Protein AF-A0A2P6NSM7-F1 (afdb_monomer)

Organism: NCBI:txid1890364

Foldseek 3Di:
DVPVVLLVVLLCLLPPDDDDDDDDDDDDDDDDDDDDDPPVVVVVVVVVVVLVVLQVVLSVQLVDQAHDLLVLLVSLLQPHRLSCLLVSLCVLLVQAHRHSVCRNVSLVVLLVVLVVLCVVQVVVVVPCCPLLVVLVVQQVVQDFAPQADDLSVAVLLSVLLSSLLRSLQVVDPFAHDDRQLSLLLVLLLQSNCVSQPNRNPDDHPSDDPVRSSSSSSSSNSSSNSLCLLLVQCRGNPVVVSLVVLLVLLVVLLCLAPVVLVVLCVVLVNDCVLQCSSCSSNVCSVVAGSVLSSRLVSSLSSCGSPCNSVLSSLLSSLLCVVCSVVSSVDHNVRNSVCSNHPPRSPDDPVVSSVSSVSSVVSSVLVVVLVVCVVVVVVVVSVVSNVVSNVVSVVVVVVVVVVD

InterPro domains:
  IPR000195 Rab-GAP-TBC domain [PF00566] (83-326)
  IPR000195 Rab-GAP-TBC domain [PS50086] (79-303)
  IPR000195 Rab-GAP-TBC domain [SM00164] (76-330)
  IPR035969 Rab-GAP-TBC domain superfamily [SSF47923] (58-263)
  IPR035969 Rab-GAP-TBC domain superfamily [SSF47923] (241-360)

Mean predicted aligned error: 9.22 Å

Radius of gyration: 23.37 Å; Cα contacts (8 Å, |Δi|>4): 388; chains: 1; bounding box: 60×65×61 Å

Structure (mmCIF, N/CA/C/O backbone):
data_AF-A0A2P6NSM7-F1
#
_entry.id   AF-A0A2P6NSM7-F1
#
loop_
_atom_site.group_PDB
_atom_site.id
_atom_site.type_symbol
_atom_site.label_atom_id
_atom_site.label_alt_id
_atom_site.label_comp_id
_atom_site.label_asym_id
_atom_site.label_entity_id
_atom_site.label_seq_id
_atom_site.pdbx_PDB_ins_code
_atom_site.Cartn_x
_atom_site.Cartn_y
_atom_site.Cartn_z
_atom_site.occupancy
_atom_site.B_iso_or_equiv
_atom_site.auth_seq_id
_atom_sit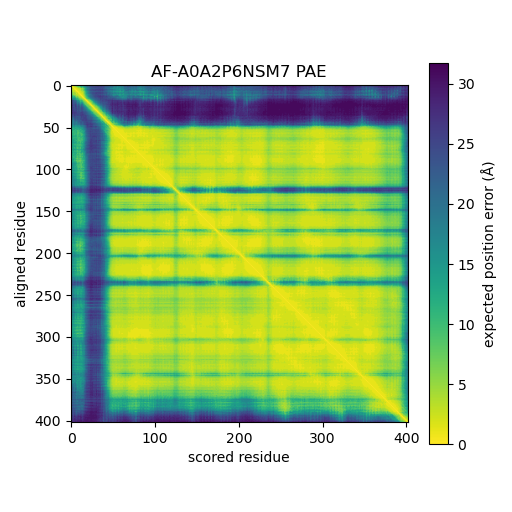e.auth_comp_id
_atom_site.auth_asym_id
_atom_site.auth_atom_id
_atom_site.pdbx_PDB_model_num
ATOM 1 N N . MET A 1 1 ? -1.857 -27.506 -19.212 1.00 33.97 1 MET A N 1
ATOM 2 C CA . MET A 1 1 ? -1.032 -27.158 -20.397 1.00 33.97 1 MET A CA 1
ATOM 3 C C . MET A 1 1 ? -1.455 -25.876 -21.131 1.00 33.97 1 MET A C 1
ATOM 5 O O . MET A 1 1 ? -0.587 -25.286 -21.746 1.00 33.97 1 MET A O 1
ATOM 9 N N . ASN A 1 2 ? -2.706 -25.387 -21.054 1.00 44.81 2 ASN A N 1
ATOM 10 C CA . ASN A 1 2 ? -3.156 -24.204 -21.827 1.00 44.81 2 ASN A CA 1
ATOM 11 C C . ASN A 1 2 ? -3.038 -22.836 -21.093 1.00 44.81 2 ASN A C 1
ATOM 13 O O . ASN A 1 2 ? -2.950 -21.802 -21.743 1.00 44.81 2 ASN A O 1
ATOM 17 N N . LYS A 1 3 ? -3.018 -22.806 -19.747 1.00 38.47 3 LYS A N 1
ATOM 18 C CA . LYS A 1 3 ? -3.050 -21.559 -18.941 1.00 38.47 3 LYS A CA 1
ATOM 19 C C . LYS A 1 3 ? -1.680 -20.871 -18.789 1.00 38.47 3 LYS A C 1
ATOM 21 O O . LYS A 1 3 ? -1.571 -19.685 -19.070 1.00 38.47 3 LYS A O 1
ATOM 26 N N . LEU A 1 4 ? -0.625 -21.624 -18.451 1.00 33.44 4 LEU A N 1
ATOM 27 C CA . LEU A 1 4 ? 0.762 -21.120 -18.416 1.00 33.44 4 LEU A CA 1
ATOM 28 C C . LEU A 1 4 ? 1.230 -20.616 -19.786 1.00 33.44 4 LEU A C 1
ATOM 30 O O . LEU A 1 4 ? 1.967 -19.644 -19.852 1.00 33.44 4 LEU A O 1
ATOM 34 N N . TRP A 1 5 ? 0.756 -21.239 -20.872 1.00 35.44 5 TRP A N 1
ATOM 35 C CA . TRP A 1 5 ? 1.016 -20.760 -22.227 1.00 35.44 5 TRP A CA 1
ATOM 36 C C . TRP A 1 5 ? 0.320 -19.420 -22.490 1.00 35.44 5 TRP A C 1
ATOM 38 O O . TRP A 1 5 ? 0.983 -18.505 -22.942 1.00 35.44 5 TRP A O 1
ATOM 48 N N . ARG A 1 6 ? -0.960 -19.243 -22.120 1.00 35.16 6 ARG A N 1
ATOM 49 C CA . ARG A 1 6 ? -1.652 -17.941 -22.241 1.00 35.16 6 ARG A CA 1
ATOM 50 C C . ARG A 1 6 ? -0.979 -16.840 -21.427 1.00 35.16 6 ARG A C 1
ATOM 52 O O . ARG A 1 6 ? -0.802 -15.755 -21.956 1.00 35.16 6 ARG A O 1
ATOM 59 N N . LEU A 1 7 ? -0.573 -17.126 -20.189 1.00 36.41 7 LEU A N 1
ATOM 60 C CA . LEU A 1 7 ? 0.219 -16.205 -19.366 1.00 36.41 7 LEU A CA 1
ATOM 61 C C . LEU A 1 7 ? 1.577 -15.900 -20.010 1.00 36.41 7 LEU A C 1
ATOM 63 O O . LEU A 1 7 ? 1.948 -14.742 -20.093 1.00 36.41 7 LEU A O 1
ATOM 67 N N . GLN A 1 8 ? 2.292 -16.897 -20.538 1.00 39.44 8 GLN A N 1
ATOM 68 C CA . GLN A 1 8 ? 3.565 -16.679 -21.235 1.00 39.44 8 GLN A CA 1
ATOM 69 C C . GLN A 1 8 ? 3.413 -15.893 -22.541 1.00 39.44 8 GLN A C 1
ATOM 71 O O . GLN A 1 8 ? 4.234 -15.022 -22.799 1.00 39.44 8 GLN A O 1
ATOM 76 N N . THR A 1 9 ? 2.394 -16.168 -23.357 1.00 39.03 9 THR A N 1
ATOM 77 C CA . THR A 1 9 ? 2.094 -15.416 -24.585 1.00 39.03 9 THR A CA 1
ATOM 78 C C . THR A 1 9 ? 1.707 -13.982 -24.244 1.00 39.03 9 THR A C 1
ATOM 80 O O . THR A 1 9 ? 2.244 -13.049 -24.823 1.00 39.03 9 THR A O 1
ATOM 83 N N . PHE A 1 10 ? 0.873 -13.804 -23.223 1.00 43.16 10 PHE A N 1
ATOM 84 C CA . PHE A 1 10 ? 0.486 -12.495 -22.724 1.00 43.16 10 PHE A CA 1
ATOM 85 C C . PHE A 1 10 ? 1.688 -11.715 -22.165 1.00 43.16 10 PHE A C 1
ATOM 87 O O . PHE A 1 10 ? 1.891 -10.570 -22.534 1.00 43.16 10 PHE A O 1
ATOM 94 N N . ILE A 1 11 ? 2.569 -12.330 -21.372 1.00 44.12 11 ILE A N 1
ATOM 95 C CA . ILE A 1 11 ? 3.815 -11.699 -20.899 1.00 44.12 11 ILE A CA 1
ATOM 96 C C . ILE A 1 11 ? 4.755 -11.367 -22.077 1.00 44.12 11 ILE A C 1
ATOM 98 O O . ILE A 1 11 ? 5.377 -10.306 -22.080 1.00 44.12 11 ILE A O 1
ATOM 102 N N . GLN A 1 12 ? 4.840 -12.229 -23.098 1.00 45.38 12 GLN A N 1
ATOM 103 C CA . GLN A 1 12 ? 5.645 -11.991 -24.307 1.00 45.38 12 GLN A CA 1
ATOM 104 C C . GLN A 1 12 ? 5.128 -10.820 -25.152 1.00 45.38 12 GLN A C 1
ATOM 106 O O . GLN A 1 12 ? 5.946 -10.098 -25.722 1.00 45.38 12 GLN A O 1
ATOM 111 N N . ASP A 1 13 ? 3.813 -10.593 -25.187 1.00 44.47 13 ASP A N 1
ATOM 112 C CA . ASP A 1 13 ? 3.202 -9.442 -25.864 1.00 44.47 13 ASP A CA 1
ATOM 113 C C . ASP A 1 13 ? 3.519 -8.109 -25.153 1.00 44.47 13 ASP A C 1
ATOM 115 O O . ASP A 1 13 ? 3.544 -7.053 -25.786 1.00 44.47 13 ASP A O 1
ATOM 119 N N . PHE A 1 14 ? 3.809 -8.145 -23.847 1.00 41.75 14 PHE A N 1
ATOM 120 C CA . PHE A 1 14 ? 4.204 -6.976 -23.047 1.00 41.75 14 PHE A CA 1
ATOM 121 C C . PHE A 1 14 ? 5.724 -6.745 -22.995 1.00 41.75 14 PHE A C 1
ATOM 123 O O . PHE A 1 14 ? 6.172 -5.609 -22.829 1.00 41.75 14 PHE A O 1
ATOM 130 N N . PHE A 1 15 ? 6.519 -7.809 -23.144 1.00 38.09 15 PHE A N 1
ATOM 131 C CA . PHE A 1 15 ? 7.978 -7.797 -23.046 1.00 38.09 15 PHE A CA 1
ATOM 132 C C . PHE A 1 15 ? 8.593 -8.754 -24.083 1.00 38.09 15 PHE A C 1
ATOM 134 O O . PHE A 1 15 ? 8.895 -9.910 -23.761 1.00 38.09 15 PHE A O 1
ATOM 141 N N . PRO A 1 16 ? 8.802 -8.319 -25.340 1.00 36.25 16 PRO A N 1
ATOM 142 C CA . PRO A 1 16 ? 9.398 -9.181 -26.351 1.00 36.25 16 PRO A CA 1
ATOM 143 C C . PRO A 1 16 ? 10.853 -9.497 -25.978 1.00 36.25 16 PRO A C 1
ATOM 145 O O . PRO A 1 16 ? 11.744 -8.657 -26.107 1.00 36.25 16 PRO A O 1
ATOM 148 N N . LYS A 1 17 ? 11.109 -10.728 -25.516 1.00 35.75 17 LYS A N 1
ATOM 149 C CA . LYS A 1 17 ? 12.475 -11.231 -25.324 1.00 35.75 17 LYS A CA 1
ATOM 150 C C . LYS A 1 17 ? 13.175 -11.297 -26.679 1.00 35.75 17 LYS A C 1
ATOM 152 O O . LYS A 1 17 ? 12.657 -11.886 -27.631 1.00 35.75 17 LYS A O 1
ATOM 157 N N . GLY A 1 18 ? 14.384 -10.743 -26.746 1.00 32.47 18 GLY A N 1
ATOM 158 C CA . GLY A 1 18 ? 15.298 -10.971 -27.859 1.00 32.47 18 GLY A CA 1
ATOM 159 C C . GLY A 1 18 ? 15.453 -12.473 -28.119 1.00 32.47 18 GLY A C 1
ATOM 160 O O . GLY A 1 18 ? 15.729 -13.259 -27.215 1.00 32.47 18 GLY A O 1
ATOM 161 N N . GLN A 1 19 ? 15.226 -12.878 -29.366 1.00 29.97 19 GLN A N 1
ATOM 162 C CA . GLN A 1 19 ? 15.345 -14.250 -29.859 1.00 29.97 19 GLN A CA 1
ATOM 163 C C . GLN A 1 19 ? 16.629 -14.953 -29.376 1.00 29.97 19 GLN A C 1
ATOM 165 O O . GLN A 1 19 ? 17.720 -14.452 -29.651 1.00 29.97 19 GLN A O 1
ATOM 170 N N . LYS A 1 20 ? 16.513 -16.187 -28.844 1.00 28.59 20 LYS A N 1
ATOM 171 C CA . LYS A 1 20 ? 17.298 -17.348 -29.330 1.00 28.59 20 LYS A CA 1
ATOM 172 C C . LYS A 1 20 ? 16.928 -18.720 -28.727 1.00 28.59 20 LYS A C 1
ATOM 174 O O . LYS A 1 20 ? 16.974 -18.930 -27.528 1.00 28.59 20 LYS A O 1
ATOM 179 N N . ARG A 1 21 ? 16.719 -19.638 -29.687 1.00 25.77 21 ARG A N 1
ATOM 180 C CA . ARG A 1 21 ? 17.049 -21.080 -29.807 1.00 25.77 21 ARG A CA 1
ATOM 181 C C . ARG A 1 21 ? 16.477 -22.121 -28.827 1.00 25.77 21 ARG A C 1
ATOM 183 O O . ARG A 1 21 ? 16.817 -22.184 -27.657 1.00 25.77 21 ARG A O 1
ATOM 190 N N . ARG A 1 22 ? 15.719 -23.036 -29.451 1.00 28.56 22 ARG A N 1
ATOM 191 C CA . ARG A 1 22 ? 15.354 -24.394 -29.022 1.00 28.56 22 ARG A CA 1
ATOM 192 C C . ARG A 1 22 ? 16.563 -25.211 -28.560 1.00 28.56 22 ARG A C 1
ATOM 194 O O . ARG A 1 22 ? 17.547 -25.263 -29.296 1.00 28.56 22 ARG A O 1
ATOM 201 N N . THR A 1 23 ? 16.369 -25.989 -27.500 1.00 26.62 23 THR A N 1
ATOM 202 C CA . THR A 1 23 ? 16.855 -27.375 -27.403 1.00 26.62 23 THR A CA 1
ATOM 203 C C . THR A 1 23 ? 15.860 -28.209 -26.601 1.00 26.62 23 THR A C 1
ATOM 205 O O . THR A 1 23 ? 15.425 -27.800 -25.526 1.00 26.62 23 THR A O 1
ATOM 208 N N . ASP A 1 24 ? 15.497 -29.351 -27.178 1.00 27.31 24 ASP A N 1
ATOM 209 C CA . ASP A 1 24 ? 14.601 -30.378 -26.654 1.00 27.31 24 ASP A CA 1
ATOM 210 C C . ASP A 1 24 ? 15.212 -31.158 -25.476 1.00 27.31 24 ASP A C 1
ATOM 212 O O . ASP A 1 24 ? 16.432 -31.274 -25.364 1.00 27.31 24 ASP A O 1
ATOM 216 N N . GLY A 1 25 ? 14.357 -31.771 -24.649 1.00 25.73 25 GLY A N 1
ATOM 217 C CA . GLY A 1 25 ? 14.769 -32.768 -23.656 1.00 25.73 25 GLY A CA 1
ATOM 218 C C . GLY A 1 25 ? 13.633 -33.214 -22.733 1.00 25.73 25 GLY A C 1
ATOM 219 O O . GLY A 1 25 ? 13.383 -32.592 -21.708 1.00 25.73 25 GLY A O 1
ATOM 220 N N . GLN A 1 26 ? 12.940 -34.293 -23.109 1.00 28.92 26 GLN A N 1
ATOM 221 C CA . GLN A 1 26 ? 11.977 -35.035 -22.280 1.00 28.92 26 GLN A CA 1
ATOM 222 C C . GLN A 1 26 ? 12.648 -35.658 -21.048 1.00 28.92 26 GLN A C 1
ATOM 224 O O . GLN A 1 26 ? 13.772 -36.128 -21.182 1.00 28.92 26 GLN A O 1
ATOM 229 N N . LEU A 1 27 ? 11.919 -35.796 -19.929 1.00 24.92 27 LEU A N 1
ATOM 230 C CA . LEU A 1 27 ? 12.047 -36.905 -18.963 1.00 24.92 27 LEU A CA 1
ATOM 231 C C . LEU A 1 27 ? 10.775 -37.013 -18.084 1.00 24.92 27 LEU A C 1
ATOM 233 O O . LEU A 1 27 ? 10.216 -36.011 -17.644 1.00 24.92 27 LEU A O 1
ATOM 237 N N . SER A 1 28 ? 10.302 -38.247 -17.898 1.00 24.69 28 SER A N 1
ATOM 238 C CA . SER A 1 28 ? 9.038 -38.664 -17.258 1.00 24.69 28 SER A CA 1
ATOM 239 C C . SER A 1 28 ? 9.091 -38.679 -15.714 1.00 24.69 28 SER A C 1
ATOM 241 O O . SER A 1 28 ? 10.183 -38.819 -15.165 1.00 24.69 28 SER A O 1
ATOM 243 N N . PRO A 1 29 ? 7.950 -38.639 -14.987 1.00 25.92 29 PRO A N 1
ATOM 244 C CA . PRO A 1 29 ? 7.941 -38.700 -13.520 1.00 25.92 29 PRO A CA 1
ATOM 245 C C . PRO A 1 29 ? 7.782 -40.138 -12.973 1.00 25.92 29 PRO A C 1
ATOM 247 O O . PRO A 1 29 ? 7.083 -40.946 -13.593 1.00 25.92 29 PRO A O 1
ATOM 250 N N . PRO A 1 30 ? 8.348 -40.472 -11.792 1.00 25.14 30 PRO A N 1
ATOM 251 C CA . PRO A 1 30 ? 8.021 -41.699 -11.080 1.00 25.14 30 PRO A CA 1
ATOM 252 C C . PRO A 1 30 ? 6.847 -41.501 -10.108 1.00 25.14 30 PRO A C 1
ATOM 254 O O . PRO A 1 30 ? 6.693 -40.475 -9.449 1.00 25.14 30 PRO A O 1
ATOM 257 N N . SER A 1 31 ? 6.022 -42.538 -10.027 1.00 27.58 31 SER A N 1
ATOM 258 C CA . SER A 1 31 ? 4.842 -42.693 -9.178 1.00 27.58 31 SER A CA 1
ATOM 259 C C . SER A 1 31 ? 5.188 -43.058 -7.730 1.00 27.58 31 SER A C 1
ATOM 261 O O . SER A 1 31 ? 5.935 -44.016 -7.522 1.00 27.58 31 SER A O 1
ATOM 263 N N . VAL A 1 32 ? 4.539 -42.429 -6.742 1.00 26.20 32 VAL A N 1
ATOM 264 C CA . VAL A 1 32 ? 4.419 -42.975 -5.376 1.00 26.20 32 VAL A CA 1
ATOM 265 C C . VAL A 1 32 ? 2.983 -42.817 -4.862 1.00 26.20 32 VAL A C 1
ATOM 267 O O . VAL A 1 32 ? 2.328 -41.801 -5.074 1.00 26.20 32 VAL A O 1
ATOM 270 N N . ARG A 1 33 ? 2.508 -43.901 -4.237 1.00 24.23 33 ARG A N 1
ATOM 271 C CA . ARG A 1 33 ? 1.161 -44.166 -3.718 1.00 24.23 33 ARG A CA 1
ATOM 272 C C . ARG A 1 33 ? 0.749 -43.231 -2.579 1.00 24.23 33 ARG A C 1
ATOM 274 O O . ARG A 1 33 ? 1.459 -43.083 -1.591 1.00 24.23 33 ARG A O 1
ATOM 281 N N . THR A 1 34 ? -0.475 -42.738 -2.705 1.00 27.38 34 THR A N 1
ATOM 282 C CA . THR A 1 34 ? -1.343 -42.154 -1.682 1.00 27.38 34 THR A CA 1
ATOM 283 C C . THR A 1 34 ? -1.776 -43.181 -0.636 1.00 27.38 34 THR A C 1
ATOM 285 O O . THR A 1 34 ? -2.107 -44.309 -1.000 1.00 27.38 34 THR A O 1
ATOM 288 N N . GLN A 1 35 ? -1.910 -42.748 0.624 1.00 28.28 35 GLN A N 1
ATOM 289 C CA . GLN A 1 35 ? -3.106 -43.033 1.427 1.00 28.28 35 GLN A CA 1
ATOM 290 C C . GLN A 1 35 ? -3.236 -42.093 2.643 1.00 28.28 35 GLN A C 1
ATOM 292 O O . GLN A 1 35 ? -2.265 -41.833 3.343 1.00 28.28 35 GLN A O 1
ATOM 297 N N . ASN A 1 36 ? -4.483 -41.647 2.856 1.00 34.28 36 ASN A N 1
ATOM 298 C CA . ASN A 1 36 ? -5.065 -40.886 3.976 1.00 34.28 36 ASN A CA 1
ATOM 299 C C . ASN A 1 36 ? -4.838 -39.358 4.042 1.00 34.28 36 ASN A C 1
ATOM 301 O O . ASN A 1 36 ? -4.152 -38.856 4.921 1.00 34.28 36 ASN A O 1
ATOM 305 N N . LEU A 1 37 ? -5.526 -38.620 3.152 1.00 28.78 37 LEU A N 1
ATOM 306 C CA . LEU A 1 37 ? -5.715 -37.152 3.179 1.00 28.78 37 LEU A CA 1
ATOM 307 C C . LEU A 1 37 ? -7.154 -36.746 2.767 1.00 28.78 37 LEU A C 1
ATOM 309 O O . LEU A 1 37 ? -7.349 -35.756 2.076 1.00 28.78 37 LEU A O 1
ATOM 313 N N . GLN A 1 38 ? -8.197 -37.518 3.092 1.00 31.77 38 GLN A N 1
ATOM 314 C CA . GLN A 1 38 ? -9.513 -37.293 2.461 1.00 31.77 38 GLN A CA 1
ATOM 315 C C . GLN A 1 38 ? -10.340 -36.122 3.023 1.00 31.77 38 GLN A C 1
ATOM 317 O O . GLN A 1 38 ? -11.138 -35.570 2.274 1.00 31.77 38 GLN A O 1
ATOM 322 N N . GLU A 1 39 ? -10.116 -35.668 4.259 1.00 29.62 39 GLU A N 1
ATOM 323 C CA . GLU A 1 39 ? -10.917 -34.569 4.840 1.00 29.62 39 GLU A CA 1
ATOM 324 C C . GLU A 1 39 ? -10.247 -33.186 4.713 1.00 29.62 39 GLU A C 1
ATOM 326 O O . GLU A 1 39 ? -10.932 -32.193 4.492 1.00 29.62 39 GLU A O 1
ATOM 331 N N . SER A 1 40 ? -8.910 -33.113 4.713 1.00 29.91 40 SER A N 1
ATOM 332 C CA . SER A 1 40 ? -8.147 -31.873 4.460 1.00 29.91 40 SER A CA 1
ATOM 333 C C . SER A 1 40 ? -8.024 -31.528 2.965 1.00 29.91 40 SER A C 1
ATOM 335 O O . SER A 1 40 ? -7.870 -30.365 2.603 1.00 29.91 40 SER A O 1
ATOM 337 N N . CYS A 1 41 ? -8.122 -32.515 2.070 1.00 30.06 41 CYS A N 1
ATOM 338 C CA . CYS A 1 41 ? -7.948 -32.293 0.633 1.00 30.06 41 CYS A CA 1
ATOM 339 C C . CYS A 1 41 ? -9.211 -31.722 -0.039 1.00 30.06 41 CYS A C 1
ATOM 341 O O . CYS A 1 41 ? -9.104 -31.107 -1.093 1.00 30.06 41 CYS A O 1
ATOM 343 N N . LEU A 1 42 ? -10.393 -31.848 0.581 1.00 31.62 42 LEU A N 1
ATOM 344 C CA . LEU A 1 42 ? -11.638 -31.251 0.077 1.00 31.62 42 LEU A CA 1
ATOM 345 C C . LEU A 1 42 ? -11.654 -29.722 0.225 1.00 31.62 42 LEU A C 1
ATOM 347 O O . LEU A 1 42 ? -12.020 -29.041 -0.728 1.00 31.62 42 LEU A O 1
ATOM 351 N N . SER A 1 43 ? -11.207 -29.171 1.360 1.00 33.84 43 SER A N 1
ATOM 352 C CA . SER A 1 43 ? -11.108 -27.713 1.544 1.00 33.84 43 SER A CA 1
ATOM 353 C C . SER A 1 43 ? -10.008 -27.108 0.668 1.00 33.84 43 SER A C 1
ATOM 355 O O . SER A 1 43 ? -10.249 -26.126 -0.024 1.00 33.84 43 SER A O 1
ATOM 357 N N . VAL A 1 44 ? -8.838 -27.752 0.594 1.00 36.25 44 VAL A N 1
ATOM 358 C CA . VAL A 1 44 ? -7.715 -27.315 -0.257 1.00 36.25 44 VAL A CA 1
ATOM 359 C C . VAL A 1 44 ? -8.040 -27.427 -1.755 1.00 36.25 44 VAL A C 1
ATOM 361 O O . VAL A 1 44 ? -7.616 -26.583 -2.542 1.00 36.25 44 VAL A O 1
ATOM 364 N N . ALA A 1 45 ? -8.806 -28.436 -2.184 1.00 38.88 45 ALA A N 1
ATOM 365 C CA . ALA A 1 45 ? -9.228 -28.566 -3.581 1.00 38.88 45 ALA A CA 1
ATOM 366 C C . ALA A 1 45 ? -10.296 -27.536 -3.981 1.00 38.88 45 ALA A C 1
ATOM 368 O O . ALA A 1 45 ? -10.308 -27.107 -5.133 1.00 38.88 45 ALA A O 1
ATOM 369 N N . VAL A 1 46 ? -11.177 -27.131 -3.059 1.00 49.44 46 VAL A N 1
ATOM 370 C CA . VAL A 1 46 ? -12.183 -26.083 -3.305 1.00 49.44 46 VAL A CA 1
ATOM 371 C C . VAL A 1 46 ? -11.533 -24.696 -3.337 1.00 49.44 46 VAL A C 1
ATOM 373 O O . VAL A 1 46 ? -11.780 -23.953 -4.283 1.00 49.44 46 VAL A O 1
ATOM 376 N N . VAL A 1 47 ? -10.633 -24.388 -2.393 1.00 55.75 47 VAL A N 1
ATOM 377 C CA . VAL A 1 47 ? -9.867 -23.124 -2.372 1.00 55.75 47 VAL A CA 1
ATOM 378 C C . VAL A 1 47 ? -9.051 -22.953 -3.659 1.00 55.75 47 VAL A C 1
ATOM 380 O O . VAL A 1 47 ? -9.152 -21.920 -4.316 1.00 55.75 47 VAL A O 1
ATOM 383 N N . ASN A 1 48 ? -8.356 -24.005 -4.112 1.00 61.31 48 ASN A N 1
ATOM 384 C CA . ASN A 1 48 ? -7.642 -23.976 -5.394 1.00 61.31 48 ASN A CA 1
ATOM 385 C C . ASN A 1 48 ? -8.576 -23.761 -6.602 1.00 61.31 48 ASN A C 1
ATOM 387 O O . ASN A 1 48 ? -8.193 -23.108 -7.569 1.00 61.31 48 ASN A O 1
ATOM 391 N N . GLN A 1 49 ? -9.809 -24.284 -6.577 1.00 71.81 49 GLN A N 1
ATOM 392 C CA . GLN A 1 49 ? -10.763 -24.077 -7.674 1.00 71.81 49 GLN A CA 1
ATOM 393 C C . GLN A 1 49 ? -11.288 -22.641 -7.738 1.00 71.81 49 GLN A C 1
ATOM 395 O O . GLN A 1 49 ? -11.481 -22.121 -8.838 1.00 71.81 49 GLN A O 1
ATOM 400 N N . ASP A 1 50 ? -11.535 -22.002 -6.597 1.00 80.38 50 ASP A N 1
ATOM 401 C CA . ASP A 1 50 ? -12.029 -20.625 -6.565 1.00 80.38 50 ASP A CA 1
ATOM 402 C C . ASP A 1 50 ? -10.937 -19.614 -6.937 1.00 80.38 50 ASP A C 1
ATOM 404 O O . ASP A 1 50 ? -11.202 -18.694 -7.717 1.00 80.38 50 ASP A O 1
ATOM 408 N N . GLU A 1 51 ? -9.692 -19.834 -6.505 1.00 83.12 51 GLU A N 1
ATOM 409 C CA . GLU A 1 51 ? -8.540 -19.054 -6.973 1.00 83.12 51 GLU A CA 1
ATOM 410 C C . GLU A 1 51 ? -8.306 -19.214 -8.479 1.00 83.12 51 GLU A C 1
ATOM 412 O O . GLU A 1 51 ? -8.089 -18.228 -9.188 1.00 83.12 51 GLU A O 1
ATOM 417 N N . GLU A 1 52 ? -8.429 -20.436 -9.007 1.00 86.94 52 GLU A N 1
ATOM 418 C CA . GLU A 1 52 ? -8.323 -20.680 -10.445 1.00 86.94 52 GLU A CA 1
ATOM 419 C C . GLU A 1 52 ? -9.427 -19.983 -11.249 1.00 86.94 52 GLU A C 1
ATOM 421 O O . GLU A 1 52 ? -9.147 -19.422 -12.312 1.00 86.94 52 GLU A O 1
ATOM 426 N N . ARG A 1 53 ? -10.675 -19.997 -10.761 1.00 91.31 53 ARG A N 1
ATOM 427 C CA . ARG A 1 53 ? -11.793 -19.281 -11.401 1.00 91.31 53 ARG A CA 1
ATOM 428 C C . ARG A 1 53 ? -11.564 -17.777 -11.384 1.00 91.31 53 ARG A C 1
ATOM 430 O O . ARG A 1 53 ? -11.824 -17.113 -12.388 1.00 91.31 53 ARG A O 1
ATOM 437 N N . LYS A 1 54 ? -11.064 -17.244 -10.264 1.00 92.94 54 LYS A N 1
ATOM 438 C CA . LYS A 1 54 ? -10.708 -15.831 -10.127 1.00 92.94 54 LYS A CA 1
ATOM 439 C C . LYS A 1 54 ? -9.624 -15.462 -11.136 1.00 92.94 54 LYS A C 1
ATOM 441 O O . LYS A 1 54 ? -9.812 -14.522 -11.902 1.00 92.94 54 LYS A O 1
ATOM 446 N N . LEU A 1 55 ? -8.545 -16.240 -11.220 1.00 93.69 55 LEU A N 1
ATOM 447 C CA . LEU A 1 55 ? -7.492 -16.043 -12.218 1.00 93.69 55 LEU A CA 1
ATOM 448 C C . LEU A 1 55 ? -8.038 -16.080 -13.650 1.00 93.69 55 LEU A C 1
ATOM 450 O O . LEU A 1 55 ? -7.730 -15.189 -14.441 1.00 93.69 55 LEU A O 1
ATOM 454 N N . ASP A 1 56 ? -8.880 -17.059 -13.983 1.00 94.00 56 ASP A N 1
ATOM 455 C CA . ASP A 1 56 ? -9.483 -17.155 -15.315 1.00 94.00 56 ASP A CA 1
ATOM 456 C C . ASP A 1 56 ? -10.343 -15.921 -15.649 1.00 94.00 56 ASP A C 1
ATOM 458 O O . ASP A 1 56 ? -10.304 -15.449 -16.787 1.00 94.00 56 ASP A O 1
ATOM 462 N N . ALA A 1 57 ? -11.071 -15.361 -14.677 1.00 95.19 57 ALA A N 1
ATOM 463 C CA . ALA A 1 57 ? -11.841 -14.130 -14.860 1.00 95.19 57 ALA A CA 1
ATOM 464 C C . ALA A 1 57 ? -10.934 -12.919 -15.145 1.00 95.19 57 ALA A C 1
ATOM 466 O O . ALA A 1 57 ? -11.174 -12.183 -16.103 1.00 95.19 57 ALA A O 1
ATOM 467 N N . PHE A 1 58 ? -9.846 -12.747 -14.387 1.00 97.19 58 PHE A N 1
ATOM 468 C CA . PHE A 1 58 ? -8.875 -11.677 -14.648 1.00 97.19 58 PHE A CA 1
ATOM 469 C C . PHE A 1 58 ? -8.220 -11.825 -16.024 1.00 97.19 58 PHE A C 1
ATOM 471 O O . PHE A 1 58 ? -8.133 -10.855 -16.772 1.00 97.19 58 PHE A O 1
ATOM 478 N N . LEU A 1 59 ? -7.817 -13.038 -16.410 1.00 95.50 59 LEU A N 1
ATOM 479 C CA . LEU A 1 59 ? -7.237 -13.283 -17.733 1.00 95.50 59 LEU A CA 1
ATOM 480 C C . LEU A 1 59 ? -8.215 -12.940 -18.867 1.00 95.50 59 LEU A C 1
ATOM 482 O O . LEU A 1 59 ? -7.787 -12.441 -19.905 1.00 95.50 59 LEU A O 1
ATOM 486 N N . GLN A 1 60 ? -9.520 -13.163 -18.680 1.00 95.31 60 GLN A N 1
ATOM 487 C CA . GLN A 1 60 ? -10.541 -12.771 -19.658 1.00 95.31 60 GLN A CA 1
ATOM 488 C C . GLN A 1 60 ? -10.683 -11.251 -19.791 1.00 95.31 60 GLN A C 1
ATOM 490 O O . GLN A 1 60 ? -10.859 -10.762 -20.907 1.00 95.31 60 GLN A O 1
ATOM 495 N N . ILE A 1 61 ? -10.597 -10.506 -18.686 1.00 95.12 61 ILE A N 1
ATOM 496 C CA . ILE A 1 61 ? -10.606 -9.034 -18.699 1.00 95.12 61 ILE A CA 1
ATOM 497 C C . ILE A 1 61 ? -9.352 -8.516 -19.415 1.00 95.12 61 ILE A C 1
ATOM 499 O O . ILE A 1 61 ? -9.442 -7.720 -20.350 1.00 95.12 61 ILE A O 1
ATOM 503 N N . LEU A 1 62 ? -8.184 -9.021 -19.018 1.00 94.50 62 LEU A N 1
ATOM 504 C CA . LEU A 1 62 ? -6.877 -8.561 -19.485 1.00 94.50 62 LEU A CA 1
ATOM 505 C C . LEU A 1 62 ? -6.592 -8.898 -20.960 1.00 94.50 62 LEU A C 1
ATOM 507 O O . LEU A 1 62 ? -5.854 -8.170 -21.624 1.00 94.50 62 LEU A O 1
ATOM 511 N N . ALA A 1 63 ? -7.189 -9.970 -21.491 1.00 92.69 63 ALA A N 1
ATOM 512 C CA . ALA A 1 63 ? -7.030 -10.387 -22.887 1.00 92.69 63 ALA A CA 1
ATOM 513 C C . ALA A 1 63 ? -7.773 -9.494 -23.901 1.00 92.69 63 ALA A C 1
ATOM 515 O O . ALA A 1 63 ? -7.615 -9.677 -25.111 1.00 92.69 63 ALA A O 1
ATOM 516 N N . ARG A 1 64 ? -8.600 -8.543 -23.448 1.00 94.44 64 ARG A N 1
ATOM 517 C CA . ARG A 1 64 ? -9.348 -7.654 -24.345 1.00 94.44 64 ARG A CA 1
ATOM 518 C C . ARG A 1 64 ? -8.409 -6.634 -25.012 1.00 94.44 64 ARG A C 1
ATOM 520 O O . ARG A 1 64 ? -7.512 -6.108 -24.350 1.00 94.44 64 ARG A O 1
ATOM 527 N N . PRO A 1 65 ? -8.627 -6.289 -26.300 1.00 93.69 65 PRO A N 1
ATOM 528 C CA . PRO A 1 65 ? -7.860 -5.235 -26.974 1.00 93.69 65 PRO A CA 1
ATOM 529 C C . PRO A 1 65 ? -7.960 -3.877 -26.271 1.00 93.69 65 PRO A C 1
ATOM 531 O O . PRO A 1 65 ? -6.998 -3.116 -26.250 1.00 93.69 65 PRO A O 1
ATOM 534 N N . VAL A 1 66 ? -9.117 -3.598 -25.671 1.00 97.00 66 VAL A N 1
ATOM 535 C CA . VAL A 1 66 ? -9.346 -2.472 -24.768 1.00 97.00 66 VAL A CA 1
ATOM 536 C C . VAL A 1 66 ? -9.876 -3.055 -23.469 1.00 97.00 66 VAL A C 1
ATOM 538 O O . VAL A 1 66 ? -10.924 -3.705 -23.464 1.00 97.00 66 VAL A O 1
ATOM 541 N N . ILE A 1 67 ? -9.115 -2.887 -22.393 1.00 97.00 67 ILE A N 1
ATOM 542 C CA . ILE A 1 67 ? -9.506 -3.347 -21.060 1.00 97.00 67 ILE A CA 1
ATOM 543 C C . ILE A 1 67 ? -10.584 -2.409 -20.520 1.00 97.00 67 ILE A C 1
ATOM 545 O O . ILE A 1 67 ? -10.439 -1.191 -20.586 1.00 97.00 67 ILE A O 1
ATOM 549 N N . ASP A 1 68 ? -11.658 -2.984 -19.982 1.00 97.44 68 ASP A N 1
ATOM 550 C CA . ASP A 1 68 ? -12.644 -2.219 -19.226 1.00 97.44 68 ASP A CA 1
ATOM 551 C C . ASP A 1 68 ? -12.046 -1.888 -17.852 1.00 97.44 68 ASP A C 1
ATOM 553 O O . ASP A 1 68 ? -11.852 -2.773 -17.013 1.00 97.44 68 ASP A O 1
ATOM 557 N N . PHE A 1 69 ? -11.691 -0.615 -17.660 1.00 97.12 69 PHE A N 1
ATOM 558 C CA . PHE A 1 69 ? -11.053 -0.139 -16.437 1.00 97.12 69 PHE A CA 1
ATOM 559 C C . PHE A 1 69 ? -11.951 -0.336 -15.214 1.00 97.12 69 PHE A C 1
ATOM 561 O O . PHE A 1 69 ? -11.466 -0.744 -14.162 1.00 97.12 69 PHE A O 1
ATOM 568 N N . GLU A 1 70 ? -13.256 -0.099 -15.346 1.00 97.38 70 GLU A N 1
ATOM 569 C CA . GLU A 1 70 ? -14.196 -0.195 -14.229 1.00 97.38 70 GLU A CA 1
ATOM 570 C C . GLU A 1 70 ? -14.457 -1.646 -13.832 1.00 97.38 70 GLU A C 1
ATOM 572 O O . GLU A 1 70 ? -14.508 -1.964 -12.641 1.00 97.38 70 GLU A O 1
ATOM 577 N N . GLU A 1 71 ? -14.545 -2.549 -14.809 1.00 97.94 71 GLU A N 1
ATOM 578 C CA . GLU A 1 71 ? -14.630 -3.984 -14.536 1.00 97.94 71 GLU A CA 1
ATOM 579 C C . GLU A 1 71 ? -13.361 -4.491 -13.838 1.00 97.94 71 GLU A C 1
ATOM 581 O O . GLU A 1 71 ? -13.455 -5.186 -12.821 1.00 97.94 71 GLU A O 1
ATOM 586 N N . LEU A 1 72 ? -12.174 -4.102 -14.328 1.00 98.19 72 LEU A N 1
ATOM 587 C CA . LEU A 1 72 ? -10.904 -4.479 -13.703 1.00 98.19 72 LEU A CA 1
ATOM 588 C C . LEU A 1 72 ? -10.803 -3.924 -12.279 1.00 98.19 72 LEU A C 1
ATOM 590 O O . LEU A 1 72 ? -10.425 -4.656 -11.364 1.00 98.19 72 LEU A O 1
ATOM 594 N N . ARG A 1 73 ? -11.166 -2.654 -12.081 1.00 98.12 73 ARG A N 1
ATOM 595 C CA . ARG A 1 73 ? -11.148 -1.971 -10.783 1.00 98.12 73 ARG A CA 1
ATOM 596 C C . ARG A 1 73 ? -12.083 -2.646 -9.787 1.00 98.12 73 ARG A C 1
ATOM 598 O O . ARG A 1 73 ? -11.670 -2.975 -8.677 1.00 98.12 73 ARG A O 1
ATOM 605 N N . SER A 1 74 ? -13.318 -2.927 -10.204 1.00 97.06 74 SER A N 1
ATOM 606 C CA . SER A 1 74 ? -14.319 -3.600 -9.373 1.00 97.06 74 SER A CA 1
ATOM 607 C C . SER A 1 74 ? -13.887 -5.015 -8.976 1.00 97.06 74 SER A C 1
ATOM 609 O O . SER A 1 74 ? -14.042 -5.408 -7.817 1.00 97.06 74 SER A O 1
ATOM 611 N N . ALA A 1 75 ? -13.297 -5.774 -9.906 1.00 97.06 75 ALA A N 1
ATOM 612 C CA . ALA A 1 75 ? -12.752 -7.096 -9.612 1.00 97.06 75 ALA A CA 1
ATOM 613 C C . ALA A 1 75 ? -11.545 -7.025 -8.658 1.00 97.06 75 ALA A C 1
ATOM 615 O O . ALA A 1 75 ? -11.469 -7.802 -7.705 1.00 97.06 75 ALA A O 1
ATOM 616 N N . SER A 1 76 ? -10.640 -6.068 -8.881 1.00 97.94 76 SER A N 1
ATOM 617 C CA . SER A 1 76 ? -9.400 -5.888 -8.110 1.00 97.94 76 SER A CA 1
ATOM 618 C C . SER A 1 76 ? -9.631 -5.466 -6.665 1.00 97.94 76 SER A C 1
ATOM 620 O O . SER A 1 76 ? -8.867 -5.860 -5.791 1.00 97.94 76 SER A O 1
ATOM 622 N N . TRP A 1 77 ? -10.726 -4.755 -6.382 1.00 96.94 77 TRP A N 1
ATOM 623 C CA . TRP A 1 77 ? -11.102 -4.386 -5.013 1.00 96.94 77 TRP A CA 1
ATOM 624 C C . TRP A 1 77 ? -11.242 -5.612 -4.088 1.00 96.94 77 TRP A C 1
ATOM 626 O O . TRP A 1 77 ? -10.915 -5.568 -2.902 1.00 96.94 77 TRP A O 1
ATOM 636 N N . LYS A 1 78 ? -11.674 -6.753 -4.645 1.00 93.25 78 LYS A N 1
ATOM 637 C CA . LYS A 1 78 ? -11.802 -8.042 -3.939 1.00 93.25 78 LYS A CA 1
ATOM 638 C C . LYS A 1 78 ? -10.492 -8.843 -3.911 1.00 93.25 78 LYS A C 1
ATOM 640 O O . LYS A 1 78 ? -10.507 -10.054 -3.686 1.00 93.25 78 LYS A O 1
ATOM 645 N N . GLY A 1 79 ? -9.367 -8.207 -4.215 1.00 96.06 79 GLY A N 1
ATOM 646 C CA . GLY A 1 79 ? -8.046 -8.816 -4.313 1.00 96.06 79 GLY A CA 1
ATOM 647 C C . GLY A 1 79 ? -7.742 -9.355 -5.706 1.00 96.06 79 GLY A C 1
ATOM 648 O O . GLY A 1 79 ? -8.629 -9.810 -6.432 1.00 96.06 79 GLY A O 1
ATOM 649 N N . ILE A 1 80 ? -6.464 -9.353 -6.058 1.00 97.50 80 ILE A N 1
ATOM 650 C CA . ILE A 1 80 ? -5.956 -9.726 -7.376 1.00 97.50 80 ILE A CA 1
ATOM 651 C C . ILE A 1 80 ? -5.145 -11.022 -7.245 1.00 97.50 80 ILE A C 1
ATOM 653 O O . ILE A 1 80 ? -4.350 -11.139 -6.311 1.00 97.50 80 ILE A O 1
ATOM 657 N N . PRO A 1 81 ? -5.307 -12.008 -8.147 1.00 96.12 81 PRO A N 1
ATOM 658 C CA . PRO A 1 81 ? -4.443 -13.186 -8.177 1.00 96.12 81 PRO A CA 1
ATOM 659 C C . PRO A 1 81 ? -2.977 -12.804 -8.406 1.00 96.12 81 PRO A C 1
ATOM 661 O O . PRO A 1 81 ? -2.671 -11.956 -9.247 1.00 96.12 81 PRO A O 1
ATOM 664 N N . GLU A 1 82 ? -2.059 -13.460 -7.697 1.00 92.50 82 GLU A N 1
ATOM 665 C CA . GLU A 1 82 ? -0.637 -13.085 -7.686 1.00 92.50 82 GLU A CA 1
ATOM 666 C C . GLU A 1 82 ? -0.014 -13.057 -9.084 1.00 92.50 82 GLU A C 1
ATOM 668 O O . GLU A 1 82 ? 0.754 -12.158 -9.413 1.00 92.50 82 GLU A O 1
ATOM 673 N N . GLN A 1 83 ? -0.427 -13.991 -9.944 1.00 92.69 83 GLN A N 1
ATOM 674 C CA . GLN A 1 83 ? 0.122 -14.186 -11.287 1.00 92.69 83 GLN A CA 1
ATOM 675 C C . GLN A 1 83 ? -0.223 -13.059 -12.261 1.00 92.69 83 GLN A C 1
ATOM 677 O O . GLN A 1 83 ? 0.344 -13.020 -13.348 1.00 92.69 83 GLN A O 1
ATOM 682 N N . VAL A 1 84 ? -1.182 -12.191 -11.930 1.00 96.19 84 VAL A N 1
ATOM 683 C CA . VAL A 1 84 ? -1.588 -11.045 -12.763 1.00 96.19 84 VAL A CA 1
ATOM 684 C C . VAL A 1 84 ? -1.496 -9.716 -12.018 1.00 96.19 84 VAL A C 1
ATOM 686 O O . VAL A 1 84 ? -1.691 -8.666 -12.635 1.00 96.19 84 VAL A O 1
ATOM 689 N N . ARG A 1 85 ? -1.170 -9.742 -10.717 1.00 98.06 85 ARG A N 1
ATOM 690 C CA . ARG A 1 85 ? -1.085 -8.555 -9.859 1.00 98.06 85 ARG A CA 1
ATOM 691 C C . ARG A 1 85 ? -0.174 -7.464 -10.421 1.00 98.06 85 ARG A C 1
ATOM 693 O O . ARG A 1 85 ? -0.654 -6.335 -10.497 1.00 98.06 85 ARG A O 1
ATOM 700 N N . PRO A 1 86 ? 1.051 -7.755 -10.903 1.00 97.62 86 PRO A N 1
ATOM 701 C CA . PRO A 1 86 ? 1.943 -6.714 -11.415 1.00 97.62 86 PRO A CA 1
ATOM 702 C C . PRO A 1 86 ? 1.315 -5.912 -12.548 1.00 97.62 86 PRO A C 1
ATOM 704 O O . PRO A 1 86 ? 1.288 -4.685 -12.496 1.00 97.62 86 PRO A O 1
ATOM 707 N N . LEU A 1 87 ? 0.717 -6.593 -13.530 1.00 96.81 87 LEU A N 1
ATOM 708 C CA . LEU A 1 87 ? 0.053 -5.895 -14.621 1.00 96.81 87 LEU A CA 1
ATOM 709 C C . LEU A 1 87 ? -1.201 -5.150 -14.156 1.00 96.81 87 LEU A C 1
ATOM 711 O O . LEU A 1 87 ? -1.438 -4.027 -14.598 1.00 96.81 87 LEU A O 1
ATOM 715 N N . CYS A 1 88 ? -2.020 -5.759 -13.297 1.00 98.38 88 CYS A N 1
ATOM 716 C CA . CYS A 1 88 ? -3.234 -5.101 -12.820 1.00 98.38 88 CYS A CA 1
ATOM 717 C C . CYS A 1 88 ? -2.894 -3.811 -12.066 1.00 98.38 88 CYS A C 1
ATOM 719 O O . CYS A 1 88 ? -3.522 -2.790 -12.325 1.00 98.38 88 CYS A O 1
ATOM 721 N N . TRP A 1 89 ? -1.862 -3.825 -11.216 1.00 98.50 89 TRP A N 1
ATOM 722 C CA . TRP A 1 89 ? -1.361 -2.623 -10.545 1.00 98.50 89 TRP A CA 1
ATOM 723 C C . TRP A 1 89 ? -0.898 -1.577 -11.555 1.00 98.50 89 TRP A C 1
ATOM 725 O O . TRP A 1 89 ? -1.331 -0.432 -11.484 1.00 98.50 89 TRP A O 1
ATOM 735 N N . GLN A 1 90 ? -0.090 -1.968 -12.544 1.00 98.31 90 GLN A N 1
ATOM 736 C CA . GLN A 1 90 ? 0.366 -1.053 -13.593 1.00 98.31 90 GLN A CA 1
ATOM 737 C C . GLN A 1 90 ? -0.794 -0.410 -14.376 1.00 98.31 90 GLN A C 1
ATOM 739 O O . GLN A 1 90 ? -0.715 0.768 -14.721 1.00 98.31 90 GLN A O 1
ATOM 744 N N . ILE A 1 91 ? -1.872 -1.148 -14.661 1.00 98.19 91 ILE A N 1
ATOM 745 C CA . ILE A 1 91 ? -3.048 -0.608 -15.364 1.00 98.19 91 ILE A CA 1
ATOM 746 C C . ILE A 1 91 ? -3.873 0.300 -14.450 1.00 98.19 91 ILE A C 1
ATOM 748 O O . ILE A 1 91 ? -4.252 1.394 -14.860 1.00 98.19 91 ILE A O 1
ATOM 752 N N . LEU A 1 92 ? -4.156 -0.133 -13.220 1.00 98.38 92 LEU A N 1
ATOM 753 C CA . LEU A 1 92 ? -4.998 0.613 -12.280 1.00 98.38 92 LEU A CA 1
ATOM 754 C C . LEU A 1 92 ? -4.336 1.911 -11.804 1.00 98.38 92 LEU A C 1
ATOM 756 O O . LEU A 1 92 ? -5.025 2.906 -11.609 1.00 98.38 92 LEU A O 1
ATOM 760 N N . LEU A 1 93 ? -3.004 1.926 -11.706 1.00 97.69 93 LEU A N 1
ATOM 761 C CA . LEU A 1 93 ? -2.211 3.139 -11.491 1.00 97.69 93 LEU A CA 1
ATOM 762 C C . LEU A 1 93 ? -2.124 4.022 -12.750 1.00 97.69 93 LEU A C 1
ATOM 764 O O . LEU A 1 93 ? -1.460 5.048 -12.735 1.00 97.69 93 LEU A O 1
ATOM 768 N N . GLY A 1 94 ? -2.717 3.627 -13.880 1.00 96.94 94 GLY A N 1
ATOM 769 C CA . GLY A 1 94 ? -2.647 4.390 -15.130 1.00 96.94 94 GLY A CA 1
ATOM 770 C C . GLY A 1 94 ? -1.250 4.441 -15.765 1.00 96.94 94 GLY A C 1
ATOM 771 O O . GLY A 1 94 ? -1.028 5.209 -16.702 1.00 96.94 94 GLY A O 1
ATOM 772 N N . TYR A 1 95 ? -0.300 3.626 -15.291 1.00 97.31 95 TYR A N 1
ATOM 773 C CA . TYR A 1 95 ? 1.037 3.510 -15.878 1.00 97.31 95 TYR A CA 1
ATOM 774 C C . TYR A 1 95 ? 0.988 2.810 -17.243 1.00 97.31 95 TYR A C 1
ATOM 776 O O . TYR A 1 95 ? 1.621 3.252 -18.205 1.00 97.31 95 TYR A O 1
ATOM 784 N N . VAL A 1 96 ? 0.200 1.735 -17.339 1.00 96.94 96 VAL A N 1
ATOM 785 C CA . VAL A 1 96 ? -0.045 0.983 -18.573 1.00 96.94 96 VAL A CA 1
ATOM 786 C C . VAL A 1 96 ? -1.435 1.328 -19.127 1.00 96.94 96 VAL A C 1
ATOM 788 O O . VAL A 1 96 ? -2.428 1.110 -18.436 1.00 96.94 96 VAL A O 1
ATOM 791 N N . PRO A 1 97 ? -1.544 1.797 -20.387 1.00 97.19 97 PRO A N 1
ATOM 792 C CA . PRO A 1 97 ? -2.831 2.079 -21.022 1.00 97.19 97 PRO A CA 1
ATOM 793 C C . PRO A 1 97 ? -3.752 0.855 -21.143 1.00 97.19 97 PRO A C 1
ATOM 795 O O . PRO A 1 97 ? -3.304 -0.275 -21.384 1.00 97.19 97 PRO A O 1
ATOM 798 N N . CYS A 1 98 ? -5.064 1.095 -21.073 1.00 96.62 98 CYS A N 1
ATOM 799 C CA . CYS A 1 98 ? -6.079 0.054 -21.244 1.00 96.62 98 CYS A CA 1
ATOM 800 C C . CYS A 1 98 ? -6.091 -0.514 -22.672 1.00 96.62 98 CYS A C 1
ATOM 802 O O . CYS A 1 98 ? -6.351 -1.706 -22.859 1.00 96.62 98 CYS A O 1
ATOM 804 N N . GLU A 1 99 ? -5.758 0.295 -23.677 1.00 95.94 99 GLU A N 1
ATOM 805 C CA . GLU A 1 99 ? -5.684 -0.087 -25.085 1.00 95.94 99 GLU A CA 1
ATOM 806 C C . GLU A 1 99 ? -4.350 -0.768 -25.409 1.00 95.94 99 GLU A C 1
ATOM 808 O O . GLU A 1 99 ? -3.279 -0.159 -25.345 1.00 95.94 99 GLU A O 1
ATOM 813 N N . SER A 1 100 ? -4.410 -2.028 -25.840 1.00 91.88 100 SER A N 1
ATOM 814 C CA . SER A 1 100 ? -3.230 -2.853 -26.128 1.00 91.88 100 SER A CA 1
ATOM 815 C C . SER A 1 100 ? -2.278 -2.224 -27.147 1.00 91.88 100 SER A C 1
ATOM 817 O O . SER A 1 100 ? -1.063 -2.301 -26.975 1.00 91.88 100 SER A O 1
ATOM 819 N N . GLN A 1 101 ? -2.815 -1.531 -28.157 1.00 93.12 101 GLN A N 1
ATOM 820 C CA . GLN A 1 101 ? -2.035 -0.893 -29.222 1.00 93.12 101 GLN A CA 1
ATOM 821 C C . GLN A 1 101 ? -1.089 0.220 -28.736 1.00 93.12 101 GLN A C 1
ATOM 823 O O . GLN A 1 101 ? -0.107 0.514 -29.416 1.00 93.12 101 GLN A O 1
ATOM 828 N N . TYR A 1 102 ? -1.353 0.833 -27.576 1.00 94.00 102 TYR A N 1
ATOM 829 C CA . TYR A 1 102 ? -0.541 1.938 -27.051 1.00 94.00 102 TYR A CA 1
ATOM 830 C C . TYR A 1 102 ? 0.452 1.508 -25.967 1.00 94.00 102 TYR A C 1
ATOM 832 O O . TYR A 1 102 ? 1.368 2.269 -25.652 1.00 94.00 102 TYR A O 1
ATOM 840 N N . ARG A 1 103 ? 0.317 0.295 -25.412 1.00 93.44 103 ARG A N 1
ATOM 841 C CA . ARG A 1 103 ? 1.083 -0.144 -24.231 1.00 93.44 103 ARG A CA 1
ATOM 842 C C . ARG A 1 103 ? 2.589 -0.118 -24.454 1.00 93.44 103 ARG A C 1
ATOM 844 O O . ARG A 1 103 ? 3.305 0.483 -23.660 1.00 93.44 103 ARG A O 1
ATOM 851 N N . LEU A 1 104 ? 3.064 -0.709 -25.553 1.00 93.19 104 LEU A N 1
ATOM 852 C CA . LEU A 1 104 ? 4.498 -0.785 -25.847 1.00 93.19 104 LEU A CA 1
ATOM 853 C C . LEU A 1 104 ? 5.119 0.613 -25.984 1.00 93.19 104 LEU A C 1
ATOM 855 O O . LEU A 1 104 ? 6.135 0.901 -25.358 1.00 93.19 104 LEU A O 1
ATOM 859 N N . GLN A 1 105 ? 4.471 1.498 -26.748 1.00 94.94 105 GLN A N 1
ATOM 860 C CA . GLN A 1 105 ? 4.949 2.864 -26.958 1.00 94.94 105 GLN A CA 1
ATOM 861 C C . GLN A 1 105 ? 4.919 3.689 -25.663 1.00 94.94 105 GLN A C 1
ATOM 863 O O . GLN A 1 105 ? 5.837 4.469 -25.410 1.00 94.94 105 GLN A O 1
ATOM 868 N N . ALA A 1 106 ? 3.876 3.541 -24.842 1.00 94.88 106 ALA A N 1
ATOM 869 C CA . ALA A 1 106 ? 3.774 4.234 -23.562 1.00 94.88 106 ALA A CA 1
ATOM 870 C C . ALA A 1 106 ? 4.886 3.799 -22.595 1.00 94.88 106 ALA A C 1
ATOM 872 O O . ALA A 1 106 ? 5.564 4.657 -22.027 1.00 94.88 106 ALA A O 1
ATOM 873 N N . LEU A 1 107 ? 5.125 2.488 -22.479 1.00 95.94 107 LEU A N 1
ATOM 874 C CA . LEU A 1 107 ? 6.199 1.926 -21.658 1.00 95.94 107 LEU A CA 1
ATOM 875 C C . LEU A 1 107 ? 7.577 2.390 -22.139 1.00 95.94 107 LEU A C 1
ATOM 877 O O . LEU A 1 107 ? 8.383 2.845 -21.335 1.00 95.94 107 LEU A O 1
ATOM 881 N N . GLU A 1 108 ? 7.851 2.338 -23.444 1.00 96.38 108 GLU A N 1
ATOM 882 C CA . GLU A 1 108 ? 9.123 2.801 -24.010 1.00 96.38 108 GLU A CA 1
ATOM 883 C C . GLU A 1 108 ? 9.381 4.282 -23.704 1.00 96.38 108 GLU A C 1
ATOM 885 O O . GLU A 1 108 ? 10.468 4.644 -23.244 1.00 96.38 108 GLU A O 1
ATOM 890 N N . ARG A 1 109 ? 8.366 5.139 -23.876 1.00 97.69 109 ARG A N 1
ATOM 891 C CA . ARG A 1 109 ? 8.457 6.566 -23.538 1.00 97.69 109 ARG A CA 1
ATOM 892 C C . ARG A 1 109 ? 8.713 6.784 -22.050 1.00 97.69 109 ARG A C 1
ATOM 894 O O . ARG A 1 109 ? 9.609 7.545 -21.698 1.00 97.69 109 ARG A O 1
ATOM 901 N N . LYS A 1 110 ? 7.954 6.121 -21.173 1.00 97.69 110 LYS A N 1
ATOM 902 C CA . LYS A 1 110 ? 8.092 6.270 -19.716 1.00 97.69 110 LYS A CA 1
ATOM 903 C C . LYS A 1 110 ? 9.447 5.771 -19.213 1.00 97.69 110 LYS A C 1
ATOM 905 O O . LYS A 1 110 ? 10.096 6.462 -18.430 1.00 97.69 110 LYS A O 1
ATOM 910 N N . ARG A 1 111 ? 9.914 4.619 -19.697 1.00 98.00 111 ARG A N 1
ATOM 911 C CA . ARG A 1 111 ? 11.231 4.065 -19.348 1.00 98.00 111 ARG A CA 1
ATOM 912 C C . ARG A 1 111 ? 12.376 4.938 -19.858 1.00 98.00 111 ARG A C 1
ATOM 914 O O . ARG A 1 111 ? 13.319 5.184 -19.114 1.00 98.00 111 ARG A O 1
ATOM 921 N N . SER A 1 112 ? 12.260 5.480 -21.073 1.00 97.50 112 SER A N 1
ATOM 922 C CA . SER A 1 112 ? 13.236 6.451 -21.595 1.00 97.50 112 SER A CA 1
ATOM 923 C C . SER A 1 112 ? 13.266 7.722 -20.750 1.00 97.50 112 SER A C 1
ATOM 925 O O . SER A 1 112 ? 14.339 8.193 -20.387 1.00 97.50 112 SER A O 1
ATOM 927 N N . ARG A 1 113 ? 12.093 8.234 -20.357 1.00 97.19 113 ARG A N 1
ATOM 928 C CA . ARG A 1 113 ? 11.999 9.404 -19.480 1.00 97.19 113 ARG A CA 1
ATOM 929 C C . ARG A 1 113 ? 12.643 9.153 -18.118 1.00 97.19 113 ARG A C 1
ATOM 931 O O . ARG A 1 113 ? 13.349 10.020 -17.623 1.00 97.19 113 ARG A O 1
ATOM 938 N N . TYR A 1 114 ? 12.430 7.981 -17.524 1.00 97.19 114 TYR A N 1
ATOM 939 C CA . TYR A 1 114 ? 13.103 7.623 -16.276 1.00 97.19 114 TYR A CA 1
ATOM 940 C C . TYR A 1 114 ? 14.629 7.636 -16.433 1.00 97.19 114 TYR A C 1
ATOM 942 O O . TYR A 1 114 ? 15.325 8.229 -15.617 1.00 97.19 114 TYR A O 1
ATOM 950 N N . PHE A 1 115 ? 15.145 7.063 -17.523 1.00 94.94 115 PHE A N 1
ATOM 951 C CA . PHE A 1 115 ? 16.579 7.073 -17.805 1.00 94.94 115 PHE A CA 1
ATOM 952 C C . PHE A 1 115 ? 17.151 8.498 -17.930 1.00 94.94 115 PHE A C 1
ATOM 954 O O . PHE A 1 115 ? 18.242 8.766 -17.429 1.00 94.94 115 PHE A O 1
ATOM 961 N N . GLU A 1 116 ? 16.411 9.434 -18.536 1.00 94.81 116 GLU A N 1
ATOM 962 C CA . GLU A 1 116 ? 16.786 10.856 -18.548 1.00 94.81 116 GLU A CA 1
ATOM 963 C C . GLU A 1 116 ? 16.884 11.438 -17.131 1.00 94.81 116 GLU A C 1
ATOM 965 O O . GLU A 1 116 ? 17.847 12.141 -16.834 1.00 94.81 116 GLU A O 1
ATOM 970 N N . LEU A 1 117 ? 15.935 11.123 -16.241 1.00 94.38 117 LEU A N 1
ATOM 971 C CA . LEU A 1 117 ? 15.979 11.565 -14.841 1.00 94.38 117 LEU A CA 1
ATOM 972 C C . LEU A 1 117 ? 17.201 11.001 -14.111 1.00 94.38 117 LEU A C 1
ATOM 974 O O . LEU A 1 117 ? 17.876 11.733 -13.390 1.00 94.38 117 LEU A O 1
ATOM 978 N N . THR A 1 118 ? 17.539 9.730 -14.339 1.00 92.31 118 THR A N 1
ATOM 979 C CA . THR A 1 118 ? 18.752 9.126 -13.772 1.00 92.31 118 THR A CA 1
ATOM 980 C C . THR A 1 118 ? 20.008 9.869 -14.223 1.00 92.31 118 THR A C 1
ATOM 982 O O . THR A 1 118 ? 20.904 10.106 -13.417 1.00 92.31 118 THR A O 1
ATOM 985 N N . LEU A 1 119 ? 20.083 10.270 -15.496 1.00 90.31 119 LEU A N 1
ATOM 986 C CA . LEU A 1 119 ? 21.219 11.038 -16.007 1.00 90.31 119 LEU A CA 1
ATOM 987 C C . LEU A 1 119 ? 21.295 12.450 -15.417 1.00 90.31 119 LEU A C 1
ATOM 989 O O . LEU A 1 119 ? 22.409 12.926 -15.217 1.00 90.31 119 LEU A O 1
ATOM 993 N N . SER A 1 120 ? 20.153 13.092 -15.166 1.00 88.62 120 SER A N 1
ATOM 994 C CA . SER A 1 120 ? 20.084 14.453 -14.623 1.00 88.62 120 SER A CA 1
ATOM 995 C C . SER A 1 120 ? 20.410 14.506 -13.134 1.00 88.62 120 SER A C 1
ATOM 997 O O . SER A 1 120 ? 21.234 15.308 -12.724 1.00 88.62 120 SER A O 1
ATOM 999 N N . TYR A 1 121 ? 19.796 13.641 -12.323 1.00 85.06 121 TYR A N 1
ATOM 1000 C CA . TYR A 1 121 ? 19.894 13.733 -10.863 1.00 85.06 121 TYR A CA 1
ATOM 1001 C C . TYR A 1 121 ? 21.004 12.867 -10.277 1.00 85.06 121 TYR A C 1
ATOM 1003 O O . TYR A 1 121 ? 21.634 13.234 -9.292 1.00 85.06 121 TYR A O 1
ATOM 1011 N N . PHE A 1 122 ? 21.269 11.698 -10.860 1.00 74.88 122 PHE A N 1
ATOM 1012 C CA . PHE A 1 122 ? 22.170 10.730 -10.234 1.00 74.88 122 PHE A CA 1
ATOM 1013 C C . PHE A 1 122 ? 23.642 10.920 -10.622 1.00 74.88 122 PHE A C 1
ATOM 1015 O O . PHE A 1 122 ? 24.522 10.398 -9.940 1.00 74.88 122 PHE A O 1
ATOM 1022 N N . LYS A 1 123 ? 23.938 11.668 -11.696 1.00 68.62 123 LYS A N 1
ATOM 1023 C CA . LYS A 1 123 ? 25.320 12.053 -12.037 1.00 68.62 123 LYS A CA 1
ATOM 1024 C C . LYS A 1 123 ? 25.909 13.057 -11.045 1.00 68.62 123 LYS A C 1
ATOM 1026 O O . LYS A 1 123 ? 27.099 12.961 -10.759 1.00 68.62 123 LYS A O 1
ATOM 1031 N N . ASP A 1 124 ? 25.066 13.928 -10.496 1.00 60.31 124 ASP A N 1
ATOM 1032 C CA . ASP A 1 124 ? 25.450 15.018 -9.593 1.00 60.31 124 ASP A CA 1
ATOM 1033 C C . ASP A 1 124 ? 25.100 14.716 -8.121 1.00 60.31 124 ASP A C 1
ATOM 1035 O O . ASP A 1 124 ? 25.193 15.584 -7.257 1.00 60.31 124 ASP A O 1
ATOM 1039 N N . ALA A 1 125 ? 24.768 13.456 -7.798 1.00 60.50 125 ALA A N 1
ATOM 1040 C CA . ALA A 1 125 ? 24.347 13.007 -6.462 1.00 60.50 125 ALA A CA 1
ATOM 1041 C C . ALA A 1 125 ? 25.387 13.206 -5.334 1.00 60.50 125 ALA A C 1
ATOM 1043 O O . ALA A 1 125 ? 25.136 12.831 -4.192 1.00 60.50 125 ALA A O 1
ATOM 1044 N N . ALA A 1 126 ? 26.551 13.782 -5.644 1.00 56.91 126 ALA A N 1
ATOM 1045 C CA . ALA A 1 126 ? 27.545 14.208 -4.668 1.00 56.91 126 ALA A CA 1
ATOM 1046 C C . ALA A 1 126 ? 27.108 15.448 -3.857 1.00 56.91 126 ALA A C 1
ATOM 1048 O O . ALA A 1 126 ? 27.700 15.705 -2.814 1.00 56.91 126 ALA A O 1
ATOM 1049 N N . GLU A 1 127 ? 26.105 16.217 -4.306 1.00 54.56 127 GLU A N 1
ATOM 1050 C CA . GLU A 1 127 ? 25.716 17.479 -3.647 1.00 54.56 127 GLU A CA 1
ATOM 1051 C C . GLU A 1 127 ? 24.699 17.321 -2.494 1.00 54.56 127 GLU A C 1
ATOM 1053 O O . GLU A 1 127 ? 24.672 18.172 -1.606 1.00 54.56 127 GLU A O 1
ATOM 1058 N N . ASP A 1 128 ? 23.922 16.227 -2.436 1.00 67.56 128 ASP A N 1
ATOM 1059 C CA . ASP A 1 128 ? 22.978 15.936 -1.335 1.00 67.56 128 ASP A CA 1
ATOM 1060 C C . ASP A 1 128 ? 23.313 14.608 -0.629 1.00 67.56 128 ASP A C 1
ATOM 1062 O O . ASP A 1 128 ? 22.589 13.607 -0.702 1.00 67.56 128 ASP A O 1
ATOM 1066 N N . GLU A 1 129 ? 24.462 14.602 0.060 1.00 73.69 129 GLU A N 1
ATOM 1067 C CA . GLU A 1 129 ? 24.946 13.449 0.829 1.00 73.69 129 GLU A CA 1
ATOM 1068 C C . GLU A 1 129 ? 23.963 13.020 1.930 1.00 73.69 129 GLU A C 1
ATOM 1070 O O . GLU A 1 129 ? 23.905 11.837 2.258 1.00 73.69 129 GLU A O 1
ATOM 1075 N N . SER A 1 130 ? 23.160 13.936 2.487 1.00 85.75 130 SER A N 1
ATOM 1076 C CA . SER A 1 130 ? 22.268 13.633 3.616 1.00 85.75 130 SER A CA 1
ATOM 1077 C C . SER A 1 130 ? 21.135 12.690 3.212 1.00 85.75 130 SER A C 1
ATOM 1079 O O . SER A 1 130 ? 20.938 11.654 3.852 1.00 85.75 130 SER A O 1
ATOM 1081 N N . THR A 1 131 ? 20.404 13.018 2.141 1.00 88.62 131 THR A N 1
ATOM 1082 C CA . THR A 1 131 ? 19.306 12.177 1.638 1.00 88.62 131 THR A CA 1
ATOM 1083 C C . THR A 1 131 ? 19.824 10.801 1.227 1.00 88.62 131 THR A C 1
ATOM 1085 O O . THR A 1 131 ? 19.277 9.769 1.624 1.00 88.62 131 THR A O 1
ATOM 1088 N N . MET A 1 132 ? 20.926 10.773 0.474 1.00 89.62 132 MET A N 1
ATOM 1089 C CA . MET A 1 132 ? 21.516 9.525 0.001 1.00 89.62 132 MET A CA 1
ATOM 1090 C C . MET A 1 132 ? 22.032 8.652 1.152 1.00 89.62 132 MET A C 1
ATOM 1092 O O . MET A 1 132 ? 21.796 7.445 1.160 1.00 89.62 132 MET A O 1
ATOM 1096 N N . MET A 1 133 ? 22.680 9.252 2.155 1.00 90.56 133 MET A N 1
ATOM 1097 C CA . MET A 1 133 ? 23.169 8.537 3.334 1.00 90.56 133 MET A CA 1
ATOM 1098 C C . MET A 1 133 ? 22.028 7.869 4.105 1.00 90.56 133 MET A C 1
ATOM 1100 O O . MET A 1 133 ? 22.178 6.732 4.549 1.00 90.56 133 MET A O 1
ATOM 1104 N N . GLN A 1 134 ? 20.880 8.537 4.254 1.00 92.69 134 GLN A N 1
ATOM 1105 C CA . GLN A 1 134 ? 19.718 7.934 4.911 1.00 92.69 134 GLN A CA 1
ATOM 1106 C C . GLN A 1 134 ? 19.177 6.733 4.128 1.00 92.69 134 GLN A C 1
ATOM 1108 O O . GLN A 1 134 ? 18.943 5.680 4.722 1.00 92.69 134 GLN A O 1
ATOM 1113 N N . ILE A 1 135 ? 19.048 6.860 2.802 1.00 94.50 135 ILE A N 1
ATOM 1114 C CA . ILE A 1 135 ? 18.628 5.761 1.918 1.00 94.50 135 ILE A CA 1
ATOM 1115 C C . ILE A 1 135 ? 19.581 4.563 2.052 1.00 94.50 135 ILE A C 1
ATOM 1117 O O . ILE A 1 135 ? 19.132 3.431 2.241 1.00 94.50 135 ILE A O 1
ATOM 1121 N N . ASP A 1 136 ? 20.892 4.811 2.012 1.00 93.69 136 ASP A N 1
ATOM 1122 C CA . ASP A 1 136 ? 21.925 3.772 2.113 1.00 93.69 136 ASP A CA 1
ATOM 1123 C C . ASP A 1 136 ? 21.922 3.064 3.479 1.00 93.69 136 ASP A C 1
ATOM 1125 O O . ASP A 1 136 ? 22.241 1.876 3.565 1.00 93.69 136 ASP A O 1
ATOM 1129 N N . LEU A 1 137 ? 21.511 3.755 4.547 1.00 94.00 137 LEU A N 1
ATOM 1130 C CA . LEU A 1 137 ? 21.316 3.151 5.866 1.00 94.00 137 LEU A CA 1
ATOM 1131 C C . LEU A 1 137 ? 20.017 2.336 5.958 1.00 94.00 137 LEU A C 1
ATOM 1133 O O . LEU A 1 137 ? 19.974 1.333 6.673 1.00 94.00 137 LEU A O 1
ATOM 1137 N N . ASP A 1 138 ? 18.945 2.757 5.291 1.00 95.06 138 ASP A N 1
ATOM 1138 C CA . ASP A 1 138 ? 17.621 2.139 5.416 1.00 95.06 138 ASP A CA 1
ATOM 1139 C C . ASP A 1 138 ? 17.437 0.894 4.542 1.00 95.06 138 ASP A C 1
ATOM 1141 O O . ASP A 1 138 ? 16.816 -0.072 4.995 1.00 95.06 138 ASP A O 1
ATOM 1145 N N . ILE A 1 139 ? 18.011 0.860 3.335 1.00 95.19 139 ILE A N 1
ATOM 1146 C CA . ILE A 1 139 ? 17.856 -0.270 2.401 1.00 95.19 139 ILE A CA 1
ATOM 1147 C C . ILE A 1 139 ? 18.267 -1.617 3.023 1.00 95.19 139 ILE A C 1
ATOM 1149 O O . ILE A 1 139 ? 17.434 -2.524 3.030 1.00 95.19 139 ILE A O 1
ATOM 1153 N N . PRO A 1 140 ? 19.467 -1.783 3.619 1.00 92.06 140 PRO A N 1
ATOM 1154 C CA . PRO A 1 140 ? 19.881 -3.074 4.177 1.00 92.06 140 PRO A CA 1
ATOM 1155 C C . PRO A 1 140 ? 19.056 -3.519 5.393 1.00 92.06 140 PRO A C 1
ATOM 1157 O O . PRO A 1 140 ? 19.081 -4.690 5.763 1.00 92.06 140 PRO A O 1
ATOM 1160 N N . ARG A 1 141 ? 18.350 -2.585 6.044 1.00 91.31 141 ARG A N 1
ATOM 1161 C CA . ARG A 1 141 ? 17.498 -2.842 7.217 1.00 91.31 141 ARG A CA 1
ATOM 1162 C C . ARG A 1 141 ? 16.041 -3.117 6.839 1.00 91.31 141 ARG A C 1
ATOM 1164 O O . ARG A 1 141 ? 15.253 -3.482 7.709 1.00 91.31 141 ARG A O 1
ATOM 1171 N N . THR A 1 142 ? 15.677 -2.929 5.572 1.00 92.81 142 THR A N 1
ATOM 1172 C CA . THR A 1 142 ? 14.313 -3.126 5.079 1.00 92.81 142 THR A CA 1
ATOM 1173 C C . THR A 1 142 ? 14.090 -4.602 4.782 1.00 92.81 142 THR A C 1
ATOM 1175 O O . THR A 1 142 ? 14.556 -5.124 3.773 1.00 92.81 142 THR A O 1
ATOM 1178 N N . ILE A 1 143 ? 13.371 -5.277 5.677 1.00 89.94 143 ILE A N 1
ATOM 1179 C CA . ILE A 1 143 ? 13.067 -6.706 5.575 1.00 89.94 143 ILE A CA 1
ATOM 1180 C C . ILE A 1 143 ? 11.547 -6.872 5.689 1.00 89.94 143 ILE A C 1
ATOM 1182 O O . ILE A 1 143 ? 11.013 -6.845 6.803 1.00 89.94 143 ILE A O 1
ATOM 1186 N N . PRO A 1 144 ? 10.830 -7.009 4.558 1.00 92.62 144 PRO A N 1
ATOM 1187 C CA . PRO A 1 144 ? 9.396 -7.266 4.569 1.00 92.62 144 PRO A CA 1
ATOM 1188 C C . PRO A 1 144 ? 9.082 -8.557 5.325 1.00 92.62 144 PRO A C 1
ATOM 1190 O O . PRO A 1 144 ? 9.722 -9.591 5.119 1.00 92.62 144 PRO A O 1
ATOM 1193 N N . ARG A 1 145 ? 8.078 -8.512 6.203 1.00 90.94 145 ARG A N 1
ATOM 1194 C CA . ARG A 1 145 ? 7.634 -9.703 6.936 1.00 90.94 145 ARG A CA 1
ATOM 1195 C C . ARG A 1 145 ? 7.054 -10.726 5.956 1.00 90.94 145 ARG A C 1
ATOM 1197 O O . ARG A 1 145 ? 6.371 -10.354 5.008 1.00 90.94 145 ARG A O 1
ATOM 1204 N N . GLY A 1 146 ? 7.318 -12.010 6.182 1.00 88.75 146 GLY A N 1
ATOM 1205 C CA . GLY A 1 146 ? 6.826 -13.091 5.317 1.00 88.75 146 GLY A CA 1
ATOM 1206 C C . GLY A 1 146 ? 7.542 -13.223 3.966 1.00 88.75 146 GLY A C 1
ATOM 1207 O O . GLY A 1 146 ? 7.168 -14.081 3.174 1.00 88.75 146 GLY A O 1
ATOM 1208 N N . LEU A 1 147 ? 8.576 -12.418 3.688 1.00 90.94 147 LEU A N 1
ATOM 1209 C CA . LEU A 1 147 ? 9.453 -12.661 2.546 1.00 90.94 147 LEU A CA 1
ATOM 1210 C C . LEU A 1 147 ? 10.412 -13.809 2.878 1.00 90.94 147 LEU A C 1
ATOM 1212 O O . LEU A 1 147 ? 11.306 -13.667 3.711 1.00 90.94 147 LEU A O 1
ATOM 1216 N N . GLU A 1 148 ? 10.229 -14.942 2.211 1.00 83.62 148 GLU A N 1
ATOM 1217 C CA . GLU A 1 148 ? 11.192 -16.040 2.241 1.00 83.62 148 GLU A CA 1
ATOM 1218 C C . GLU A 1 148 ? 12.350 -15.765 1.266 1.00 83.62 148 GLU A C 1
ATOM 1220 O O . GLU A 1 148 ? 12.152 -15.200 0.190 1.00 83.62 148 GLU A O 1
ATOM 1225 N N . GLY A 1 149 ? 13.563 -16.187 1.624 1.00 80.94 149 GLY A N 1
ATOM 1226 C CA . GLY A 1 149 ? 14.754 -16.037 0.784 1.00 80.94 149 GLY A CA 1
ATOM 1227 C C . GLY A 1 149 ? 15.439 -14.670 0.874 1.00 80.94 149 GLY A C 1
ATOM 1228 O O . GLY A 1 149 ? 15.067 -13.796 1.652 1.00 80.94 149 GLY A O 1
ATOM 1229 N N . ASN A 1 150 ? 16.478 -14.499 0.053 1.00 81.94 150 ASN A N 1
ATOM 1230 C CA . ASN A 1 150 ? 17.466 -13.426 0.201 1.00 81.94 150 ASN A CA 1
ATOM 1231 C C . ASN A 1 150 ? 17.506 -12.482 -1.012 1.00 81.94 150 ASN A C 1
ATOM 1233 O O . ASN A 1 150 ? 18.552 -11.934 -1.348 1.00 81.94 150 ASN A O 1
ATOM 1237 N N . CYS A 1 151 ? 16.382 -12.289 -1.713 1.00 89.69 151 CYS A N 1
ATOM 1238 C CA . CYS A 1 151 ? 16.370 -11.462 -2.926 1.00 89.69 151 CYS A CA 1
ATOM 1239 C C . CYS A 1 151 ? 16.892 -10.036 -2.674 1.00 89.69 151 CYS A C 1
ATOM 1241 O O . CYS A 1 151 ? 17.650 -9.503 -3.480 1.00 89.69 151 CYS A O 1
ATOM 1243 N N . LEU A 1 152 ? 16.573 -9.459 -1.512 1.00 91.88 152 LEU A N 1
ATOM 1244 C CA . LEU A 1 152 ? 17.009 -8.122 -1.108 1.00 91.88 152 LEU A CA 1
ATOM 1245 C C . LEU A 1 152 ? 18.505 -8.034 -0.757 1.00 91.88 152 LEU A C 1
ATOM 1247 O O . LEU A 1 152 ? 19.006 -6.926 -0.586 1.00 91.88 152 LEU A O 1
ATOM 1251 N N . GLU A 1 153 ? 19.235 -9.152 -0.689 1.00 90.25 153 GLU A N 1
ATOM 1252 C CA . GLU A 1 153 ? 20.704 -9.158 -0.609 1.00 90.25 153 GLU A CA 1
ATOM 1253 C C . GLU A 1 153 ? 21.360 -8.915 -1.983 1.00 90.25 153 GLU A C 1
ATOM 1255 O O . GLU A 1 153 ? 22.527 -8.524 -2.038 1.00 90.25 153 GLU A O 1
ATOM 1260 N N . ASP A 1 154 ? 20.634 -9.094 -3.101 1.00 92.06 154 ASP A N 1
ATOM 1261 C CA . ASP A 1 154 ? 21.159 -8.786 -4.437 1.00 92.06 154 ASP A CA 1
ATOM 1262 C C . ASP A 1 154 ? 21.384 -7.276 -4.565 1.00 92.06 154 ASP A C 1
ATOM 1264 O O . ASP A 1 154 ? 20.449 -6.466 -4.597 1.00 92.06 154 ASP A O 1
ATOM 1268 N N . VAL A 1 155 ? 22.658 -6.907 -4.701 1.00 92.81 155 VAL A N 1
ATOM 1269 C CA . VAL A 1 155 ? 23.111 -5.522 -4.844 1.00 92.81 155 VAL A CA 1
ATOM 1270 C C . VAL A 1 155 ? 22.367 -4.808 -5.970 1.00 92.81 155 VAL A C 1
ATOM 1272 O O . VAL A 1 155 ? 22.084 -3.622 -5.856 1.00 92.81 155 VAL A O 1
ATOM 1275 N N . ARG A 1 156 ? 21.986 -5.495 -7.051 1.00 94.12 156 ARG A N 1
ATOM 1276 C CA . ARG A 1 156 ? 21.257 -4.868 -8.162 1.00 94.12 156 ARG A CA 1
ATOM 1277 C C . ARG A 1 156 ? 19.861 -4.420 -7.739 1.00 94.12 156 ARG A C 1
ATOM 1279 O O . ARG A 1 156 ? 19.473 -3.319 -8.115 1.00 94.12 156 ARG A O 1
ATOM 1286 N N . LEU A 1 157 ? 19.141 -5.207 -6.934 1.00 95.06 157 LEU A N 1
ATOM 1287 C CA . LEU A 1 157 ? 17.824 -4.815 -6.412 1.00 95.06 157 LEU A CA 1
ATOM 1288 C C . LEU A 1 157 ? 17.945 -3.679 -5.388 1.00 95.06 157 LEU A C 1
ATOM 1290 O O . LEU A 1 157 ? 17.176 -2.720 -5.436 1.00 95.06 157 LEU A O 1
ATOM 1294 N N . GLN A 1 158 ? 18.969 -3.715 -4.531 1.00 95.50 158 GLN A N 1
ATOM 1295 C CA . GLN A 1 158 ? 19.272 -2.595 -3.632 1.00 95.50 158 GLN A CA 1
ATOM 1296 C C . GLN A 1 158 ? 19.564 -1.306 -4.412 1.00 95.50 158 GLN A C 1
ATOM 1298 O O . GLN A 1 158 ? 19.053 -0.241 -4.081 1.00 95.50 158 GLN A O 1
ATOM 1303 N N . GLN A 1 159 ? 20.334 -1.398 -5.498 1.00 95.06 159 GLN A N 1
ATOM 1304 C CA . GLN A 1 159 ? 20.652 -0.258 -6.355 1.00 95.06 159 GLN A CA 1
ATOM 1305 C C . GLN A 1 159 ? 19.427 0.294 -7.105 1.00 95.06 159 GLN A C 1
ATOM 1307 O O . GLN A 1 159 ? 19.346 1.506 -7.308 1.00 95.06 159 GLN A O 1
ATOM 1312 N N . ILE A 1 160 ? 18.470 -0.564 -7.478 1.00 96.25 160 ILE A N 1
ATOM 1313 C CA . ILE A 1 160 ? 17.171 -0.153 -8.036 1.00 96.25 160 ILE A CA 1
ATOM 1314 C C . ILE A 1 160 ? 16.394 0.688 -7.018 1.00 96.25 160 ILE A C 1
ATOM 1316 O O . ILE A 1 160 ? 15.974 1.801 -7.344 1.00 96.25 160 ILE A O 1
ATOM 1320 N N . MET A 1 161 ? 16.246 0.200 -5.780 1.00 97.38 161 MET A N 1
ATOM 1321 C CA . MET A 1 161 ? 15.561 0.952 -4.720 1.00 97.38 161 MET A CA 1
ATOM 1322 C C . MET A 1 161 ? 16.275 2.272 -4.430 1.00 97.38 161 MET A C 1
ATOM 1324 O O . MET A 1 161 ? 15.631 3.318 -4.380 1.00 97.38 161 MET A O 1
ATOM 1328 N N . ARG A 1 162 ? 17.609 2.242 -4.325 1.00 95.69 162 ARG A N 1
ATOM 1329 C CA . ARG A 1 162 ? 18.449 3.417 -4.065 1.00 95.69 162 ARG A CA 1
ATOM 1330 C C . ARG A 1 162 ? 18.214 4.531 -5.083 1.00 95.69 162 ARG A C 1
ATOM 1332 O O . ARG A 1 162 ? 17.923 5.661 -4.699 1.00 95.69 162 ARG A O 1
ATOM 1339 N N . ARG A 1 163 ? 18.302 4.220 -6.383 1.00 95.56 163 ARG A N 1
ATOM 1340 C CA . ARG A 1 163 ? 18.061 5.197 -7.461 1.00 95.56 163 ARG A CA 1
ATOM 1341 C C . ARG A 1 163 ? 16.616 5.670 -7.490 1.00 95.56 163 ARG A C 1
ATOM 1343 O O . ARG A 1 163 ? 16.381 6.864 -7.645 1.00 95.56 163 ARG A O 1
ATOM 1350 N N . THR A 1 164 ? 15.665 4.758 -7.311 1.00 96.81 164 THR A N 1
ATOM 1351 C CA . THR A 1 164 ? 14.233 5.083 -7.294 1.00 96.81 164 THR A CA 1
ATOM 1352 C C . THR A 1 164 ? 13.900 6.094 -6.201 1.00 96.81 164 THR A C 1
ATOM 1354 O O . THR A 1 164 ? 13.326 7.138 -6.497 1.00 96.81 164 THR A O 1
ATOM 1357 N N . LEU A 1 165 ? 14.307 5.818 -4.959 1.00 95.88 165 LEU A N 1
ATOM 1358 C CA . LEU A 1 165 ? 14.042 6.673 -3.801 1.00 95.88 165 LEU A CA 1
ATOM 1359 C C . LEU A 1 165 ? 14.722 8.035 -3.929 1.00 95.88 165 LEU A C 1
ATOM 1361 O O . LEU A 1 165 ? 14.102 9.060 -3.642 1.00 95.88 165 LEU A O 1
ATOM 1365 N N . TYR A 1 166 ? 15.973 8.056 -4.394 1.00 94.25 166 TYR A N 1
ATOM 1366 C CA . TYR A 1 166 ? 16.711 9.302 -4.563 1.00 94.25 166 TYR A CA 1
ATOM 1367 C C . TYR A 1 166 ? 16.090 10.188 -5.646 1.00 94.25 166 TYR A C 1
ATOM 1369 O O . TYR A 1 166 ? 15.758 11.338 -5.377 1.00 94.25 166 TYR A O 1
ATOM 1377 N N . ILE A 1 167 ? 15.859 9.647 -6.849 1.00 94.00 167 ILE A N 1
ATOM 1378 C CA . ILE A 1 167 ? 15.259 10.409 -7.957 1.00 94.00 167 ILE A CA 1
ATOM 1379 C C . ILE A 1 167 ? 13.858 10.890 -7.574 1.00 94.00 167 ILE A C 1
ATOM 1381 O O . ILE A 1 167 ? 13.512 12.033 -7.854 1.00 94.00 167 ILE A O 1
ATOM 1385 N N . TRP A 1 168 ? 13.060 10.053 -6.903 1.00 94.38 168 TRP A N 1
ATOM 1386 C CA . TRP A 1 168 ? 11.749 10.477 -6.416 1.00 94.38 168 TRP A CA 1
ATOM 1387 C C . TRP A 1 168 ? 11.865 11.647 -5.439 1.00 94.38 168 TRP A C 1
ATOM 1389 O O . TRP A 1 168 ? 11.138 12.623 -5.580 1.00 94.38 168 TRP A O 1
ATOM 1399 N N . SER A 1 169 ? 12.812 11.596 -4.504 1.00 91.69 169 SER A N 1
ATOM 1400 C CA . SER A 1 169 ? 13.014 12.675 -3.530 1.00 91.69 169 SER A CA 1
ATOM 1401 C C . SER A 1 169 ? 13.440 13.989 -4.187 1.00 91.69 169 SER A C 1
ATOM 1403 O O . SER A 1 169 ? 13.074 15.049 -3.699 1.00 91.69 169 SER A O 1
ATOM 1405 N N . MET A 1 170 ? 14.188 13.932 -5.294 1.00 90.00 170 MET A N 1
ATOM 1406 C CA . MET A 1 170 ? 14.614 15.125 -6.039 1.00 90.00 170 MET A CA 1
ATOM 1407 C C . MET A 1 170 ? 13.502 15.719 -6.915 1.00 90.00 170 MET A C 1
ATOM 1409 O O . MET A 1 170 ? 13.445 16.931 -7.094 1.00 90.00 170 MET A O 1
ATOM 1413 N N . GLU A 1 171 ? 12.611 14.884 -7.453 1.00 91.19 171 GLU A N 1
ATOM 1414 C CA . GLU A 1 171 ? 11.472 15.332 -8.272 1.00 91.19 171 GLU A CA 1
ATOM 1415 C C . GLU A 1 171 ? 10.299 15.874 -7.429 1.00 91.19 171 GLU A C 1
ATOM 1417 O O . GLU A 1 171 ? 9.375 16.475 -7.978 1.00 91.19 171 GLU A O 1
ATOM 1422 N N . ASN A 1 172 ? 10.301 15.666 -6.106 1.00 87.31 172 ASN A N 1
ATOM 1423 C CA . ASN A 1 172 ? 9.228 16.097 -5.207 1.00 87.31 172 ASN A CA 1
ATOM 1424 C C . ASN A 1 172 ? 9.712 17.200 -4.254 1.00 87.31 172 ASN A C 1
ATOM 1426 O O . ASN A 1 172 ? 10.278 16.926 -3.202 1.00 87.31 172 ASN A O 1
ATOM 1430 N N . GLU A 1 173 ? 9.420 18.455 -4.609 1.00 77.31 173 GLU A N 1
ATOM 1431 C CA . GLU A 1 173 ? 9.865 19.657 -3.879 1.00 77.31 173 GLU A CA 1
ATOM 1432 C C . GLU A 1 173 ? 9.408 19.690 -2.410 1.00 77.31 173 GLU A C 1
ATOM 1434 O O . GLU A 1 173 ? 10.175 20.090 -1.538 1.00 77.31 173 GLU A O 1
ATOM 1439 N N . TYR A 1 174 ? 8.179 19.236 -2.137 1.00 74.69 174 TYR A N 1
ATOM 1440 C CA . TYR A 1 174 ? 7.535 19.373 -0.822 1.00 74.69 174 TYR A CA 1
ATOM 1441 C C . TYR A 1 174 ? 7.573 18.109 0.049 1.00 74.69 174 TYR A C 1
ATOM 1443 O O . TYR A 1 174 ? 7.226 18.132 1.230 1.00 74.69 174 TYR A O 1
ATOM 1451 N N . THR A 1 175 ? 7.963 16.978 -0.538 1.00 78.19 175 THR A N 1
ATOM 1452 C CA . THR A 1 175 ? 8.060 15.694 0.158 1.00 78.19 175 THR A CA 1
ATOM 1453 C C . THR A 1 175 ? 9.334 15.001 -0.291 1.00 78.19 175 THR A C 1
ATOM 1455 O O . THR A 1 175 ? 9.357 14.320 -1.314 1.00 78.19 175 THR A O 1
ATOM 1458 N N . THR A 1 176 ? 10.395 15.164 0.491 1.00 82.25 176 THR A N 1
ATOM 1459 C CA . THR A 1 176 ? 11.658 14.456 0.274 1.00 82.25 176 THR A CA 1
ATOM 1460 C C . THR A 1 176 ? 11.657 13.112 1.010 1.00 82.25 176 THR A C 1
ATOM 1462 O O . THR A 1 176 ? 10.641 12.679 1.564 1.00 82.25 176 THR A O 1
ATOM 1465 N N . TYR A 1 177 ? 12.791 12.409 0.988 1.00 89.94 177 TYR A N 1
ATOM 1466 C CA . TYR A 1 177 ? 12.941 11.123 1.657 1.00 89.94 177 TYR A CA 1
ATOM 1467 C C . TYR A 1 177 ? 12.565 11.193 3.145 1.00 89.94 177 TYR A C 1
ATOM 1469 O O . TYR A 1 177 ? 13.057 12.039 3.891 1.00 89.94 177 TYR A O 1
ATOM 1477 N N . PHE A 1 178 ? 11.747 10.241 3.593 1.00 88.56 178 PHE A N 1
ATOM 1478 C CA . PHE A 1 178 ? 11.440 10.026 5.004 1.00 88.56 178 PHE A CA 1
ATOM 1479 C C . PHE A 1 178 ? 11.573 8.547 5.366 1.00 88.56 178 PHE A C 1
ATOM 1481 O O . PHE A 1 178 ? 11.337 7.651 4.549 1.00 88.56 178 PHE A O 1
ATOM 1488 N N . GLN A 1 179 ? 11.909 8.278 6.628 1.00 85.19 179 GLN A N 1
ATOM 1489 C CA . GLN A 1 179 ? 12.032 6.912 7.122 1.00 85.19 179 GLN A CA 1
ATOM 1490 C C . GLN A 1 179 ? 10.670 6.197 7.058 1.00 85.19 179 GLN A C 1
ATOM 1492 O O . GLN A 1 179 ? 9.702 6.616 7.692 1.00 85.19 179 GLN A O 1
ATOM 1497 N N . GLY A 1 180 ? 10.607 5.112 6.286 1.00 88.69 180 GLY A N 1
ATOM 1498 C CA . GLY A 1 180 ? 9.371 4.393 5.944 1.00 88.69 180 GLY A CA 1
ATOM 1499 C C . GLY A 1 180 ? 9.104 4.335 4.438 1.00 88.69 180 GLY A C 1
ATOM 1500 O O . GLY A 1 180 ? 8.491 3.387 3.954 1.00 88.69 180 GLY A O 1
ATOM 1501 N N . LEU A 1 181 ? 9.638 5.296 3.675 1.00 93.50 181 LEU A N 1
ATOM 1502 C CA . LEU A 1 181 ? 9.485 5.338 2.220 1.00 93.50 181 LEU A CA 1
ATOM 1503 C C . LEU A 1 181 ? 10.156 4.137 1.528 1.00 93.50 181 LEU A C 1
ATOM 1505 O O . LEU A 1 181 ? 9.649 3.619 0.532 1.00 93.50 181 LEU A O 1
ATOM 1509 N N . THR A 1 182 ? 11.269 3.655 2.090 1.00 96.50 182 THR A N 1
ATOM 1510 C CA . THR A 1 182 ? 11.970 2.459 1.602 1.00 96.50 182 THR A CA 1
ATOM 1511 C C . THR A 1 182 ? 11.103 1.205 1.698 1.00 96.50 182 THR A C 1
ATOM 1513 O O . THR A 1 182 ? 11.108 0.411 0.760 1.00 96.50 182 THR A O 1
ATOM 1516 N N . ASP A 1 183 ? 10.299 1.046 2.755 1.00 96.62 183 ASP A N 1
ATOM 1517 C CA . ASP A 1 183 ? 9.373 -0.085 2.886 1.00 96.62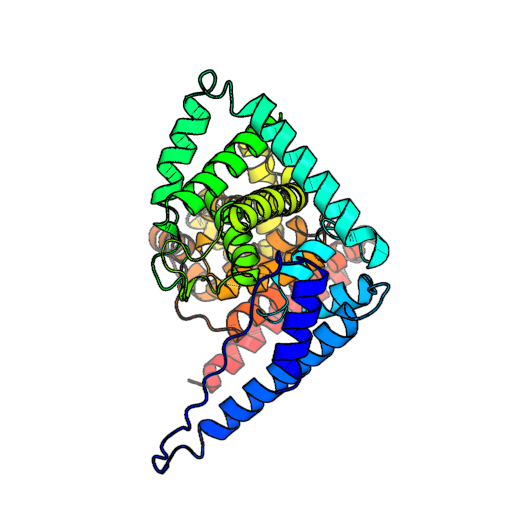 183 ASP A CA 1
ATOM 1518 C C . ASP A 1 183 ? 8.307 -0.062 1.775 1.00 96.62 183 ASP A C 1
ATOM 1520 O O . ASP A 1 183 ? 8.014 -1.091 1.161 1.00 96.62 183 ASP A O 1
ATOM 1524 N N . VAL A 1 184 ? 7.781 1.128 1.455 1.00 97.06 184 VAL A N 1
ATOM 1525 C CA . VAL A 1 184 ? 6.785 1.319 0.388 1.00 97.06 184 VAL A CA 1
ATOM 1526 C C . VAL A 1 184 ? 7.383 1.012 -0.991 1.00 97.06 184 VAL A C 1
ATOM 1528 O O . VAL A 1 184 ? 6.785 0.284 -1.788 1.00 97.06 184 VAL A O 1
ATOM 1531 N N . CYS A 1 185 ? 8.583 1.528 -1.270 1.00 98.06 185 CYS A N 1
ATOM 1532 C CA . CYS A 1 185 ? 9.309 1.254 -2.512 1.00 98.06 185 CYS A CA 1
ATOM 1533 C C . CYS A 1 185 ? 9.640 -0.240 -2.655 1.00 98.06 185 CYS A C 1
ATOM 1535 O O . CYS A 1 185 ? 9.419 -0.825 -3.716 1.00 98.06 185 CYS A O 1
ATOM 1537 N N . CYS A 1 186 ? 10.096 -0.876 -1.572 1.00 97.88 186 CYS A N 1
ATOM 1538 C CA . CYS A 1 186 ? 10.402 -2.302 -1.532 1.00 97.88 186 CYS A CA 1
ATOM 1539 C C . CYS A 1 186 ? 9.167 -3.151 -1.865 1.00 97.88 186 CYS A C 1
ATOM 1541 O O . CYS A 1 186 ? 9.232 -3.996 -2.757 1.00 97.88 186 CYS A O 1
ATOM 1543 N N . GLN A 1 187 ? 8.018 -2.875 -1.236 1.00 97.81 187 GLN A N 1
ATOM 1544 C CA . GLN A 1 187 ? 6.761 -3.569 -1.530 1.00 97.81 187 GLN A CA 1
ATOM 1545 C C . GLN A 1 187 ? 6.377 -3.462 -3.015 1.00 97.81 187 GLN A C 1
ATOM 1547 O O . GLN A 1 187 ? 6.060 -4.471 -3.648 1.00 97.81 187 GLN A O 1
ATOM 1552 N N . MET A 1 188 ? 6.431 -2.251 -3.582 1.00 98.44 188 MET A N 1
ATOM 1553 C CA . MET A 1 188 ? 6.120 -2.018 -4.996 1.00 98.44 188 MET A CA 1
ATOM 1554 C C . MET A 1 188 ? 7.077 -2.792 -5.914 1.00 98.44 188 MET A C 1
ATOM 1556 O O . MET A 1 188 ? 6.636 -3.495 -6.826 1.00 98.44 188 MET A O 1
ATOM 1560 N N . MET A 1 189 ? 8.384 -2.715 -5.644 1.00 98.31 189 MET A N 1
ATOM 1561 C CA . MET A 1 189 ? 9.411 -3.414 -6.416 1.00 98.31 189 MET A CA 1
ATOM 1562 C C . MET A 1 189 ? 9.215 -4.931 -6.372 1.00 98.31 189 MET A C 1
ATOM 1564 O O . MET A 1 189 ? 9.316 -5.577 -7.410 1.00 98.31 189 MET A O 1
ATOM 1568 N N . LEU A 1 190 ? 8.926 -5.513 -5.204 1.00 97.69 190 LEU A N 1
ATOM 1569 C CA . LEU A 1 190 ? 8.755 -6.961 -5.048 1.00 97.69 190 LEU A CA 1
ATOM 1570 C C . LEU A 1 190 ? 7.531 -7.488 -5.800 1.00 97.69 190 LEU A C 1
ATOM 1572 O O . LEU A 1 190 ? 7.608 -8.552 -6.419 1.00 97.69 190 LEU A O 1
ATOM 1576 N N . VAL A 1 191 ? 6.427 -6.733 -5.815 1.00 97.69 191 VAL A N 1
ATOM 1577 C CA . VAL A 1 191 ? 5.274 -7.082 -6.653 1.00 97.69 191 VAL A CA 1
ATOM 1578 C C . VAL A 1 191 ? 5.685 -7.055 -8.121 1.00 97.69 191 VAL A C 1
ATOM 1580 O O . VAL A 1 191 ? 5.509 -8.055 -8.807 1.00 97.69 191 VAL A O 1
ATOM 1583 N N . LEU A 1 192 ? 6.317 -5.990 -8.616 1.00 97.75 192 LEU A N 1
ATOM 1584 C CA . LEU A 1 192 ? 6.729 -5.919 -10.025 1.00 97.75 192 LEU A CA 1
ATOM 1585 C C . LEU A 1 192 ? 7.818 -6.941 -10.403 1.00 97.75 192 LEU A C 1
ATOM 1587 O O . LEU A 1 192 ? 7.827 -7.443 -11.527 1.00 97.75 192 LEU A O 1
ATOM 1591 N N . LEU A 1 193 ? 8.691 -7.314 -9.465 1.00 95.88 193 LEU A N 1
ATOM 1592 C CA . LEU A 1 193 ? 9.698 -8.362 -9.634 1.00 95.88 193 LEU A CA 1
ATOM 1593 C C . LEU A 1 193 ? 9.054 -9.718 -9.944 1.00 95.88 193 LEU A C 1
ATOM 1595 O O . LEU A 1 193 ? 9.581 -10.457 -10.780 1.00 95.88 193 LEU A O 1
ATOM 1599 N N . SER A 1 194 ? 7.890 -10.007 -9.346 1.00 93.62 194 SER A N 1
ATOM 1600 C CA . SER A 1 194 ? 7.153 -11.264 -9.554 1.00 93.62 194 SER A CA 1
ATOM 1601 C C . SER A 1 194 ? 6.755 -11.520 -11.013 1.00 93.62 194 SER A C 1
ATOM 1603 O O . SER A 1 194 ? 6.501 -12.663 -11.391 1.00 93.62 194 SER A O 1
ATOM 1605 N N . TRP A 1 195 ? 6.789 -10.490 -11.868 1.00 88.75 195 TRP A N 1
ATOM 1606 C CA . TRP A 1 195 ? 6.617 -10.635 -13.315 1.00 88.75 195 TRP A CA 1
ATOM 1607 C C . TRP A 1 195 ? 7.742 -11.418 -13.992 1.00 88.75 195 TRP A C 1
ATOM 1609 O O . TRP A 1 195 ? 7.533 -12.091 -15.003 1.00 88.75 195 TRP A O 1
ATOM 1619 N N . TYR A 1 196 ? 8.941 -11.333 -13.427 1.00 90.38 196 TYR A N 1
ATOM 1620 C CA . TYR A 1 196 ? 10.144 -11.968 -13.946 1.00 90.38 196 TYR A CA 1
ATOM 1621 C C . TYR A 1 196 ? 10.465 -13.247 -13.178 1.00 90.38 196 TYR A C 1
ATOM 1623 O O . TYR A 1 196 ? 10.810 -14.267 -13.779 1.00 90.38 196 TYR A O 1
ATOM 1631 N N . VAL A 1 197 ? 10.367 -13.182 -11.850 1.00 90.75 197 VAL A N 1
ATOM 1632 C CA . VAL A 1 197 ? 10.702 -14.270 -10.935 1.00 90.75 197 VAL A CA 1
ATOM 1633 C C . VAL A 1 197 ? 9.994 -14.047 -9.603 1.00 90.75 197 VAL A C 1
ATOM 1635 O O . VAL A 1 197 ? 9.975 -12.940 -9.075 1.00 90.75 197 VAL A O 1
ATOM 1638 N N . GLU A 1 198 ? 9.414 -15.108 -9.050 1.00 89.94 198 GLU A N 1
ATOM 1639 C CA . GLU A 1 198 ? 8.815 -15.069 -7.716 1.00 89.94 198 GLU A CA 1
ATOM 1640 C C . GLU A 1 198 ? 9.881 -14.651 -6.680 1.00 89.94 198 GLU A C 1
ATOM 1642 O O . GLU A 1 198 ? 10.945 -15.278 -6.657 1.00 89.94 198 GLU A O 1
ATOM 1647 N N . PRO A 1 199 ? 9.641 -13.630 -5.830 1.00 90.69 199 PRO A N 1
ATOM 1648 C CA . PRO A 1 199 ? 10.652 -13.128 -4.896 1.00 90.69 199 PRO A CA 1
ATOM 1649 C C . PRO A 1 199 ? 11.280 -14.203 -3.999 1.00 90.69 199 PRO A C 1
ATOM 1651 O O . PRO A 1 199 ? 12.492 -14.197 -3.794 1.00 90.69 199 PRO A O 1
ATOM 1654 N N . SER A 1 200 ? 10.475 -15.172 -3.551 1.00 88.81 200 SER A N 1
ATOM 1655 C CA . SER A 1 200 ? 10.901 -16.319 -2.732 1.00 88.81 200 SER A CA 1
ATOM 1656 C C . SER A 1 200 ? 11.872 -17.264 -3.448 1.00 88.81 200 SER A C 1
ATOM 1658 O O . SER A 1 200 ? 12.682 -17.944 -2.820 1.00 88.81 200 SER A O 1
ATOM 1660 N N . ARG A 1 201 ? 11.813 -17.305 -4.783 1.00 87.25 201 ARG A N 1
ATOM 1661 C CA . ARG A 1 201 ? 12.647 -18.157 -5.647 1.00 87.25 201 ARG A CA 1
ATOM 1662 C C . ARG A 1 201 ? 13.772 -17.388 -6.320 1.00 87.25 201 ARG A C 1
ATOM 1664 O O . ARG A 1 201 ? 14.458 -17.938 -7.183 1.00 87.25 201 ARG A O 1
ATOM 1671 N N . TYR A 1 202 ? 13.934 -16.115 -5.982 1.00 89.38 202 TYR A N 1
ATOM 1672 C CA . TYR A 1 202 ? 14.982 -15.295 -6.550 1.00 89.38 202 TYR A CA 1
ATOM 1673 C C . TYR A 1 202 ? 16.352 -15.826 -6.124 1.00 89.38 202 TYR A C 1
ATOM 1675 O O . TYR A 1 202 ? 16.626 -16.023 -4.941 1.00 89.38 202 TYR A O 1
ATOM 1683 N N . SER A 1 203 ? 17.239 -15.990 -7.098 1.00 83.62 203 SER A N 1
ATOM 1684 C CA . SER A 1 203 ? 18.663 -16.196 -6.867 1.00 83.62 203 SER A CA 1
ATOM 1685 C C . SER A 1 203 ? 19.462 -15.132 -7.606 1.00 83.62 203 SER A C 1
ATOM 1687 O O . SER A 1 203 ? 18.984 -14.531 -8.575 1.00 83.62 203 SER A O 1
ATOM 1689 N N . GLU A 1 204 ? 20.700 -14.920 -7.170 1.00 79.62 204 GLU A N 1
ATOM 1690 C CA . GLU A 1 204 ? 21.609 -13.972 -7.809 1.00 79.62 204 GLU A CA 1
ATOM 1691 C C . GLU A 1 204 ? 21.688 -14.229 -9.328 1.00 79.62 204 GLU A C 1
ATOM 1693 O O . GLU A 1 204 ? 21.707 -15.375 -9.785 1.00 79.62 204 GLU A O 1
ATOM 1698 N N . ASN A 1 205 ? 21.715 -13.155 -10.120 1.00 76.81 205 ASN A N 1
ATOM 1699 C CA . ASN A 1 205 ? 21.828 -13.188 -11.586 1.00 76.81 205 ASN A CA 1
ATOM 1700 C C . ASN A 1 205 ? 20.636 -13.783 -12.369 1.00 76.81 205 ASN A C 1
ATOM 1702 O O . ASN A 1 205 ? 20.762 -14.008 -13.571 1.00 76.81 205 ASN A O 1
ATOM 1706 N N . MET A 1 206 ? 19.459 -13.955 -11.752 1.00 86.19 206 MET A N 1
ATOM 1707 C CA . MET A 1 206 ? 18.239 -14.395 -12.463 1.00 86.19 206 MET A CA 1
ATOM 1708 C C . MET A 1 206 ? 17.674 -13.355 -13.444 1.00 86.19 206 MET A C 1
ATOM 1710 O O . MET A 1 206 ? 17.077 -13.713 -14.458 1.00 86.19 206 MET A O 1
ATOM 1714 N N . LEU A 1 207 ? 17.866 -12.066 -13.154 1.00 89.69 207 LEU A N 1
ATOM 1715 C CA . LEU A 1 207 ? 17.509 -10.964 -14.050 1.00 89.69 207 LEU A CA 1
ATOM 1716 C C . LEU A 1 207 ? 18.679 -10.600 -14.965 1.00 89.69 207 LEU A C 1
ATOM 1718 O O . LEU A 1 207 ? 19.805 -10.419 -14.492 1.00 89.69 207 LEU A O 1
ATOM 1722 N N . ASP A 1 208 ? 18.404 -10.422 -16.256 1.00 91.81 208 ASP A N 1
ATOM 1723 C CA . ASP A 1 208 ? 19.343 -9.776 -17.174 1.00 91.81 208 ASP A CA 1
ATOM 1724 C C . ASP A 1 208 ? 19.320 -8.243 -17.017 1.00 91.81 208 ASP A C 1
ATOM 1726 O O . ASP A 1 208 ? 18.441 -7.665 -16.373 1.00 91.81 208 ASP A O 1
ATOM 1730 N N . ALA A 1 209 ? 20.308 -7.562 -17.604 1.00 91.62 209 ALA A N 1
ATOM 1731 C CA . ALA A 1 209 ? 20.452 -6.110 -17.474 1.00 91.62 209 ALA A CA 1
ATOM 1732 C C . ALA A 1 209 ? 19.239 -5.333 -18.020 1.00 91.62 209 ALA A C 1
ATOM 1734 O O . ALA A 1 209 ? 18.876 -4.292 -17.472 1.00 91.62 209 ALA A O 1
ATOM 1735 N N . GLN A 1 210 ? 18.599 -5.845 -19.076 1.00 92.81 210 GLN A N 1
ATOM 1736 C CA . GLN A 1 210 ? 17.407 -5.228 -19.652 1.00 92.81 210 GLN A CA 1
ATOM 1737 C C . GLN A 1 210 ? 16.223 -5.327 -18.685 1.00 92.81 210 GLN A C 1
ATOM 1739 O O . GLN A 1 210 ? 15.548 -4.329 -18.449 1.00 92.81 210 GLN A O 1
ATOM 1744 N N . SER A 1 211 ? 16.006 -6.501 -18.093 1.00 93.94 211 SER A N 1
ATOM 1745 C CA . SER A 1 211 ? 14.941 -6.755 -17.122 1.00 93.94 211 SER A CA 1
ATOM 1746 C C . SER A 1 211 ? 15.153 -5.940 -15.846 1.00 93.94 211 SER A C 1
ATOM 1748 O O . SER A 1 211 ? 14.200 -5.352 -15.350 1.00 93.94 211 SER A O 1
ATOM 1750 N N . CYS A 1 212 ? 16.396 -5.812 -15.357 1.00 95.06 212 CYS A N 1
ATOM 1751 C CA . CYS A 1 212 ? 16.727 -4.900 -14.254 1.00 95.06 212 CYS A CA 1
ATOM 1752 C C . CYS A 1 212 ? 16.347 -3.450 -14.584 1.00 95.06 212 CYS A C 1
ATOM 1754 O O . CYS A 1 212 ? 15.676 -2.797 -13.792 1.00 95.06 212 CYS A O 1
ATOM 1756 N N . SER A 1 213 ? 16.741 -2.954 -15.761 1.00 95.75 213 SER A N 1
ATOM 1757 C CA . SER A 1 213 ? 16.447 -1.577 -16.177 1.00 95.75 213 SER A CA 1
ATOM 1758 C C . SER A 1 213 ? 14.944 -1.322 -16.351 1.00 95.75 213 SER A C 1
ATOM 1760 O O . SER A 1 213 ? 14.454 -0.252 -15.991 1.00 95.75 213 SER A O 1
ATOM 1762 N N . GLN A 1 214 ? 14.201 -2.301 -16.872 1.00 96.25 214 GLN A N 1
ATOM 1763 C CA . GLN A 1 214 ? 12.746 -2.217 -17.005 1.00 96.25 214 GLN A CA 1
ATOM 1764 C C . GLN A 1 214 ? 12.050 -2.259 -15.644 1.00 96.25 214 GLN A C 1
ATOM 1766 O O . GLN A 1 214 ? 11.188 -1.422 -15.394 1.00 96.25 214 GLN A O 1
ATOM 1771 N N . LEU A 1 215 ? 12.448 -3.185 -14.764 1.00 97.56 215 LEU A N 1
ATOM 1772 C CA . LEU A 1 215 ? 11.942 -3.281 -13.394 1.00 97.56 215 LEU A CA 1
ATOM 1773 C C . LEU A 1 215 ? 12.147 -1.968 -12.637 1.00 97.56 215 LEU A C 1
ATOM 1775 O O . LEU A 1 215 ? 11.232 -1.511 -11.964 1.00 97.56 215 LEU A O 1
ATOM 1779 N N . GLU A 1 216 ? 13.317 -1.351 -12.767 1.00 98.06 216 GLU A N 1
ATOM 1780 C CA . GLU A 1 216 ? 13.641 -0.089 -12.105 1.00 98.06 216 GLU A CA 1
ATOM 1781 C C . GLU A 1 216 ? 12.723 1.054 -12.539 1.00 98.06 216 GLU A C 1
ATOM 1783 O O . GLU A 1 216 ? 12.082 1.691 -11.705 1.00 98.06 216 GLU A O 1
ATOM 1788 N N . ALA A 1 217 ? 12.607 1.275 -13.848 1.00 98.31 217 ALA A N 1
ATOM 1789 C CA . ALA A 1 217 ? 11.756 2.327 -14.385 1.00 98.31 217 ALA A CA 1
ATOM 1790 C C . ALA A 1 217 ? 10.271 2.091 -14.064 1.00 98.31 217 ALA A C 1
ATOM 1792 O O . ALA A 1 217 ? 9.561 3.030 -13.702 1.00 98.31 217 ALA A O 1
ATOM 1793 N N . ASP A 1 218 ? 9.803 0.845 -14.173 1.00 98.56 218 ASP A N 1
ATOM 1794 C CA . ASP A 1 218 ? 8.429 0.478 -13.833 1.00 98.56 218 ASP A CA 1
ATOM 1795 C C . ASP A 1 218 ? 8.163 0.677 -12.331 1.00 98.56 218 ASP A C 1
ATOM 1797 O O . ASP A 1 218 ? 7.115 1.207 -11.964 1.00 98.56 218 ASP A O 1
ATOM 1801 N N . THR A 1 219 ? 9.124 0.317 -11.471 1.00 98.69 219 THR A N 1
ATOM 1802 C CA . THR A 1 219 ? 9.053 0.552 -10.022 1.00 98.69 219 THR A CA 1
ATOM 1803 C C . THR A 1 219 ? 8.945 2.035 -9.739 1.00 98.69 219 THR A C 1
ATOM 1805 O O . THR A 1 219 ? 8.010 2.429 -9.052 1.00 98.69 219 THR A O 1
ATOM 1808 N N . TYR A 1 220 ? 9.824 2.862 -10.311 1.00 98.56 220 TYR A N 1
ATOM 1809 C CA . TYR A 1 220 ? 9.792 4.306 -10.109 1.00 98.56 220 TYR A CA 1
ATOM 1810 C C . TYR A 1 220 ? 8.441 4.916 -10.480 1.00 98.56 220 TYR A C 1
ATOM 1812 O O . TYR A 1 220 ? 7.875 5.660 -9.681 1.00 98.56 220 TYR A O 1
ATOM 1820 N N . TRP A 1 221 ? 7.893 4.601 -11.656 1.00 98.44 221 TRP A N 1
ATOM 1821 C CA . TRP A 1 221 ? 6.630 5.202 -12.085 1.00 98.44 221 TRP A CA 1
ATOM 1822 C C . TRP A 1 221 ? 5.438 4.719 -11.265 1.00 98.44 221 TRP A C 1
ATOM 1824 O O . TRP A 1 221 ? 4.653 5.552 -10.817 1.00 98.44 221 TRP A O 1
ATOM 1834 N N . CYS A 1 222 ? 5.309 3.410 -11.035 1.00 98.50 222 CYS A N 1
ATOM 1835 C CA . CYS A 1 222 ? 4.219 2.878 -10.217 1.00 98.50 222 CYS A CA 1
ATOM 1836 C C . CYS A 1 222 ? 4.288 3.407 -8.783 1.00 98.50 222 CYS A C 1
ATOM 1838 O O . CYS A 1 222 ? 3.272 3.827 -8.241 1.00 98.50 222 CYS A O 1
ATOM 1840 N N . PHE A 1 223 ? 5.482 3.439 -8.192 1.00 97.88 223 PHE A N 1
ATOM 1841 C CA . PHE A 1 223 ? 5.718 4.017 -6.873 1.00 97.88 223 PHE A CA 1
ATOM 1842 C C . PHE A 1 223 ? 5.363 5.507 -6.833 1.00 97.88 223 PHE A C 1
ATOM 1844 O O . PHE A 1 223 ? 4.651 5.933 -5.930 1.00 97.88 223 PHE A O 1
ATOM 1851 N N . SER A 1 224 ? 5.795 6.288 -7.828 1.00 96.38 224 SER A N 1
ATOM 1852 C CA . SER A 1 224 ? 5.513 7.727 -7.891 1.00 96.38 224 SER A CA 1
ATOM 1853 C C . SER A 1 224 ? 4.013 8.006 -7.934 1.00 96.38 224 SER A C 1
ATOM 1855 O O . SER A 1 224 ? 3.522 8.784 -7.122 1.00 96.38 224 SER A O 1
ATOM 1857 N N . ILE A 1 225 ? 3.289 7.319 -8.826 1.00 96.12 225 ILE A N 1
ATOM 1858 C CA . ILE A 1 225 ? 1.838 7.492 -8.981 1.00 96.12 225 ILE A CA 1
ATOM 1859 C C . ILE A 1 225 ? 1.093 6.999 -7.735 1.00 96.12 225 ILE A C 1
ATOM 1861 O O . ILE A 1 225 ? 0.140 7.622 -7.283 1.00 96.12 225 ILE A O 1
ATOM 1865 N N . PHE A 1 226 ? 1.536 5.893 -7.135 1.00 96.25 226 PHE A N 1
ATOM 1866 C CA . PHE A 1 226 ? 0.948 5.394 -5.894 1.00 96.25 226 PHE A CA 1
ATOM 1867 C C . PHE A 1 226 ? 1.119 6.390 -4.738 1.00 96.25 226 PHE A C 1
ATOM 1869 O O . PHE A 1 226 ? 0.181 6.622 -3.975 1.00 96.25 226 PHE A O 1
ATOM 1876 N N . MET A 1 227 ? 2.291 7.026 -4.636 1.00 93.81 227 MET A N 1
ATOM 1877 C CA . MET A 1 227 ? 2.557 8.038 -3.615 1.00 93.81 227 MET A CA 1
ATOM 1878 C C . MET A 1 227 ? 1.762 9.331 -3.826 1.00 93.81 227 MET A C 1
ATOM 1880 O O . MET A 1 227 ? 1.455 9.991 -2.832 1.00 93.81 227 MET A O 1
ATOM 1884 N N . ASP A 1 228 ? 1.362 9.671 -5.060 1.00 91.12 228 ASP A N 1
ATOM 1885 C CA . ASP A 1 228 ? 0.492 10.829 -5.333 1.00 91.12 228 ASP A CA 1
ATOM 1886 C C . ASP A 1 228 ? -0.816 10.766 -4.525 1.00 91.12 228 ASP A C 1
ATOM 1888 O O . ASP A 1 228 ? -1.234 11.772 -3.944 1.00 91.12 228 ASP A O 1
ATOM 1892 N N . GLY A 1 229 ? -1.380 9.564 -4.348 1.00 87.69 229 GLY A N 1
ATOM 1893 C CA . GLY A 1 229 ? -2.585 9.341 -3.539 1.00 87.69 229 GLY A CA 1
ATOM 1894 C C . GLY A 1 229 ? -2.429 9.662 -2.046 1.00 87.69 229 GLY A C 1
ATOM 1895 O O . GLY A 1 229 ? -3.426 9.842 -1.344 1.00 87.69 229 GLY A O 1
ATOM 1896 N N . MET A 1 230 ? -1.195 9.784 -1.548 1.00 86.06 230 MET A N 1
ATOM 1897 C CA . MET A 1 230 ? -0.889 10.038 -0.133 1.00 86.06 230 MET A CA 1
ATOM 1898 C C . MET A 1 230 ? -0.257 11.413 0.128 1.00 86.06 230 MET A C 1
ATOM 1900 O O . MET A 1 230 ? -0.151 11.835 1.279 1.00 86.06 230 MET A O 1
ATOM 1904 N N . LYS A 1 231 ? 0.109 12.170 -0.917 1.00 81.38 231 LYS A N 1
ATOM 1905 C CA . LYS A 1 231 ? 0.883 13.425 -0.804 1.00 81.38 231 LYS A CA 1
ATOM 1906 C C . LYS A 1 231 ? 0.297 14.483 0.135 1.00 81.38 231 LYS A C 1
ATOM 1908 O O . LYS A 1 231 ? 1.044 15.194 0.797 1.00 81.38 231 LYS A O 1
ATOM 1913 N N . HIS A 1 232 ? -1.027 14.593 0.225 1.00 77.31 232 HIS A N 1
ATOM 1914 C CA . HIS A 1 232 ? -1.706 15.653 0.987 1.00 77.31 232 HIS A CA 1
ATOM 1915 C C . HIS A 1 232 ? -1.436 15.631 2.500 1.00 77.31 232 HIS A C 1
A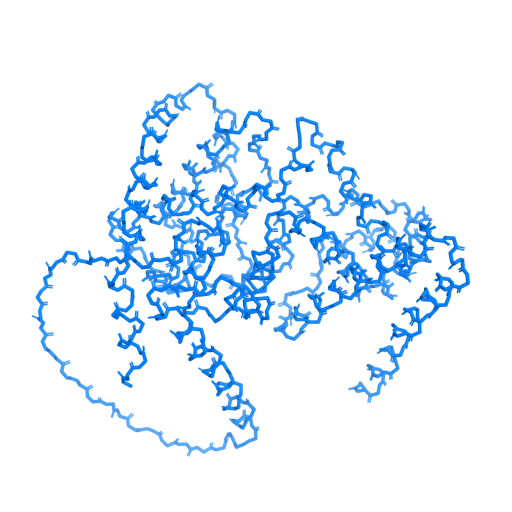TOM 1917 O O . HIS A 1 232 ? -1.654 16.656 3.142 1.00 77.31 232 HIS A O 1
ATOM 1923 N N . TYR A 1 233 ? -0.959 14.520 3.074 1.00 78.75 233 TYR A N 1
ATOM 1924 C CA . TYR A 1 233 ? -0.502 14.485 4.470 1.00 78.75 233 TYR A CA 1
ATOM 1925 C C . TYR A 1 233 ? 1.019 14.305 4.625 1.00 78.75 233 TYR A C 1
ATOM 1927 O O . TYR A 1 233 ? 1.509 14.226 5.750 1.00 78.75 233 TYR A O 1
ATOM 1935 N N . HIS A 1 234 ? 1.772 14.317 3.521 1.00 72.06 234 HIS A N 1
ATOM 1936 C CA . HIS A 1 234 ? 3.239 14.313 3.493 1.00 72.0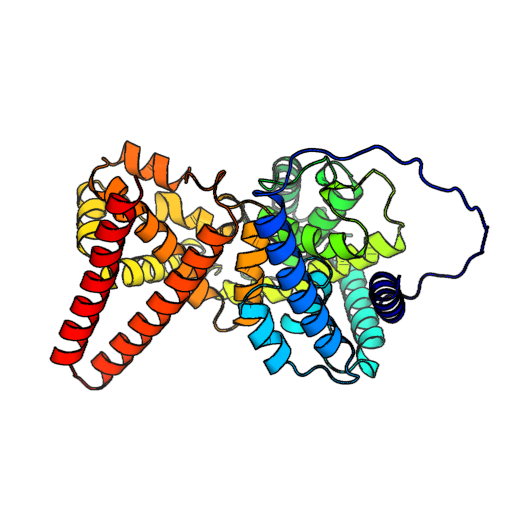6 234 HIS A CA 1
ATOM 1937 C C . HIS A 1 234 ? 3.834 15.707 3.186 1.00 72.06 234 HIS A C 1
ATOM 1939 O O . HIS A 1 234 ? 4.893 15.812 2.578 1.00 72.06 234 HIS A O 1
ATOM 1945 N N . THR A 1 235 ? 3.142 16.783 3.573 1.00 68.06 235 THR A N 1
ATOM 1946 C CA . THR A 1 235 ? 3.489 18.180 3.243 1.00 68.06 235 THR A CA 1
ATOM 1947 C C . THR A 1 235 ? 4.810 18.660 3.868 1.00 68.06 235 THR A C 1
ATOM 1949 O O . THR A 1 235 ? 5.338 18.016 4.773 1.00 68.06 235 THR A O 1
ATOM 1952 N N . ASP A 1 236 ? 5.291 19.843 3.448 1.00 60.12 236 ASP A N 1
ATOM 1953 C CA . ASP A 1 236 ? 6.515 20.516 3.942 1.00 60.12 236 ASP A CA 1
ATOM 1954 C C . ASP A 1 236 ? 6.680 20.499 5.460 1.00 60.12 236 ASP A C 1
ATOM 1956 O O . ASP A 1 236 ? 7.785 20.400 5.995 1.00 60.12 236 ASP A O 1
ATOM 1960 N N . ASN A 1 237 ? 5.557 20.601 6.170 1.00 68.38 237 ASN A N 1
ATOM 1961 C CA . ASN A 1 237 ? 5.506 20.348 7.594 1.00 68.38 237 ASN A CA 1
ATOM 1962 C C . ASN A 1 237 ? 4.785 19.027 7.837 1.00 68.38 237 ASN A C 1
ATOM 1964 O O . ASN A 1 237 ? 3.587 19.007 8.142 1.00 68.38 237 ASN A O 1
ATOM 1968 N N . LEU A 1 238 ? 5.552 17.938 7.732 1.00 70.31 238 LEU A N 1
ATOM 1969 C CA . LEU A 1 238 ? 5.072 16.573 7.930 1.00 70.31 238 LEU A CA 1
ATOM 1970 C C . LEU A 1 238 ? 4.265 16.443 9.226 1.00 70.31 238 LEU A C 1
ATOM 1972 O O . LEU A 1 238 ? 3.285 15.711 9.249 1.00 70.31 238 LEU A O 1
ATOM 1976 N N . ASN A 1 239 ? 4.610 17.196 10.277 1.00 75.62 239 ASN A N 1
ATOM 1977 C CA . ASN A 1 239 ? 3.874 17.163 11.540 1.00 75.62 239 ASN A CA 1
ATOM 1978 C C . ASN A 1 239 ? 2.425 17.644 11.388 1.00 75.62 239 ASN A C 1
ATOM 1980 O O . ASN A 1 239 ? 1.538 17.000 11.929 1.00 75.62 239 ASN A O 1
ATOM 1984 N N . ILE A 1 240 ? 2.160 18.712 10.626 1.00 83.44 240 ILE A N 1
ATOM 1985 C CA . ILE A 1 240 ? 0.797 19.247 10.449 1.00 83.44 240 ILE A CA 1
ATOM 1986 C C . ILE A 1 240 ? -0.046 18.296 9.596 1.00 83.44 240 ILE A C 1
ATOM 1988 O O . ILE A 1 240 ? -1.176 17.969 9.962 1.00 83.44 240 ILE A O 1
ATOM 1992 N N . GLY A 1 241 ? 0.496 17.849 8.457 1.00 87.44 241 GLY A N 1
ATOM 1993 C CA . GLY A 1 241 ? -0.199 16.913 7.572 1.00 87.44 241 GLY A CA 1
ATOM 1994 C C . GLY A 1 241 ? -0.499 15.590 8.278 1.00 87.44 241 GLY A C 1
ATOM 1995 O O . GLY A 1 241 ? -1.633 15.109 8.250 1.00 87.44 241 GLY A O 1
ATOM 1996 N N . MET A 1 242 ? 0.497 15.049 8.982 1.00 91.00 242 MET A N 1
ATOM 1997 C CA . MET A 1 242 ? 0.367 13.819 9.757 1.00 91.00 242 MET A CA 1
ATOM 1998 C C . MET A 1 242 ? -0.617 13.968 10.916 1.00 91.00 242 MET A C 1
ATOM 2000 O O . MET A 1 242 ? -1.463 13.100 11.103 1.00 91.00 242 MET A O 1
ATOM 2004 N N . GLU A 1 243 ? -0.562 15.062 11.677 1.00 91.50 243 GLU A N 1
ATOM 2005 C CA . GLU A 1 243 ? -1.504 15.314 12.771 1.00 91.50 243 GLU A CA 1
ATOM 2006 C C . GLU A 1 243 ? -2.944 15.374 12.246 1.00 91.50 243 GLU A C 1
ATOM 2008 O O . GLU A 1 243 ? -3.823 14.704 12.789 1.00 91.50 243 GLU A O 1
ATOM 2013 N N . ALA A 1 244 ? -3.183 16.062 11.124 1.00 91.94 244 ALA A N 1
ATOM 2014 C CA . ALA A 1 244 ? -4.489 16.077 10.468 1.00 91.94 244 ALA A CA 1
ATOM 2015 C C . ALA A 1 244 ? -4.940 14.672 10.023 1.00 91.94 244 ALA A C 1
ATOM 2017 O O . ALA A 1 244 ? -6.096 14.300 10.238 1.00 91.94 244 ALA A O 1
ATOM 2018 N N . ALA A 1 245 ? -4.043 13.865 9.450 1.00 93.75 245 ALA A N 1
ATOM 2019 C CA . ALA A 1 245 ? -4.339 12.481 9.075 1.00 93.75 245 ALA A CA 1
ATOM 2020 C C . ALA A 1 245 ? -4.684 11.608 10.295 1.00 93.75 245 ALA A C 1
ATOM 2022 O O . ALA A 1 245 ? -5.654 10.850 10.271 1.00 93.75 245 ALA A O 1
ATOM 2023 N N . LEU A 1 246 ? -3.945 11.741 11.397 1.00 96.00 246 LEU A N 1
ATOM 2024 C CA . LEU A 1 246 ? -4.224 10.995 12.625 1.00 96.00 246 LEU A CA 1
ATOM 2025 C C . LEU A 1 246 ? -5.500 11.461 13.324 1.00 96.00 246 LEU A C 1
ATOM 2027 O O . LEU A 1 246 ? -6.195 10.636 13.919 1.00 96.00 246 LEU A O 1
ATOM 2031 N N . HIS A 1 247 ? -5.861 12.739 13.204 1.00 95.50 247 HIS A N 1
ATOM 2032 C CA . HIS A 1 247 ? -7.182 13.215 13.603 1.00 95.50 247 HIS A CA 1
ATOM 2033 C C . HIS A 1 247 ? -8.286 12.516 12.812 1.00 95.50 247 HIS A C 1
ATOM 2035 O O . HIS A 1 247 ? -9.241 12.040 13.414 1.00 95.50 247 HIS A O 1
ATOM 2041 N N . ARG A 1 248 ? -8.125 12.333 11.494 1.00 95.31 248 ARG A N 1
ATOM 2042 C CA . ARG A 1 248 ? -9.095 11.573 10.688 1.00 95.31 248 ARG A CA 1
ATOM 2043 C C . ARG A 1 248 ? -9.241 10.129 11.161 1.00 95.31 248 ARG A C 1
ATOM 2045 O O . ARG A 1 248 ? -10.365 9.644 11.244 1.00 95.31 248 ARG A O 1
ATOM 2052 N N . VAL A 1 249 ? -8.143 9.458 11.515 1.00 97.38 249 VAL A N 1
ATOM 2053 C CA . VAL A 1 249 ? -8.194 8.112 12.119 1.00 97.38 249 VAL A CA 1
ATOM 2054 C C . VAL A 1 249 ? -8.956 8.148 13.448 1.00 97.38 249 VAL A C 1
ATOM 2056 O O . VAL A 1 249 ? -9.847 7.326 13.670 1.00 97.38 249 VAL A O 1
ATOM 2059 N N . ARG A 1 250 ? -8.648 9.120 14.317 1.00 96.81 250 ARG A N 1
ATOM 2060 C CA . ARG A 1 250 ? -9.317 9.300 15.611 1.00 96.81 250 ARG A CA 1
ATOM 2061 C C . ARG A 1 250 ? -10.823 9.533 15.451 1.00 96.81 250 ARG A C 1
ATOM 2063 O O . ARG A 1 250 ? -11.582 8.864 16.141 1.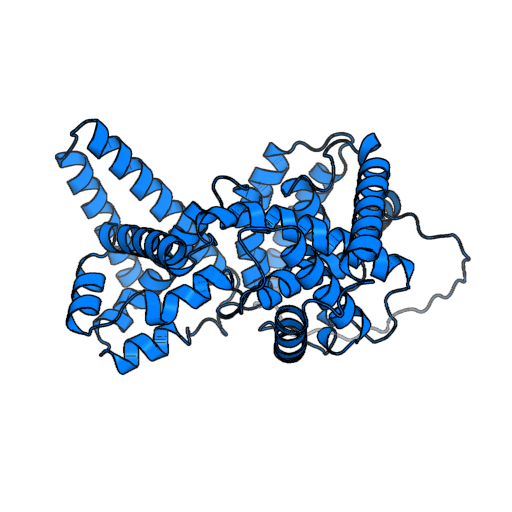00 96.81 250 ARG A O 1
ATOM 2070 N N . ASP A 1 251 ? -11.257 10.372 14.513 1.00 94.25 251 ASP A N 1
ATOM 2071 C CA . ASP A 1 251 ? -12.678 10.656 14.247 1.00 94.25 251 ASP A CA 1
ATOM 2072 C C . ASP A 1 251 ? -13.463 9.391 13.854 1.00 94.25 251 ASP A C 1
ATOM 2074 O O . ASP A 1 251 ? -14.625 9.205 14.237 1.00 94.25 251 ASP A O 1
ATOM 2078 N N . VAL A 1 252 ? -12.836 8.494 13.081 1.00 93.12 252 VAL A N 1
ATOM 2079 C CA . VAL A 1 252 ? -13.444 7.208 12.708 1.00 93.12 252 VAL A CA 1
ATOM 2080 C C . VAL A 1 252 ? -13.592 6.312 13.937 1.00 93.12 252 VAL A C 1
ATOM 2082 O O . VAL A 1 252 ? -14.665 5.742 14.144 1.00 93.12 252 VAL A O 1
ATOM 2085 N N . VAL A 1 253 ? -12.556 6.217 14.779 1.00 94.50 253 VAL A N 1
ATOM 2086 C CA . VAL A 1 253 ? -12.625 5.445 16.030 1.00 94.50 253 VAL A CA 1
ATOM 2087 C C . VAL A 1 253 ? -13.674 6.034 16.973 1.00 94.50 253 VAL A C 1
ATOM 2089 O O . VAL A 1 253 ? -14.465 5.278 17.520 1.00 94.50 253 VAL A O 1
ATOM 2092 N N . GLU A 1 254 ? -13.752 7.357 17.119 1.00 92.12 254 GLU A N 1
ATOM 2093 C CA . GLU A 1 254 ? -14.731 8.040 17.979 1.00 92.12 254 GLU A CA 1
ATOM 2094 C C . GLU A 1 254 ? -16.169 7.735 17.554 1.00 92.12 254 GLU A C 1
ATOM 2096 O O . GLU A 1 254 ? -17.031 7.409 18.372 1.00 92.12 254 GLU A O 1
ATOM 2101 N N . THR A 1 255 ? -16.414 7.777 16.244 1.00 86.06 255 THR A N 1
ATOM 2102 C CA . THR A 1 255 ? -17.727 7.507 15.653 1.00 86.06 255 THR A CA 1
ATOM 2103 C C . THR A 1 255 ? -18.260 6.121 16.027 1.00 86.06 255 THR A C 1
ATOM 2105 O O . THR A 1 255 ? -19.476 5.942 16.162 1.00 86.06 255 THR A O 1
ATOM 2108 N N . ILE A 1 256 ? -17.361 5.150 16.188 1.00 84.12 256 ILE A N 1
ATOM 2109 C CA . ILE A 1 256 ? -17.682 3.740 16.404 1.00 84.12 256 ILE A CA 1
ATOM 2110 C C . ILE A 1 256 ? -17.587 3.371 17.895 1.00 84.12 256 ILE A C 1
ATOM 2112 O O . ILE A 1 256 ? -18.526 2.806 18.465 1.00 84.12 256 ILE A O 1
ATOM 2116 N N . ASP A 1 257 ? -16.482 3.730 18.548 1.00 89.00 257 ASP A N 1
ATOM 2117 C CA . ASP A 1 257 ? -16.135 3.346 19.913 1.00 89.00 257 ASP A CA 1
ATOM 2118 C C . ASP A 1 257 ? -15.498 4.481 20.734 1.00 89.00 257 ASP A C 1
ATOM 2120 O O . ASP A 1 257 ? -14.403 4.339 21.272 1.00 89.00 257 ASP A O 1
ATOM 2124 N N . GLU A 1 258 ? -16.222 5.588 20.901 1.00 92.56 258 GLU A N 1
ATOM 2125 C CA . GLU A 1 258 ? -15.884 6.696 21.815 1.00 92.56 258 GLU A CA 1
ATOM 2126 C C . GLU A 1 258 ? -15.307 6.255 23.188 1.00 92.56 258 GLU A C 1
ATOM 2128 O O . GLU A 1 258 ? -14.248 6.765 23.554 1.00 92.56 258 GLU A O 1
ATOM 2133 N N . PRO A 1 259 ? -15.849 5.240 23.909 1.00 94.69 259 PRO A N 1
ATOM 2134 C CA . PRO A 1 259 ? -15.258 4.796 25.179 1.00 94.69 259 PRO A CA 1
ATOM 2135 C C . PRO A 1 259 ? -13.822 4.249 25.084 1.00 94.69 259 PRO A C 1
ATOM 2137 O O . PRO A 1 259 ? -13.131 4.171 26.096 1.00 94.69 259 PRO A O 1
ATOM 2140 N N . LEU A 1 260 ? -13.367 3.800 23.906 1.00 96.00 260 LEU A N 1
ATOM 2141 C CA . LEU A 1 260 ? -11.962 3.419 23.704 1.00 96.00 260 LEU A CA 1
ATOM 2142 C C . LEU A 1 260 ? -11.058 4.653 23.701 1.00 96.00 260 LEU A C 1
ATOM 2144 O O . LEU A 1 260 ? -9.978 4.612 24.280 1.00 96.00 260 LEU A O 1
ATOM 2148 N N . LEU A 1 261 ? -11.500 5.746 23.078 1.00 96.44 261 LEU A N 1
ATOM 2149 C CA . LEU A 1 261 ? -10.731 6.987 23.055 1.00 96.44 261 LEU A CA 1
ATOM 2150 C C . LEU A 1 261 ? -10.716 7.667 24.419 1.00 96.44 261 LEU A C 1
ATOM 2152 O O . LEU A 1 261 ? -9.660 8.124 24.837 1.00 96.44 261 LEU A O 1
ATOM 2156 N N . GLU A 1 262 ? -11.830 7.648 25.156 1.00 97.25 262 GLU A N 1
ATOM 2157 C CA . GLU A 1 262 ? -11.843 8.094 26.556 1.00 97.25 262 GLU A CA 1
ATOM 2158 C C . GLU A 1 262 ? -10.842 7.296 27.406 1.00 97.25 262 GLU A C 1
ATOM 2160 O O . GLU A 1 262 ? -10.197 7.835 28.303 1.00 97.25 262 GLU A O 1
ATOM 2165 N N . HIS A 1 263 ? -10.691 5.995 27.130 1.00 98.06 263 HIS A N 1
ATOM 2166 C CA . HIS A 1 263 ? -9.668 5.175 27.773 1.00 98.06 263 HIS A CA 1
ATOM 2167 C C . HIS A 1 263 ? -8.255 5.613 27.383 1.00 98.06 263 HIS A C 1
ATOM 2169 O O . HIS A 1 263 ? -7.439 5.848 28.268 1.00 98.06 263 HIS A O 1
ATOM 2175 N N . PHE A 1 264 ? -7.985 5.803 26.091 1.00 98.19 264 PHE A N 1
ATOM 2176 C CA . PHE A 1 264 ? -6.694 6.308 25.613 1.00 98.19 264 PHE A CA 1
ATOM 2177 C C . PHE A 1 264 ? -6.335 7.664 26.223 1.00 98.19 264 PHE A C 1
ATOM 2179 O O . PHE A 1 264 ? -5.204 7.845 26.664 1.00 98.19 264 PHE A O 1
ATOM 2186 N N . ASP A 1 265 ? -7.292 8.586 26.318 1.00 97.62 265 ASP A N 1
ATOM 2187 C CA . ASP A 1 265 ? -7.067 9.908 26.901 1.00 97.62 265 ASP A CA 1
ATOM 2188 C C . ASP A 1 265 ? -6.764 9.826 28.408 1.00 97.62 265 ASP A C 1
ATOM 2190 O O . ASP A 1 265 ? -5.917 10.569 28.902 1.00 97.62 265 ASP A O 1
ATOM 2194 N N . ARG A 1 266 ? -7.404 8.902 29.143 1.00 98.19 266 ARG A N 1
ATOM 2195 C CA . ARG A 1 266 ? -7.111 8.660 30.571 1.00 98.19 266 ARG A CA 1
ATOM 2196 C C . ARG A 1 266 ? -5.731 8.047 30.794 1.00 98.19 266 ARG A C 1
ATOM 2198 O O . ARG A 1 266 ? -5.043 8.458 31.723 1.00 98.19 266 ARG A O 1
ATOM 2205 N N . GLU A 1 267 ? -5.337 7.098 29.950 1.00 98.25 267 GLU A N 1
ATOM 2206 C CA . GLU A 1 267 ? -4.029 6.434 30.024 1.00 98.25 267 GLU A CA 1
ATOM 2207 C C . GLU A 1 267 ? -2.903 7.256 29.366 1.00 98.25 267 GLU A C 1
ATOM 2209 O O . GLU A 1 267 ? -1.731 6.918 29.488 1.00 98.25 267 GLU A O 1
ATOM 2214 N N . GLY A 1 268 ? -3.221 8.349 28.665 1.00 97.56 268 GLY A N 1
ATOM 2215 C CA . GLY A 1 268 ? -2.234 9.177 27.965 1.00 97.56 268 GLY A CA 1
ATOM 2216 C C . GLY A 1 268 ? -1.681 8.550 26.677 1.00 97.56 268 GLY A C 1
ATOM 2217 O O . GLY A 1 268 ? -0.590 8.915 26.234 1.00 97.56 268 GLY A O 1
ATOM 2218 N N . VAL A 1 269 ? -2.415 7.615 26.068 1.00 98.06 269 VAL A N 1
ATOM 2219 C CA . VAL A 1 269 ? -2.065 6.987 24.785 1.00 98.06 269 VAL A CA 1
ATOM 2220 C C . VAL A 1 269 ? -2.474 7.913 23.640 1.00 98.06 269 VAL A C 1
ATOM 2222 O O . VAL A 1 269 ? -3.654 8.145 23.386 1.00 98.06 269 VAL A O 1
ATOM 2225 N N . MET A 1 270 ? -1.493 8.433 22.905 1.00 96.25 270 MET A N 1
ATOM 2226 C CA . MET A 1 270 ? -1.716 9.338 21.777 1.00 96.25 270 MET A CA 1
ATOM 2227 C C . MET A 1 270 ? -1.508 8.620 20.443 1.00 96.25 270 MET A C 1
ATOM 2229 O O . MET A 1 270 ? -0.525 7.901 20.269 1.00 96.25 270 MET A O 1
ATOM 2233 N N . MET A 1 271 ? -2.367 8.903 19.454 1.00 95.31 271 MET A N 1
ATOM 2234 C CA . MET A 1 271 ? -2.253 8.351 18.089 1.00 95.31 271 MET A CA 1
ATOM 2235 C C . MET A 1 271 ? -0.840 8.529 17.510 1.00 95.31 271 MET A C 1
ATOM 2237 O O . MET A 1 271 ? -0.287 7.606 16.917 1.00 95.31 271 MET A O 1
ATOM 2241 N N . MET A 1 272 ? -0.214 9.688 17.753 1.00 94.31 272 MET A N 1
ATOM 2242 C CA . MET A 1 272 ? 1.139 10.009 17.278 1.00 94.31 272 MET A CA 1
ATOM 2243 C C . MET A 1 272 ? 2.220 9.009 17.730 1.00 94.31 272 MET A C 1
ATOM 2245 O O . MET A 1 272 ? 3.225 8.851 17.044 1.00 94.31 272 MET A O 1
ATOM 2249 N N . GLN A 1 273 ? 2.037 8.313 18.857 1.00 95.81 273 GLN A N 1
ATOM 2250 C CA . GLN A 1 273 ? 3.055 7.416 19.424 1.00 95.81 273 GLN A CA 1
ATOM 2251 C C . GLN A 1 273 ? 3.176 6.077 18.679 1.00 95.81 273 GLN A C 1
ATOM 2253 O O . GLN A 1 273 ? 4.190 5.389 18.811 1.00 95.81 273 GLN A O 1
ATOM 2258 N N . PHE A 1 274 ? 2.163 5.694 17.897 1.00 96.56 274 PHE A N 1
ATOM 2259 C CA . PHE A 1 274 ? 2.153 4.422 17.168 1.00 96.56 274 PHE A CA 1
ATOM 2260 C C . PHE A 1 274 ? 1.718 4.572 15.704 1.00 96.56 274 PHE A C 1
ATOM 2262 O O . PHE A 1 274 ? 2.329 3.971 14.820 1.00 96.56 274 PHE A O 1
ATOM 2269 N N . ALA A 1 275 ? 0.716 5.409 15.422 1.00 96.56 275 ALA A N 1
ATOM 2270 C CA . ALA A 1 275 ? 0.074 5.466 14.115 1.00 96.56 275 ALA A CA 1
ATOM 2271 C C . ALA A 1 275 ? 0.867 6.264 13.069 1.00 96.56 275 ALA A C 1
ATOM 2273 O O . ALA A 1 275 ? 0.675 6.027 11.882 1.00 96.56 275 ALA A O 1
ATOM 2274 N N . VAL A 1 276 ? 1.815 7.133 13.455 1.00 94.88 276 VAL A N 1
ATOM 2275 C CA . VAL A 1 276 ? 2.699 7.817 12.479 1.00 94.88 276 VAL A CA 1
ATOM 2276 C C . VAL A 1 276 ? 3.407 6.795 11.591 1.00 94.88 276 VAL A C 1
ATOM 2278 O O . VAL A 1 276 ? 3.427 6.931 10.371 1.00 94.88 276 VAL A O 1
ATOM 2281 N N . ARG A 1 277 ? 3.929 5.716 12.187 1.00 94.75 277 ARG A N 1
ATOM 2282 C CA . ARG A 1 277 ? 4.581 4.631 11.442 1.00 94.75 277 ARG A CA 1
ATOM 2283 C C . ARG A 1 277 ? 3.613 3.944 10.481 1.00 94.75 277 ARG A C 1
ATOM 2285 O O . ARG A 1 277 ? 4.002 3.633 9.360 1.00 94.75 277 ARG A O 1
ATOM 2292 N N . TRP A 1 278 ? 2.368 3.728 10.901 1.00 97.06 278 TRP A N 1
ATOM 2293 C CA . TRP A 1 278 ? 1.339 3.109 10.066 1.00 97.06 278 TRP A CA 1
ATOM 2294 C C . TRP A 1 278 ? 1.022 3.956 8.836 1.00 97.06 278 TRP A C 1
ATOM 2296 O O . TRP A 1 278 ? 0.933 3.403 7.743 1.00 97.06 278 TRP A O 1
ATOM 2306 N N . MET A 1 279 ? 0.939 5.278 9.015 1.00 94.88 279 MET A N 1
ATOM 2307 C CA . MET A 1 279 ? 0.683 6.241 7.945 1.00 94.88 279 MET A CA 1
ATOM 2308 C C . MET A 1 279 ? 1.866 6.390 6.982 1.00 94.88 279 MET A C 1
ATOM 2310 O O . MET A 1 279 ? 1.667 6.436 5.772 1.00 94.88 279 MET A O 1
ATOM 2314 N N . LEU A 1 280 ? 3.099 6.457 7.500 1.00 93.00 280 LEU A N 1
ATOM 2315 C CA . LEU A 1 280 ? 4.305 6.620 6.676 1.00 93.00 280 LEU A CA 1
ATOM 2316 C C . LEU A 1 280 ? 4.651 5.355 5.889 1.00 93.00 280 LEU A C 1
ATOM 2318 O O . LEU A 1 280 ? 5.047 5.430 4.732 1.00 93.00 280 LEU A O 1
ATOM 2322 N N . CYS A 1 281 ? 4.518 4.192 6.526 1.00 95.06 281 CYS A N 1
ATOM 2323 C CA . CYS A 1 281 ? 4.882 2.909 5.930 1.00 95.06 281 CYS A CA 1
ATOM 2324 C C . CYS A 1 281 ? 3.684 2.224 5.254 1.00 95.06 281 CYS A C 1
ATOM 2326 O O . CYS A 1 281 ? 3.826 1.096 4.789 1.00 95.06 281 CYS A O 1
ATOM 2328 N N . LEU A 1 282 ? 2.493 2.837 5.251 1.00 96.38 282 LEU A N 1
ATOM 2329 C CA . LEU A 1 282 ? 1.254 2.257 4.715 1.00 96.38 282 LEU A CA 1
ATOM 2330 C C . LEU A 1 282 ? 1.008 0.819 5.205 1.00 96.38 282 LEU A C 1
ATOM 2332 O O . LEU A 1 282 ? 0.663 -0.075 4.431 1.00 96.38 282 LEU A O 1
ATOM 2336 N N . LEU A 1 283 ? 1.230 0.611 6.510 1.00 97.19 283 LEU A N 1
ATOM 2337 C CA . LEU A 1 283 ? 1.109 -0.661 7.241 1.00 97.19 283 LEU A CA 1
ATOM 2338 C C . LEU A 1 283 ? 2.016 -1.817 6.768 1.00 97.19 283 LEU A C 1
ATOM 2340 O O . LEU A 1 283 ? 1.902 -2.923 7.294 1.00 97.19 283 LEU A O 1
ATOM 2344 N N . THR A 1 284 ? 2.974 -1.574 5.866 1.00 96.50 284 THR A N 1
ATOM 2345 C CA . THR A 1 284 ? 3.976 -2.574 5.421 1.00 96.50 284 THR A CA 1
ATOM 2346 C C . THR A 1 284 ? 4.758 -3.219 6.567 1.00 96.50 284 THR A C 1
ATOM 2348 O O . THR A 1 284 ? 5.209 -4.353 6.458 1.00 96.50 284 THR A O 1
ATOM 2351 N N . ARG A 1 285 ? 4.908 -2.509 7.692 1.00 95.69 285 ARG A N 1
ATOM 2352 C CA . ARG A 1 285 ? 5.589 -3.010 8.892 1.00 95.69 285 ARG A CA 1
ATOM 2353 C C . ARG A 1 285 ? 4.670 -3.729 9.873 1.00 95.69 285 ARG A C 1
ATOM 2355 O O . ARG A 1 285 ? 5.183 -4.303 10.831 1.00 95.69 285 ARG A O 1
ATOM 2362 N N . GLU A 1 286 ? 3.355 -3.685 9.675 1.00 96.00 286 GLU A N 1
ATOM 2363 C CA . GLU A 1 286 ? 2.394 -4.397 10.524 1.00 96.00 286 GLU A CA 1
ATOM 2364 C C . GLU A 1 286 ? 2.013 -5.739 9.919 1.00 96.00 286 GLU A C 1
ATOM 2366 O O . GLU A 1 286 ? 1.809 -6.689 10.661 1.00 96.00 286 GLU A O 1
ATOM 2371 N N . PHE A 1 287 ? 1.970 -5.849 8.596 1.00 96.75 287 PHE A N 1
ATOM 2372 C CA . PHE A 1 287 ? 1.505 -7.046 7.903 1.00 96.75 287 PHE A CA 1
ATOM 2373 C C . PHE A 1 287 ? 2.629 -7.757 7.150 1.00 96.75 287 PHE A C 1
ATOM 2375 O O . PHE A 1 287 ? 3.704 -7.200 6.931 1.00 96.75 287 PHE A O 1
ATOM 2382 N N . ASP A 1 288 ? 2.388 -9.013 6.787 1.00 95.19 288 ASP A N 1
ATOM 2383 C CA . ASP A 1 288 ? 3.260 -9.757 5.889 1.00 95.19 288 ASP A CA 1
ATOM 2384 C C . ASP A 1 288 ? 3.087 -9.303 4.429 1.00 95.19 288 ASP A C 1
ATOM 2386 O O . ASP A 1 288 ? 2.100 -8.664 4.061 1.00 95.19 288 ASP A O 1
ATOM 2390 N N . LEU A 1 289 ? 4.050 -9.652 3.575 1.00 93.94 289 LEU A N 1
ATOM 2391 C CA .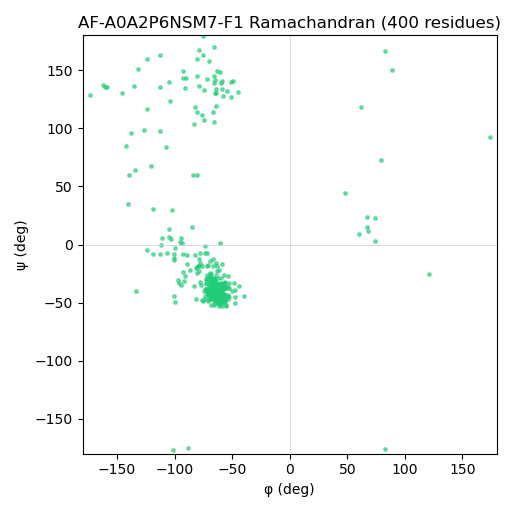 LEU A 1 289 ? 4.096 -9.252 2.167 1.00 93.94 289 LEU A CA 1
ATOM 2392 C C . LEU A 1 289 ? 2.795 -9.587 1.414 1.00 93.94 289 LEU A C 1
ATOM 2394 O O . LEU A 1 289 ? 2.345 -8.808 0.564 1.00 93.94 289 LEU A O 1
ATOM 2398 N N . SER A 1 290 ? 2.187 -10.737 1.726 1.00 94.44 290 SER A N 1
ATOM 2399 C CA . SER A 1 290 ? 0.961 -11.204 1.077 1.00 94.44 290 SER A CA 1
ATOM 2400 C C . SER A 1 290 ? -0.250 -10.354 1.483 1.00 94.44 290 SER A C 1
ATOM 2402 O O . SER A 1 290 ? -0.967 -9.852 0.611 1.00 94.44 290 SER A O 1
ATOM 2404 N N . SER A 1 291 ? -0.422 -10.078 2.781 1.00 96.88 291 SER A N 1
ATOM 2405 C CA . SER A 1 291 ? -1.506 -9.233 3.285 1.00 96.88 291 SER A CA 1
ATOM 2406 C C . SER A 1 291 ? -1.341 -7.779 2.863 1.00 96.88 291 SER A C 1
ATOM 2408 O O . SER A 1 291 ? -2.325 -7.147 2.487 1.00 96.88 291 SER A O 1
ATOM 2410 N N . VAL A 1 292 ? -0.112 -7.249 2.841 1.00 97.75 292 VAL A N 1
ATOM 2411 C CA . VAL A 1 292 ? 0.155 -5.901 2.314 1.00 97.75 292 VAL A CA 1
ATOM 2412 C C . VAL A 1 292 ? -0.249 -5.820 0.846 1.00 97.75 292 VAL A C 1
ATOM 2414 O O . VAL A 1 292 ? -0.981 -4.907 0.469 1.00 97.75 292 VAL A O 1
ATOM 2417 N N . SER A 1 293 ? 0.155 -6.796 0.025 1.00 97.44 293 SER A N 1
ATOM 2418 C CA . SER A 1 293 ? -0.242 -6.854 -1.389 1.00 97.44 293 SER A CA 1
ATOM 2419 C C . SER A 1 293 ? -1.763 -6.882 -1.532 1.00 97.44 293 SER A C 1
ATOM 2421 O O . SER A 1 293 ? -2.322 -6.139 -2.335 1.00 97.44 293 SER A O 1
ATOM 2423 N N . ARG A 1 294 ? -2.449 -7.682 -0.708 1.00 97.44 294 ARG A N 1
ATOM 2424 C CA . ARG A 1 294 ? -3.910 -7.762 -0.713 1.00 97.44 294 ARG A CA 1
ATOM 2425 C C . ARG A 1 294 ? -4.572 -6.444 -0.305 1.00 97.44 294 ARG A C 1
ATOM 2427 O O . ARG A 1 294 ? -5.543 -6.043 -0.941 1.00 97.44 294 ARG A O 1
ATOM 2434 N N . ILE A 1 295 ? -4.076 -5.762 0.724 1.00 98.25 295 ILE A N 1
ATOM 2435 C CA . ILE A 1 295 ? -4.572 -4.439 1.131 1.00 98.25 295 ILE A CA 1
ATOM 2436 C C . ILE A 1 295 ? -4.362 -3.431 -0.003 1.00 98.25 295 ILE A C 1
ATOM 2438 O O . ILE A 1 295 ? -5.263 -2.657 -0.330 1.00 98.25 295 ILE A O 1
ATOM 2442 N N . TRP A 1 296 ? -3.190 -3.463 -0.634 1.00 98.31 296 TRP A N 1
ATOM 2443 C CA . TRP A 1 296 ? -2.833 -2.528 -1.693 1.00 98.31 296 TRP A CA 1
ATOM 2444 C C . TRP A 1 296 ? -3.591 -2.782 -3.000 1.00 98.31 296 TRP A C 1
ATOM 2446 O O . TRP A 1 296 ? -3.859 -1.820 -3.713 1.00 98.31 296 TRP A O 1
ATOM 2456 N N . ASP A 1 297 ? -4.042 -4.015 -3.270 1.00 98.50 297 ASP A N 1
ATOM 2457 C CA . ASP A 1 297 ? -5.016 -4.285 -4.339 1.00 98.50 297 ASP A CA 1
ATOM 2458 C C . ASP A 1 297 ? -6.265 -3.398 -4.170 1.00 98.50 297 ASP A C 1
ATOM 2460 O O . ASP A 1 297 ? -6.741 -2.794 -5.133 1.00 98.50 297 ASP A O 1
ATOM 2464 N N . THR A 1 298 ? -6.761 -3.260 -2.932 1.00 97.94 298 THR A N 1
ATOM 2465 C CA . THR A 1 298 ? -7.886 -2.372 -2.610 1.00 97.94 298 THR A CA 1
ATOM 2466 C C . THR A 1 298 ? -7.490 -0.905 -2.736 1.00 97.94 298 THR A C 1
ATOM 2468 O O . THR A 1 298 ? -8.222 -0.146 -3.360 1.00 97.94 298 THR A O 1
ATOM 2471 N N . TYR A 1 299 ? -6.341 -0.488 -2.194 1.00 97.62 299 TYR A N 1
ATOM 2472 C CA . TYR A 1 299 ? -5.880 0.908 -2.282 1.00 97.62 299 TYR A CA 1
ATOM 2473 C C . TYR A 1 299 ? -5.782 1.392 -3.729 1.00 97.62 299 TYR A C 1
ATOM 2475 O O . TYR A 1 299 ? -6.307 2.447 -4.081 1.00 97.62 299 TYR A O 1
ATOM 2483 N N . ILE A 1 300 ? -5.161 0.586 -4.584 1.00 98.00 300 ILE A N 1
ATOM 2484 C CA . ILE A 1 300 ? -4.982 0.899 -5.998 1.00 98.00 300 ILE A CA 1
ATOM 2485 C C . ILE A 1 300 ? -6.334 0.885 -6.733 1.00 98.00 300 ILE A C 1
ATOM 2487 O O . ILE A 1 300 ? -6.564 1.725 -7.600 1.00 98.00 300 ILE A O 1
ATOM 2491 N N . ALA A 1 301 ? -7.263 -0.004 -6.362 1.00 97.31 301 ALA A N 1
ATOM 2492 C CA . ALA A 1 301 ? -8.618 -0.016 -6.920 1.00 97.31 301 ALA A CA 1
ATOM 2493 C C . ALA A 1 301 ? -9.496 1.167 -6.453 1.00 97.31 301 ALA A C 1
ATOM 2495 O O . ALA A 1 301 ? -10.375 1.611 -7.193 1.00 97.31 301 ALA A O 1
ATOM 2496 N N . GLU A 1 302 ? -9.282 1.698 -5.247 1.00 94.06 302 GLU A N 1
ATOM 2497 C CA . GLU A 1 302 ? -9.940 2.928 -4.771 1.00 94.06 302 GLU A CA 1
ATOM 2498 C C . GLU A 1 302 ? -9.519 4.151 -5.602 1.00 94.06 302 GLU A C 1
ATOM 2500 O O . GLU A 1 302 ? -10.337 5.037 -5.880 1.00 94.06 302 GLU A O 1
ATOM 2505 N N . GLY A 1 303 ? -8.263 4.153 -6.055 1.00 91.81 303 GLY A N 1
ATOM 2506 C CA . GLY A 1 303 ? -7.668 5.206 -6.867 1.00 91.81 303 GLY A CA 1
ATOM 2507 C C . GLY A 1 303 ? -7.167 6.396 -6.044 1.00 91.81 303 GLY A C 1
ATOM 2508 O O . GLY A 1 303 ? -7.500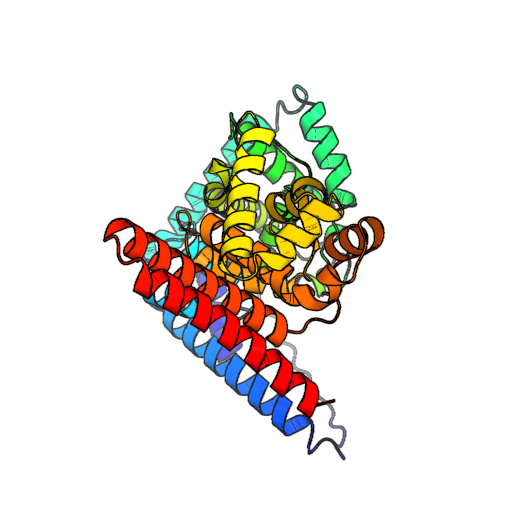 6.561 -4.869 1.00 91.81 303 GLY A O 1
ATOM 2509 N N . GLU A 1 304 ? -6.378 7.251 -6.698 1.00 87.88 304 GLU A N 1
ATOM 2510 C CA . GLU A 1 304 ? -5.600 8.345 -6.092 1.00 87.88 304 GLU A CA 1
ATOM 2511 C C . GLU A 1 304 ? -6.404 9.210 -5.103 1.00 87.88 304 GLU A C 1
ATOM 2513 O O . GLU A 1 304 ? -5.952 9.476 -3.995 1.00 87.88 304 GLU A O 1
ATOM 2518 N N . HIS A 1 305 ? -7.632 9.602 -5.459 1.00 87.44 305 HIS A N 1
ATOM 2519 C CA . HIS A 1 305 ? -8.434 10.535 -4.656 1.00 87.44 305 HIS A CA 1
ATOM 2520 C C . HIS A 1 305 ? -9.107 9.926 -3.416 1.00 87.44 305 HIS A C 1
ATOM 2522 O O . HIS A 1 305 ? -9.577 10.673 -2.559 1.00 87.44 305 HIS A O 1
ATOM 2528 N N . HIS A 1 306 ? -9.200 8.598 -3.317 1.00 90.81 306 HIS A N 1
ATOM 2529 C CA . HIS A 1 306 ? -9.905 7.921 -2.219 1.00 90.81 306 HIS A CA 1
ATOM 2530 C C . HIS A 1 306 ? -8.995 7.014 -1.387 1.00 90.81 306 HIS A C 1
ATOM 2532 O O . HIS A 1 306 ? -9.420 6.519 -0.340 1.00 90.81 306 HIS A O 1
ATOM 2538 N N . MET A 1 307 ? -7.754 6.808 -1.835 1.00 93.12 307 MET A N 1
ATOM 2539 C CA . MET A 1 307 ? -6.797 5.893 -1.224 1.00 93.12 307 MET A CA 1
ATOM 2540 C C . MET A 1 307 ? -6.500 6.244 0.237 1.00 93.12 307 MET A C 1
ATOM 2542 O O . MET A 1 307 ? -6.560 5.374 1.104 1.00 93.12 307 MET A O 1
ATOM 2546 N N . SER A 1 308 ? -6.231 7.517 0.532 1.00 92.94 308 SER A N 1
ATOM 2547 C CA . SER A 1 308 ? -5.924 7.969 1.892 1.00 92.94 308 SER A CA 1
ATOM 2548 C C . SER A 1 308 ? -7.109 7.913 2.838 1.00 92.94 308 SER A C 1
ATOM 2550 O O . SER A 1 308 ? -6.965 7.457 3.968 1.00 92.94 308 SER A O 1
ATOM 2552 N N . ASP A 1 309 ? -8.290 8.319 2.368 1.00 93.38 309 ASP A N 1
ATOM 2553 C CA . ASP A 1 309 ? -9.528 8.228 3.136 1.00 93.38 309 ASP A CA 1
ATOM 2554 C C . ASP A 1 309 ? -9.775 6.770 3.537 1.00 93.38 309 ASP A C 1
ATOM 2556 O O . ASP A 1 309 ? -9.955 6.463 4.715 1.00 93.38 309 ASP A O 1
ATOM 2560 N N . PHE A 1 310 ? -9.658 5.841 2.582 1.00 95.81 310 PHE A N 1
ATOM 2561 C CA . PHE A 1 310 ? -9.760 4.413 2.870 1.00 95.81 310 PHE A CA 1
ATOM 2562 C C . PHE A 1 310 ? -8.660 3.918 3.826 1.00 95.81 310 PHE A C 1
ATOM 2564 O O . PHE A 1 310 ? -8.944 3.126 4.725 1.00 95.81 310 PHE A O 1
ATOM 2571 N N . HIS A 1 311 ? -7.426 4.409 3.694 1.00 97.44 311 HIS A N 1
ATOM 2572 C CA . HIS A 1 311 ? -6.337 4.071 4.609 1.00 97.44 311 HIS A CA 1
ATOM 2573 C C . HIS A 1 311 ? -6.624 4.512 6.055 1.00 97.44 311 HIS A C 1
ATOM 2575 O O . HIS A 1 311 ? -6.389 3.728 6.976 1.00 97.44 311 HIS A O 1
ATOM 2581 N N . PHE A 1 312 ? -7.216 5.694 6.275 1.00 96.75 312 PHE A N 1
ATOM 2582 C CA . PHE A 1 312 ? -7.624 6.135 7.617 1.00 96.75 312 PHE A CA 1
ATOM 2583 C C . PHE A 1 312 ? -8.636 5.167 8.241 1.00 96.75 312 PHE A C 1
ATOM 2585 O O . PHE A 1 312 ? -8.512 4.790 9.409 1.00 96.75 312 PHE A O 1
ATOM 2592 N N . HIS A 1 313 ? -9.604 4.714 7.442 1.00 96.38 313 HIS A N 1
ATOM 2593 C CA . HIS A 1 313 ? -10.590 3.717 7.850 1.00 96.38 313 HIS A CA 1
ATOM 2594 C C . HIS A 1 313 ? -9.969 2.349 8.148 1.00 96.38 313 HIS A C 1
ATOM 2596 O O . HIS A 1 313 ? -10.396 1.681 9.093 1.00 96.38 313 HIS A O 1
ATOM 2602 N N . LEU A 1 314 ? -8.948 1.937 7.393 1.00 98.00 314 LEU A N 1
ATOM 2603 C CA . LEU A 1 314 ? -8.217 0.698 7.655 1.00 98.00 314 LEU A CA 1
ATOM 2604 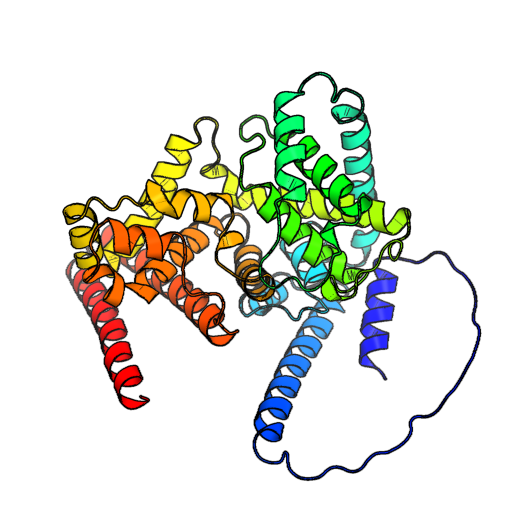C C . LEU A 1 314 ? -7.431 0.776 8.971 1.00 98.00 314 LEU A C 1
ATOM 2606 O O . LEU A 1 314 ? -7.547 -0.127 9.797 1.00 98.00 314 LEU A O 1
ATOM 2610 N N . CYS A 1 315 ? -6.713 1.877 9.214 1.00 98.44 315 CYS A N 1
ATOM 2611 C CA . CYS A 1 315 ? -6.008 2.126 10.476 1.00 98.44 315 CYS A CA 1
ATOM 2612 C C . CYS A 1 315 ? -6.969 2.148 11.676 1.00 98.44 315 CYS A C 1
ATOM 2614 O O . CYS A 1 315 ? -6.705 1.509 12.694 1.00 98.44 315 CYS A O 1
ATOM 2616 N N . ALA A 1 316 ? -8.114 2.825 11.554 1.00 97.56 316 ALA A N 1
ATOM 2617 C CA . ALA A 1 316 ? -9.136 2.838 12.599 1.00 97.56 316 ALA A CA 1
ATOM 2618 C C . ALA A 1 316 ? -9.721 1.439 12.847 1.00 97.56 316 ALA A C 1
ATOM 2620 O O . ALA A 1 316 ? -9.862 1.018 13.994 1.00 97.56 316 ALA A O 1
ATOM 2621 N N . SER A 1 317 ? -10.003 0.685 11.781 1.00 95.69 317 SER A N 1
ATOM 2622 C CA . SER A 1 317 ? -10.501 -0.694 11.878 1.00 95.69 317 SER A CA 1
ATOM 2623 C C . SER A 1 317 ? -9.493 -1.623 12.553 1.00 95.69 317 SER A C 1
ATOM 2625 O O . SER A 1 317 ? -9.892 -2.514 13.303 1.00 95.69 317 SER A O 1
ATOM 2627 N N . LEU A 1 318 ? -8.194 -1.385 12.351 1.00 97.44 318 LEU A N 1
ATOM 2628 C CA . LEU A 1 318 ? -7.125 -2.142 12.994 1.00 97.44 318 LEU A CA 1
ATOM 2629 C C . LEU A 1 318 ? -7.086 -1.889 14.505 1.00 97.44 318 LEU A C 1
ATOM 2631 O O . LEU A 1 318 ? -7.007 -2.839 15.277 1.00 97.44 318 LEU A O 1
ATOM 2635 N N . ILE A 1 319 ? -7.242 -0.635 14.942 1.00 97.81 319 ILE A N 1
ATOM 2636 C CA . ILE A 1 319 ? -7.391 -0.289 16.368 1.00 97.81 319 ILE A CA 1
ATOM 2637 C C . ILE A 1 319 ? -8.638 -0.975 16.947 1.00 97.81 319 ILE A C 1
ATOM 2639 O O . ILE A 1 319 ? -8.582 -1.632 17.989 1.00 97.81 319 ILE A O 1
ATOM 2643 N N . LEU A 1 320 ? -9.769 -0.863 16.245 1.00 94.12 320 LEU A N 1
ATOM 2644 C CA . LEU A 1 320 ? -11.055 -1.403 16.685 1.00 94.12 320 LEU A CA 1
ATOM 2645 C C . LEU A 1 320 ? -11.061 -2.934 16.772 1.00 94.12 320 LEU A C 1
ATOM 2647 O O . LEU A 1 320 ? -11.732 -3.480 17.649 1.00 94.12 320 LEU A O 1
ATOM 2651 N N . LYS A 1 321 ? -10.273 -3.634 15.946 1.00 93.31 321 LYS A N 1
ATOM 2652 C CA . LYS A 1 321 ? -10.089 -5.094 16.033 1.00 93.31 321 LYS A CA 1
ATOM 2653 C C . LYS A 1 321 ? -9.579 -5.529 17.412 1.00 93.31 321 LYS A C 1
ATOM 2655 O O . LYS A 1 321 ? -9.983 -6.581 17.903 1.00 93.31 321 LYS A O 1
ATOM 2660 N N . PHE A 1 322 ? -8.763 -4.703 18.071 1.00 95.25 322 PHE A N 1
ATOM 2661 C CA . PHE A 1 322 ? -8.166 -4.997 19.380 1.00 95.25 322 PHE A CA 1
ATOM 2662 C C . PHE A 1 322 ? -8.810 -4.236 20.552 1.00 95.25 322 PHE A C 1
ATOM 2664 O O . PHE A 1 322 ? -8.364 -4.370 21.693 1.00 95.25 322 PHE A O 1
ATOM 2671 N N . ARG A 1 323 ? -9.904 -3.494 20.317 1.00 94.38 323 ARG A N 1
ATOM 2672 C CA . ARG A 1 323 ? -10.566 -2.608 21.302 1.00 94.38 323 ARG A CA 1
ATOM 2673 C C . ARG A 1 323 ? -10.802 -3.231 22.679 1.00 94.38 323 ARG A C 1
ATOM 2675 O O . ARG A 1 323 ? -10.673 -2.556 23.694 1.00 94.38 323 ARG A O 1
ATOM 2682 N N . HIS A 1 324 ? -11.174 -4.510 22.731 1.00 93.12 324 HIS A N 1
ATOM 2683 C CA . HIS A 1 324 ? -11.520 -5.178 23.987 1.00 93.12 324 HIS A CA 1
ATOM 2684 C C . HIS A 1 324 ? -10.301 -5.408 24.879 1.00 93.12 324 HIS A C 1
ATOM 2686 O O . HIS A 1 324 ? -10.433 -5.330 26.099 1.00 93.12 324 HIS A O 1
ATOM 2692 N N . GLN A 1 325 ? -9.148 -5.690 24.270 1.00 95.56 325 GLN A N 1
ATOM 2693 C CA . GLN A 1 325 ? -7.876 -5.846 24.971 1.00 95.56 325 GLN A CA 1
ATOM 2694 C C . GLN A 1 325 ? -7.343 -4.464 25.356 1.00 95.56 325 GLN A C 1
ATOM 2696 O O . GLN A 1 325 ? -7.073 -4.219 26.525 1.00 95.56 325 GLN A O 1
ATOM 2701 N N . LEU A 1 326 ? -7.342 -3.526 24.404 1.00 97.50 326 LEU A N 1
ATOM 2702 C CA . LEU A 1 326 ? -6.859 -2.157 24.600 1.00 97.50 326 LEU A CA 1
ATOM 2703 C C . LEU A 1 326 ? -7.567 -1.412 25.745 1.00 97.50 326 LEU A C 1
ATOM 2705 O O . LEU A 1 326 ? -6.919 -0.695 26.493 1.00 97.50 326 LEU A O 1
ATOM 2709 N N . LYS A 1 327 ? -8.879 -1.613 25.940 1.00 96.69 327 LYS A N 1
ATOM 2710 C CA . LYS A 1 327 ? -9.640 -1.007 27.055 1.00 96.69 327 LYS A CA 1
ATOM 2711 C C . LYS A 1 327 ? -9.254 -1.507 28.449 1.00 96.69 327 LYS A C 1
ATOM 2713 O O . LYS A 1 327 ? -9.734 -0.959 29.437 1.00 96.69 327 LYS A O 1
ATOM 2718 N N . GLN A 1 328 ? -8.488 -2.589 28.531 1.00 97.12 328 GLN A N 1
ATOM 2719 C CA . GLN A 1 328 ? -8.039 -3.186 29.790 1.00 97.12 328 GLN A CA 1
ATOM 2720 C C . GLN A 1 328 ? -6.557 -2.920 30.058 1.00 97.12 328 GLN A C 1
ATOM 2722 O O . GLN A 1 328 ? -6.083 -3.261 31.135 1.00 97.12 328 GLN A O 1
ATOM 2727 N N . MET A 1 329 ? -5.854 -2.340 29.086 1.00 98.19 329 MET A N 1
ATOM 2728 C CA . MET A 1 329 ? -4.419 -2.105 29.133 1.00 98.19 329 MET A CA 1
ATOM 2729 C C . MET A 1 329 ? -4.111 -0.721 29.690 1.00 98.19 329 MET A C 1
ATOM 2731 O O . MET A 1 329 ? -4.822 0.242 29.385 1.00 98.19 329 MET A O 1
ATOM 2735 N N . ASP A 1 330 ? -3.035 -0.625 30.465 1.00 98.19 330 ASP A N 1
ATOM 2736 C CA . ASP A 1 330 ? -2.443 0.663 30.827 1.00 98.19 330 ASP A CA 1
ATOM 2737 C C . ASP A 1 330 ? -1.661 1.280 29.650 1.00 98.19 330 ASP A C 1
ATOM 2739 O O . ASP A 1 330 ? -1.562 0.703 28.560 1.00 98.19 330 ASP A O 1
ATOM 2743 N N . PHE A 1 331 ? -1.083 2.466 29.862 1.00 97.88 331 PHE A N 1
ATOM 2744 C CA . PHE A 1 331 ? -0.239 3.141 28.870 1.00 97.88 331 PHE A CA 1
ATOM 2745 C C . PHE A 1 331 ? 0.826 2.231 28.232 1.00 97.88 331 PHE A C 1
ATOM 2747 O O . PHE A 1 331 ? 0.978 2.203 27.008 1.00 97.88 331 PHE A O 1
ATOM 2754 N N . SER A 1 332 ? 1.592 1.510 29.057 1.00 98.00 332 SER A N 1
ATOM 2755 C CA . SER A 1 332 ? 2.751 0.739 28.606 1.00 98.00 332 SER A CA 1
ATOM 2756 C C . SER A 1 332 ? 2.314 -0.485 27.810 1.00 98.00 332 SER A C 1
ATOM 2758 O O . SER A 1 332 ? 2.894 -0.786 26.763 1.00 98.00 332 SER A O 1
ATOM 2760 N N . GLU A 1 333 ? 1.294 -1.189 28.293 1.00 98.19 333 GLU A N 1
ATOM 2761 C CA . GLU A 1 333 ? 0.731 -2.366 27.635 1.00 98.19 333 GLU A CA 1
ATOM 2762 C C . GLU A 1 333 ? 0.091 -1.997 26.291 1.00 98.19 333 GLU A C 1
ATOM 2764 O O . GLU A 1 333 ? 0.404 -2.615 25.269 1.00 98.19 333 GLU A O 1
ATOM 2769 N N . ALA A 1 334 ? -0.737 -0.945 26.265 1.00 98.00 334 ALA A N 1
ATOM 2770 C CA . ALA A 1 334 ? -1.429 -0.500 25.060 1.00 98.00 334 ALA A CA 1
ATOM 2771 C C . ALA A 1 334 ? -0.443 -0.026 23.986 1.00 98.00 334 ALA A C 1
ATOM 2773 O O . ALA A 1 334 ? -0.561 -0.414 22.821 1.00 98.00 334 ALA A O 1
ATOM 2774 N N . LEU A 1 335 ? 0.562 0.773 24.366 1.00 97.69 335 LEU A N 1
ATOM 2775 C CA . LEU A 1 335 ? 1.566 1.256 23.421 1.00 97.69 335 LEU A CA 1
ATOM 2776 C C . LEU A 1 335 ? 2.394 0.103 22.842 1.00 97.69 335 LEU A C 1
ATOM 2778 O O . LEU A 1 335 ? 2.592 0.043 21.628 1.00 97.69 335 LEU A O 1
ATOM 2782 N N . THR A 1 336 ? 2.821 -0.836 23.691 1.00 97.69 336 THR A N 1
ATOM 2783 C CA . THR A 1 336 ? 3.569 -2.023 23.252 1.00 97.69 336 THR A CA 1
ATOM 2784 C C . THR A 1 336 ? 2.742 -2.855 22.275 1.00 97.69 336 THR A C 1
ATOM 2786 O O . THR A 1 336 ? 3.245 -3.246 21.223 1.00 97.69 336 THR A O 1
ATOM 2789 N N . MET A 1 337 ? 1.458 -3.075 22.573 1.00 97.06 337 MET A N 1
ATOM 2790 C CA . MET A 1 337 ? 0.546 -3.810 21.697 1.00 97.06 337 MET A CA 1
ATOM 2791 C C . MET A 1 337 ? 0.371 -3.120 20.338 1.00 97.06 337 MET A C 1
ATOM 2793 O O . MET A 1 337 ? 0.473 -3.767 19.300 1.00 97.06 337 MET A O 1
ATOM 2797 N N . LEU A 1 338 ? 0.132 -1.807 20.323 1.00 97.50 338 LEU A N 1
ATOM 2798 C CA . LEU A 1 338 ? -0.092 -1.043 19.090 1.00 97.50 338 LEU A CA 1
ATOM 2799 C C . LEU A 1 338 ? 1.177 -0.918 18.233 1.00 97.50 338 LEU A C 1
ATOM 2801 O O . LEU A 1 338 ? 1.099 -0.822 17.010 1.00 97.50 338 LEU A O 1
ATOM 2805 N N . GLN A 1 339 ? 2.361 -0.942 18.844 1.00 96.50 339 GLN A N 1
ATOM 2806 C CA . GLN A 1 339 ? 3.631 -0.967 18.113 1.00 96.50 339 GLN A CA 1
ATOM 2807 C C . GLN A 1 339 ? 4.020 -2.377 17.639 1.00 96.50 339 GLN A C 1
ATOM 2809 O O . GLN A 1 339 ? 4.793 -2.512 16.689 1.00 96.50 339 GLN A O 1
ATOM 2814 N N . HIS A 1 340 ? 3.461 -3.423 18.251 1.00 94.75 340 HIS A N 1
ATOM 2815 C CA . HIS A 1 340 ? 3.749 -4.822 17.946 1.00 94.75 340 HIS A CA 1
ATOM 2816 C C . HIS A 1 340 ? 2.462 -5.644 17.854 1.00 94.75 340 HIS A C 1
ATOM 2818 O O . HIS A 1 340 ? 2.236 -6.567 18.637 1.00 94.75 340 HIS A O 1
ATOM 2824 N N . LEU A 1 341 ? 1.622 -5.310 16.873 1.00 94.75 341 LEU A N 1
ATOM 2825 C CA . LEU A 1 341 ? 0.364 -6.016 16.666 1.00 94.75 341 LEU A CA 1
ATOM 2826 C C . LEU A 1 341 ? 0.607 -7.519 16.408 1.00 94.75 341 LEU A C 1
ATOM 2828 O O . LEU A 1 341 ? 1.554 -7.867 15.688 1.00 94.75 341 LEU A O 1
ATOM 2832 N N . PRO A 1 342 ? -0.246 -8.407 16.955 1.00 93.38 342 PRO A N 1
ATOM 2833 C CA . PRO A 1 342 ? -0.155 -9.854 16.763 1.00 93.38 342 PRO A CA 1
ATOM 2834 C C . PRO A 1 342 ? -0.766 -10.264 15.412 1.00 93.38 342 PRO A C 1
ATOM 2836 O O . PRO A 1 342 ? -1.764 -10.979 15.338 1.00 93.38 342 PRO A O 1
ATOM 2839 N N . THR A 1 343 ? -0.204 -9.735 14.330 1.00 93.50 343 THR A N 1
ATOM 2840 C CA . THR A 1 343 ? -0.644 -9.927 12.938 1.00 93.50 343 THR A CA 1
ATOM 2841 C C . THR A 1 343 ? 0.181 -10.977 12.196 1.00 93.50 343 THR A C 1
ATOM 2843 O O . THR A 1 343 ? -0.107 -11.282 11.047 1.00 93.50 343 THR A O 1
ATOM 2846 N N . GLN A 1 344 ? 1.209 -11.546 12.830 1.00 86.62 344 GLN A N 1
ATOM 2847 C CA . GLN A 1 344 ? 2.107 -12.523 12.203 1.00 86.62 344 GLN A CA 1
ATOM 2848 C C . GLN A 1 344 ? 1.401 -13.846 11.885 1.00 86.62 344 GLN A C 1
ATOM 2850 O O . GLN A 1 344 ? 1.798 -14.540 10.957 1.00 86.62 344 GLN A O 1
ATOM 2855 N N . GLU A 1 345 ? 0.374 -14.193 12.662 1.00 84.06 345 GLU A N 1
ATOM 2856 C CA . GLU A 1 345 ? -0.420 -15.414 12.485 1.00 84.06 345 GLU A CA 1
ATOM 2857 C C . GLU A 1 345 ? -1.699 -15.178 11.671 1.00 84.06 345 GLU A C 1
ATOM 2859 O O . GLU A 1 345 ? -2.490 -16.106 11.497 1.00 84.06 345 GLU A O 1
ATOM 2864 N N . TRP A 1 346 ? -1.929 -13.947 11.195 1.00 91.19 346 TRP A N 1
ATOM 2865 C CA . TRP A 1 346 ? -3.109 -13.645 10.391 1.00 91.19 346 TRP A CA 1
ATOM 2866 C C . TRP A 1 346 ? -3.051 -14.389 9.066 1.00 91.19 346 TRP A C 1
ATOM 2868 O O . TRP A 1 346 ? -2.006 -14.477 8.419 1.00 91.19 346 TRP A O 1
ATOM 2878 N N . LYS A 1 347 ? -4.204 -14.909 8.661 1.00 87.50 347 LYS A N 1
ATOM 2879 C CA . LYS A 1 347 ? -4.413 -15.513 7.356 1.00 87.50 347 LYS A CA 1
ATOM 2880 C C . LYS A 1 347 ? -5.148 -14.523 6.462 1.00 87.50 347 LYS A C 1
ATOM 2882 O O . LYS A 1 347 ? -5.412 -13.369 6.813 1.00 87.50 347 LYS A O 1
ATOM 2887 N N . THR A 1 348 ? -5.467 -14.984 5.259 1.00 87.00 348 THR A N 1
ATOM 2888 C CA . THR A 1 348 ? -6.207 -14.197 4.278 1.00 87.00 348 THR A CA 1
ATOM 2889 C C . THR A 1 348 ? -7.551 -13.730 4.837 1.00 87.00 348 THR A C 1
ATOM 2891 O O . THR A 1 348 ? -7.943 -12.597 4.577 1.00 87.00 348 THR A O 1
ATOM 2894 N N . GLU A 1 349 ? -8.238 -14.548 5.638 1.00 89.62 349 GLU A N 1
ATOM 2895 C CA . GLU A 1 349 ? -9.554 -14.222 6.187 1.00 89.62 349 GLU A CA 1
ATOM 2896 C C . GLU A 1 349 ? -9.534 -13.002 7.118 1.00 89.62 349 GLU A C 1
ATOM 2898 O O . GLU A 1 349 ? -10.402 -12.138 6.993 1.00 89.62 349 GLU A O 1
ATOM 2903 N N . GLU A 1 350 ? -8.551 -12.880 8.014 1.00 92.81 350 GLU A N 1
ATOM 2904 C CA . GLU A 1 350 ? -8.443 -11.731 8.921 1.00 92.81 350 GLU A CA 1
ATOM 2905 C C . GLU A 1 350 ? -8.116 -10.438 8.164 1.00 92.81 350 GLU A C 1
ATOM 2907 O O . GLU A 1 350 ? -8.664 -9.374 8.472 1.00 92.81 350 GLU A O 1
ATOM 2912 N N . THR A 1 351 ? -7.266 -10.522 7.137 1.00 94.06 351 THR A N 1
ATOM 2913 C CA . THR A 1 351 ? -6.960 -9.384 6.261 1.00 94.06 351 THR A CA 1
ATOM 2914 C C . THR A 1 351 ? -8.196 -8.950 5.463 1.00 94.06 351 THR A C 1
ATOM 2916 O O . THR A 1 351 ? -8.487 -7.755 5.383 1.00 94.06 351 THR A O 1
ATOM 2919 N N . GLU A 1 352 ? -8.974 -9.892 4.922 1.00 92.75 352 GLU A N 1
ATOM 2920 C CA . GLU A 1 352 ? -10.248 -9.604 4.244 1.00 92.75 352 GLU A CA 1
ATOM 2921 C C . GLU A 1 352 ? -11.281 -8.989 5.197 1.00 92.75 352 GLU A C 1
ATOM 2923 O O . GLU A 1 352 ? -11.943 -8.006 4.853 1.00 92.75 352 GLU A O 1
ATOM 2928 N N . GLU A 1 353 ? -11.393 -9.522 6.416 1.00 91.31 353 GLU A N 1
ATOM 2929 C CA . GLU A 1 353 ? -12.267 -8.987 7.459 1.00 91.31 353 GLU A CA 1
ATOM 2930 C C . GLU A 1 353 ? -11.900 -7.533 7.788 1.00 91.31 353 GLU A C 1
ATOM 2932 O O . GLU A 1 353 ? -12.780 -6.673 7.872 1.00 91.31 353 GLU A O 1
ATOM 2937 N N . LEU A 1 354 ? -10.606 -7.233 7.930 1.00 95.19 354 LEU A N 1
ATOM 2938 C CA . LEU A 1 354 ? -10.117 -5.882 8.198 1.00 95.19 354 LEU A CA 1
ATOM 2939 C C . LEU A 1 354 ? -10.473 -4.908 7.063 1.00 95.19 354 LEU A C 1
ATOM 2941 O O . LEU A 1 354 ? -10.985 -3.817 7.328 1.00 95.19 354 LEU A O 1
ATOM 2945 N N . ILE A 1 355 ? -10.243 -5.301 5.806 1.00 95.00 355 ILE A N 1
ATOM 2946 C CA . ILE A 1 355 ? -10.595 -4.504 4.617 1.00 95.00 355 ILE A CA 1
ATOM 2947 C C . ILE A 1 355 ? -12.108 -4.255 4.570 1.00 95.00 355 ILE A C 1
ATOM 2949 O O . ILE A 1 355 ? -12.555 -3.135 4.302 1.00 95.00 355 ILE A O 1
ATOM 2953 N N . TRP A 1 356 ? -12.911 -5.279 4.862 1.00 91.00 356 TRP A N 1
ATOM 2954 C CA . TRP A 1 356 ? -14.364 -5.157 4.887 1.00 91.00 356 TRP A CA 1
ATOM 2955 C C . TRP A 1 356 ? -14.842 -4.210 5.995 1.00 91.00 356 TRP A C 1
ATOM 2957 O O . TRP A 1 356 ? -15.646 -3.314 5.725 1.00 91.00 356 TRP A O 1
ATOM 2967 N N . ARG A 1 357 ? -14.299 -4.333 7.214 1.00 89.56 357 ARG A N 1
ATOM 2968 C CA . ARG A 1 357 ? -14.581 -3.417 8.335 1.00 89.56 357 ARG A CA 1
ATOM 2969 C C . ARG A 1 357 ? -14.251 -1.971 7.966 1.00 89.56 357 ARG A C 1
ATOM 2971 O O . ARG A 1 357 ? -15.071 -1.081 8.199 1.00 89.56 357 ARG A O 1
ATOM 2978 N N . ALA A 1 358 ? -13.120 -1.743 7.298 1.00 93.62 358 ALA A N 1
ATOM 2979 C CA . ALA A 1 358 ? -12.746 -0.421 6.804 1.00 93.62 358 ALA A CA 1
ATOM 2980 C C . ALA A 1 358 ? -13.777 0.125 5.809 1.00 93.62 358 ALA A C 1
ATOM 2982 O O . ALA A 1 358 ? -14.256 1.250 5.969 1.00 93.62 358 ALA A O 1
ATOM 2983 N N . CYS A 1 359 ? -14.208 -0.690 4.844 1.00 89.19 359 CYS A N 1
ATOM 2984 C CA . CYS A 1 359 ? -15.246 -0.310 3.888 1.00 89.19 359 CYS A CA 1
ATOM 2985 C C . CYS A 1 359 ? -16.565 0.078 4.574 1.00 89.19 359 CYS A C 1
ATOM 2987 O O . CYS A 1 359 ? -17.162 1.102 4.231 1.00 89.19 359 CYS A O 1
ATOM 2989 N N . VAL A 1 360 ? -17.009 -0.711 5.556 1.00 85.69 360 VAL A N 1
ATOM 2990 C CA . VAL A 1 360 ? -18.233 -0.428 6.319 1.00 85.69 360 VAL A CA 1
ATOM 2991 C C . VAL A 1 360 ? -18.086 0.853 7.130 1.00 85.69 360 VAL A C 1
ATOM 2993 O O . VAL A 1 360 ? -18.975 1.703 7.084 1.00 85.69 360 VAL A O 1
ATOM 2996 N N . SER A 1 361 ? -16.959 1.037 7.824 1.00 86.62 361 SER A N 1
ATOM 2997 C CA . SER A 1 361 ? -16.706 2.243 8.621 1.00 86.62 361 SER A CA 1
ATOM 2998 C C . SER A 1 361 ? -16.756 3.519 7.771 1.00 86.62 361 SER A C 1
ATOM 3000 O O . SER A 1 361 ? -17.302 4.534 8.208 1.00 86.62 361 SER A O 1
ATOM 3002 N N . ARG A 1 362 ? -16.283 3.451 6.521 1.00 89.31 362 ARG A N 1
ATOM 3003 C CA . ARG A 1 362 ? -16.362 4.552 5.558 1.00 89.31 362 ARG A CA 1
ATOM 3004 C C . ARG A 1 362 ? -17.787 4.874 5.149 1.00 89.31 362 ARG A C 1
ATOM 3006 O O . ARG A 1 362 ? -18.176 6.040 5.152 1.00 89.31 362 ARG A O 1
ATOM 3013 N N . GLU A 1 363 ? -18.583 3.859 4.827 1.00 84.12 363 GLU A N 1
ATOM 3014 C CA . GLU A 1 363 ? -19.985 4.072 4.457 1.00 84.12 363 GLU A CA 1
ATOM 3015 C C . GLU A 1 363 ? -20.796 4.639 5.630 1.00 84.12 363 GLU A C 1
ATOM 3017 O O . GLU A 1 363 ? -21.575 5.580 5.464 1.00 84.12 363 GLU A O 1
ATOM 3022 N N . VAL A 1 364 ? -20.545 4.141 6.844 1.00 82.62 364 VAL A N 1
ATOM 3023 C CA . VAL A 1 364 ? -21.119 4.693 8.076 1.00 82.62 364 VAL A CA 1
ATOM 3024 C C . VAL A 1 364 ? -20.752 6.168 8.230 1.00 82.62 364 VAL A C 1
ATOM 3026 O O . VAL A 1 364 ? -21.641 6.992 8.454 1.00 82.62 364 VAL A O 1
ATOM 3029 N N . GLN A 1 365 ? -19.474 6.528 8.084 1.00 84.62 365 GLN A N 1
ATOM 3030 C CA . GLN A 1 365 ? -19.034 7.913 8.253 1.00 84.62 365 GLN A CA 1
ATOM 3031 C C . GLN A 1 365 ? -19.641 8.840 7.191 1.00 84.62 365 GLN A C 1
ATOM 3033 O O . GLN A 1 365 ? -20.168 9.899 7.539 1.00 84.62 365 GLN A O 1
ATOM 3038 N N . ARG A 1 366 ? -19.667 8.424 5.917 1.00 85.62 366 ARG A N 1
ATOM 3039 C CA . ARG A 1 366 ? -20.335 9.164 4.829 1.00 85.62 366 ARG A CA 1
ATOM 3040 C C . ARG A 1 366 ? -21.814 9.372 5.118 1.00 85.62 366 ARG A C 1
ATOM 3042 O O . ARG A 1 366 ? -22.340 10.476 4.948 1.00 85.62 366 ARG A O 1
ATOM 3049 N N . ARG A 1 367 ? -22.496 8.332 5.605 1.00 83.31 367 ARG A N 1
ATOM 3050 C CA . ARG A 1 367 ? -23.911 8.425 5.957 1.00 83.31 367 ARG A CA 1
ATOM 3051 C C . ARG A 1 367 ? -24.135 9.387 7.119 1.00 83.31 367 ARG A C 1
ATOM 3053 O O . ARG A 1 367 ? -25.053 10.197 7.043 1.00 83.31 367 ARG A O 1
ATOM 3060 N N . ILE A 1 368 ? -23.298 9.351 8.155 1.00 82.56 368 ILE A N 1
ATOM 3061 C CA . ILE A 1 368 ? -23.369 10.300 9.275 1.00 82.56 368 ILE A CA 1
ATOM 3062 C C . ILE A 1 368 ? -23.160 11.734 8.784 1.00 82.56 368 ILE A C 1
ATOM 3064 O O . ILE A 1 368 ? -23.972 12.595 9.112 1.00 82.56 368 ILE A O 1
ATOM 3068 N N . GLN A 1 369 ? -22.143 11.989 7.957 1.00 84.44 369 GLN A N 1
ATOM 3069 C CA . GLN A 1 369 ? -21.892 13.317 7.385 1.00 84.44 369 GLN A CA 1
ATOM 3070 C C . GLN A 1 369 ? -23.104 13.835 6.599 1.00 84.44 369 GLN A C 1
ATOM 3072 O O . GLN A 1 369 ? -23.543 14.964 6.818 1.00 84.44 369 GLN A O 1
ATOM 3077 N N . TYR A 1 370 ? -23.704 12.999 5.748 1.00 84.94 370 TYR A N 1
ATOM 3078 C CA . TYR A 1 370 ? -24.930 13.349 5.028 1.00 84.94 370 TYR A CA 1
ATOM 3079 C C . TYR A 1 370 ? -26.084 13.701 5.978 1.00 84.94 370 TYR A C 1
ATOM 3081 O O . TYR A 1 370 ? -26.754 14.716 5.797 1.00 84.94 370 TYR A O 1
ATOM 3089 N N . LEU A 1 371 ? -26.306 12.887 7.014 1.00 84.25 371 LEU A N 1
ATOM 3090 C CA . LEU A 1 371 ? -27.366 13.121 7.994 1.00 84.25 371 LEU A CA 1
ATOM 3091 C C . LEU A 1 371 ? -27.137 14.403 8.809 1.00 84.25 371 LEU A C 1
ATOM 3093 O O . LEU A 1 371 ? -28.107 15.095 9.122 1.00 84.25 371 LEU A O 1
ATOM 3097 N N . CYS A 1 372 ? -25.881 14.749 9.113 1.00 87.19 372 CYS A N 1
ATOM 3098 C CA . CYS A 1 372 ? -25.524 16.017 9.751 1.00 87.19 372 CYS A CA 1
ATOM 3099 C C . CYS A 1 372 ? -25.914 17.209 8.871 1.00 87.19 372 CYS A C 1
ATOM 3101 O O . CYS A 1 372 ? -26.526 18.153 9.369 1.00 87.19 372 CYS A O 1
ATOM 3103 N N . LEU A 1 373 ? -25.621 17.147 7.566 1.00 89.44 373 LEU A N 1
ATOM 3104 C CA . LEU A 1 373 ? -25.932 18.224 6.616 1.00 89.44 373 LEU A CA 1
ATOM 3105 C C . LEU A 1 373 ? -27.433 18.517 6.518 1.00 89.44 373 LEU A C 1
ATOM 3107 O O . LEU A 1 373 ? -27.823 19.668 6.341 1.00 89.44 373 LEU A O 1
ATOM 3111 N N . ILE A 1 374 ? -28.277 17.493 6.657 1.00 92.62 374 ILE A N 1
ATOM 3112 C CA . ILE A 1 374 ? -29.739 17.645 6.618 1.00 92.62 374 ILE A CA 1
ATOM 3113 C C . ILE A 1 374 ? -30.374 17.809 8.012 1.00 92.62 374 ILE A C 1
ATOM 3115 O O . ILE A 1 374 ? -31.598 17.808 8.127 1.00 92.62 374 ILE A O 1
ATOM 3119 N N . GLY A 1 375 ? -29.573 17.917 9.079 1.00 89.38 375 GLY A N 1
ATOM 3120 C CA . GLY A 1 375 ? -30.061 18.092 10.452 1.00 89.38 375 GLY A CA 1
ATOM 3121 C C . GLY 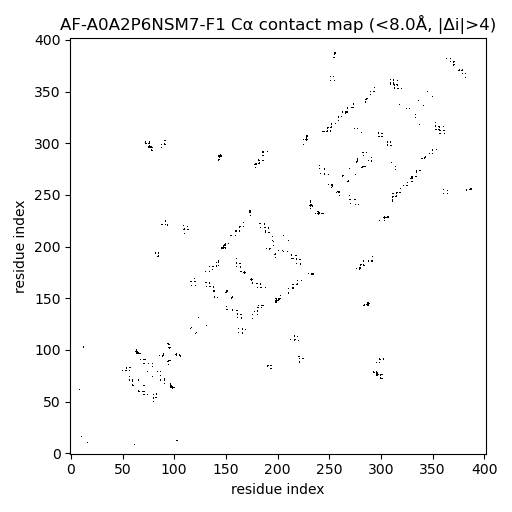A 1 375 ? -30.811 16.882 11.030 1.00 89.38 375 GLY A C 1
ATOM 3122 O O . GLY A 1 375 ? -31.616 17.032 11.949 1.00 89.38 375 GLY A O 1
ATOM 3123 N N . ALA A 1 376 ? -30.572 15.671 10.519 1.00 88.00 376 ALA A N 1
ATOM 3124 C CA . ALA A 1 376 ? -31.300 14.454 10.890 1.00 88.00 376 ALA A CA 1
ATOM 3125 C C . ALA A 1 376 ? -30.744 13.781 12.164 1.00 88.00 376 ALA A C 1
ATOM 3127 O O . ALA A 1 376 ? -30.348 12.613 12.151 1.00 88.00 376 ALA A O 1
ATOM 3128 N N . VAL A 1 377 ? -30.751 14.506 13.288 1.00 86.25 377 VAL A N 1
ATOM 3129 C CA . VAL A 1 377 ? -30.138 14.089 14.568 1.00 86.25 377 VAL A CA 1
ATOM 3130 C C . VAL A 1 377 ? -30.598 12.700 15.030 1.00 86.25 377 VAL A C 1
ATOM 3132 O O . VAL A 1 377 ? -29.769 11.860 15.368 1.00 86.25 377 VAL A O 1
ATOM 3135 N N . THR A 1 378 ? -31.898 12.398 14.970 1.00 83.62 378 THR A N 1
ATOM 3136 C CA . THR A 1 378 ? -32.434 11.091 15.398 1.00 83.62 378 THR A CA 1
ATOM 3137 C C . THR A 1 378 ? -31.891 9.926 14.564 1.00 83.62 378 THR A C 1
ATOM 3139 O O . THR A 1 378 ? -31.636 8.849 15.100 1.00 83.62 378 THR A O 1
ATOM 3142 N N . GLN A 1 379 ? -31.679 10.133 13.260 1.00 78.50 379 GLN A N 1
ATOM 3143 C CA . GLN A 1 379 ? -31.137 9.103 12.368 1.00 78.50 379 GLN A CA 1
ATOM 3144 C C . GLN A 1 379 ? -29.646 8.874 12.627 1.00 78.50 379 GLN A C 1
ATOM 3146 O O . GLN A 1 379 ? -29.191 7.735 12.564 1.00 78.50 379 GLN A O 1
ATOM 3151 N N . ILE A 1 380 ? -28.902 9.926 12.984 1.00 77.19 380 ILE A N 1
ATOM 3152 C CA . ILE A 1 380 ? -27.498 9.812 13.405 1.00 77.19 380 ILE A CA 1
ATOM 3153 C C . ILE A 1 380 ? -27.404 8.967 14.675 1.00 77.19 380 ILE A C 1
ATOM 3155 O O . ILE A 1 380 ? -26.610 8.029 14.732 1.00 77.19 380 ILE A O 1
ATOM 3159 N N . THR A 1 381 ? -28.238 9.255 15.680 1.00 79.94 381 THR A N 1
ATOM 3160 C CA . THR A 1 381 ? -28.266 8.485 16.930 1.00 79.94 381 THR A CA 1
ATOM 3161 C C . THR A 1 381 ? -28.619 7.019 16.677 1.00 79.94 381 THR A C 1
ATOM 3163 O O . THR A 1 381 ? -27.956 6.134 17.215 1.00 79.94 381 THR A O 1
ATOM 3166 N N . ALA A 1 382 ? -29.612 6.749 15.822 1.00 74.62 382 ALA A N 1
ATOM 3167 C CA . ALA A 1 382 ? -30.002 5.388 15.459 1.00 74.62 382 ALA A CA 1
ATOM 3168 C C . ALA A 1 382 ? -28.887 4.637 14.713 1.00 74.62 382 ALA A C 1
ATOM 3170 O O . ALA A 1 382 ? -28.610 3.482 15.028 1.00 74.62 382 ALA A O 1
ATOM 3171 N N . LEU A 1 383 ? -28.210 5.294 13.767 1.00 75.56 383 LEU A N 1
ATOM 3172 C CA . LEU A 1 383 ? -27.110 4.699 13.010 1.00 75.56 383 LEU A CA 1
ATOM 3173 C C . LEU A 1 383 ? -25.917 4.365 13.915 1.00 75.56 383 LEU A C 1
ATOM 3175 O O . LEU A 1 383 ? -25.402 3.253 13.856 1.00 75.56 383 LEU A O 1
ATOM 3179 N N . ARG A 1 384 ? -25.531 5.281 14.812 1.00 75.50 384 ARG A N 1
ATOM 3180 C CA . ARG A 1 384 ? -24.482 5.028 15.817 1.00 75.50 384 ARG A CA 1
ATOM 3181 C C . ARG A 1 384 ? -24.851 3.872 16.750 1.00 75.50 384 ARG A C 1
ATOM 3183 O O . ARG A 1 384 ? -24.000 3.047 17.067 1.00 75.50 384 ARG A O 1
ATOM 3190 N N . ALA A 1 385 ? -26.116 3.778 17.165 1.00 72.06 385 ALA A N 1
ATOM 3191 C CA . ALA A 1 385 ? -26.594 2.659 17.975 1.00 72.06 385 ALA A CA 1
ATOM 3192 C C . ALA A 1 385 ? -26.531 1.326 17.209 1.00 72.06 385 ALA A C 1
ATOM 3194 O O . ALA A 1 385 ? -26.091 0.326 17.769 1.00 72.06 385 ALA A O 1
ATOM 3195 N N . MET A 1 386 ? -26.905 1.317 15.927 1.00 72.38 386 MET A N 1
ATOM 3196 C CA . MET A 1 386 ? -26.849 0.125 15.078 1.00 72.38 386 MET A CA 1
ATOM 3197 C C . MET A 1 386 ? -25.415 -0.383 14.898 1.00 72.38 386 MET A C 1
ATOM 3199 O O . MET A 1 386 ? -25.175 -1.576 15.051 1.00 72.38 386 MET A O 1
ATOM 3203 N N . VAL A 1 387 ? -24.460 0.518 14.650 1.00 72.00 387 VAL A N 1
ATOM 3204 C CA . VAL A 1 387 ? -23.031 0.176 14.554 1.00 72.00 387 VAL A CA 1
ATOM 3205 C C . VAL A 1 387 ? -22.537 -0.439 15.865 1.00 72.00 387 VAL A C 1
ATOM 3207 O O . VAL A 1 387 ? -21.978 -1.533 15.851 1.00 72.00 387 VAL A O 1
ATOM 3210 N N . LYS A 1 388 ? -22.856 0.179 17.014 1.00 68.94 388 LYS A N 1
ATOM 3211 C CA . LYS A 1 388 ? -22.528 -0.384 18.337 1.00 68.94 388 LYS A CA 1
ATOM 3212 C C . LYS A 1 388 ? -23.137 -1.776 18.555 1.00 68.94 388 LYS A C 1
ATOM 3214 O O . LYS A 1 388 ? -22.488 -2.631 19.151 1.00 68.94 388 LYS A O 1
ATOM 3219 N N . MET A 1 389 ? -24.361 -2.023 18.082 1.00 65.69 389 MET A N 1
ATOM 3220 C CA . MET A 1 389 ? -25.024 -3.327 18.210 1.00 65.69 389 MET A CA 1
ATOM 3221 C C . MET A 1 389 ? -24.417 -4.404 17.305 1.00 65.69 389 MET A C 1
ATOM 3223 O O . MET A 1 389 ? -24.275 -5.543 17.746 1.00 65.69 389 MET A O 1
ATOM 3227 N N . MET A 1 390 ? -24.058 -4.064 16.062 1.00 64.25 390 MET A N 1
ATOM 3228 C CA . MET A 1 390 ? -23.417 -5.005 15.135 1.00 64.25 390 MET A CA 1
ATOM 3229 C C . MET A 1 390 ? -22.093 -5.522 15.706 1.00 64.25 390 MET A C 1
ATOM 3231 O O . MET A 1 390 ? -21.855 -6.725 15.712 1.00 64.25 390 MET A O 1
ATOM 3235 N N . GLU A 1 391 ? -21.291 -4.638 16.294 1.00 61.78 391 GLU A N 1
ATOM 3236 C CA . GLU A 1 391 ? -20.007 -5.023 16.888 1.00 61.78 391 GLU A CA 1
ATOM 3237 C C . GLU A 1 391 ? -20.151 -5.817 18.198 1.00 61.78 391 GLU A C 1
ATOM 3239 O O . GLU A 1 391 ? -19.321 -6.669 18.510 1.00 61.78 391 GLU A O 1
ATOM 3244 N N . GLN A 1 392 ? -21.221 -5.585 18.968 1.00 58.06 392 GLN A N 1
ATOM 3245 C CA . GLN A 1 392 ? -21.538 -6.388 20.159 1.00 58.06 392 GLN A CA 1
ATOM 3246 C C . GLN A 1 392 ? -22.034 -7.799 19.809 1.00 58.06 392 GLN A C 1
ATOM 3248 O O . GLN A 1 392 ? -21.846 -8.735 20.589 1.00 58.06 392 GLN A O 1
ATOM 3253 N N . ALA A 1 393 ? -22.673 -7.975 18.649 1.00 52.81 393 ALA A N 1
ATOM 3254 C CA . ALA A 1 393 ? -23.138 -9.281 18.189 1.00 52.81 393 ALA A CA 1
ATOM 3255 C C . ALA A 1 393 ? -21.968 -10.206 17.804 1.00 52.81 393 ALA A C 1
ATOM 3257 O O . ALA A 1 393 ? -22.015 -11.401 18.103 1.00 52.81 393 ALA A O 1
ATOM 3258 N N . GLU A 1 394 ? -20.886 -9.653 17.245 1.00 53.12 394 GLU A N 1
ATOM 3259 C CA . GLU A 1 394 ? -19.651 -10.391 16.927 1.00 53.12 394 GLU A CA 1
ATOM 3260 C C . GLU A 1 394 ? -18.962 -10.967 18.179 1.00 53.12 394 GLU A C 1
ATOM 3262 O O . GLU A 1 394 ? -18.337 -12.028 18.131 1.00 53.12 394 GLU A O 1
ATOM 3267 N N . THR A 1 395 ? -19.132 -10.325 19.342 1.00 45.84 395 THR A N 1
ATOM 3268 C CA . THR A 1 395 ? -18.577 -10.803 20.622 1.00 45.84 395 THR A CA 1
ATOM 3269 C C . THR A 1 395 ? -19.297 -12.047 21.164 1.00 45.84 395 THR A C 1
ATOM 3271 O O . THR A 1 395 ? -18.772 -12.741 22.037 1.00 45.84 395 THR A O 1
ATOM 3274 N N . ILE A 1 396 ? -20.514 -12.328 20.684 1.00 37.62 396 ILE A N 1
ATOM 3275 C CA . ILE A 1 396 ? -21.342 -13.460 21.128 1.00 37.62 396 ILE A CA 1
ATOM 3276 C C . ILE A 1 396 ? -21.090 -14.695 20.256 1.00 37.62 396 ILE A C 1
ATOM 3278 O O . ILE A 1 396 ? -21.172 -15.818 20.755 1.00 37.62 396 ILE A O 1
ATOM 3282 N N . THR A 1 397 ? -20.757 -14.506 18.979 1.00 35.19 397 THR A N 1
ATOM 3283 C CA . THR A 1 397 ? -20.409 -15.601 18.064 1.00 35.19 397 THR A CA 1
ATOM 3284 C C . THR A 1 397 ? -19.014 -16.159 18.340 1.00 35.19 397 THR A C 1
ATOM 3286 O O . THR A 1 397 ? -18.888 -17.376 18.417 1.00 35.19 397 THR A O 1
ATOM 3289 N N . SER A 1 398 ? -18.000 -15.330 18.641 1.00 34.19 398 SER A N 1
ATOM 3290 C CA . SER A 1 398 ? -16.655 -15.856 18.963 1.00 34.19 398 SER A CA 1
ATOM 3291 C C . SER A 1 398 ? -16.582 -16.602 20.304 1.00 34.19 398 SER A C 1
ATOM 3293 O O . SER A 1 398 ? -15.762 -17.497 20.475 1.00 34.19 398 SER A O 1
ATOM 3295 N N . LYS A 1 399 ? -17.491 -16.312 21.248 1.00 35.38 399 LYS A N 1
ATOM 3296 C CA . LYS A 1 399 ? -17.621 -17.049 22.521 1.00 35.38 399 LYS A CA 1
ATOM 3297 C C . LYS A 1 399 ? -18.344 -18.396 22.405 1.00 35.38 399 LYS A C 1
ATOM 3299 O O . LYS A 1 399 ? -18.433 -19.103 23.403 1.00 35.38 399 LYS A O 1
ATOM 3304 N N . LYS A 1 400 ? -18.911 -18.730 21.242 1.00 33.12 400 LYS A N 1
ATOM 3305 C CA . LYS A 1 400 ? -19.582 -20.020 20.998 1.00 33.12 400 LYS A CA 1
ATOM 3306 C C . LYS A 1 400 ? -18.720 -21.024 20.229 1.00 33.12 400 LYS A C 1
ATOM 3308 O O . LYS A 1 400 ? -19.135 -22.173 20.117 1.00 33.12 400 LYS A O 1
ATOM 3313 N N . GLU A 1 401 ? -17.564 -20.601 19.720 1.00 32.72 401 GLU A N 1
ATOM 3314 C CA . GLU A 1 401 ? -16.638 -21.440 18.943 1.00 32.72 401 GLU A CA 1
ATOM 3315 C C . GLU A 1 401 ? -15.311 -21.737 19.668 1.00 32.72 401 GLU A C 1
ATOM 3317 O O . GLU A 1 401 ? -14.478 -22.463 19.128 1.00 32.72 401 GLU A O 1
ATOM 3322 N N . GLY A 1 402 ? -15.126 -21.222 20.889 1.00 29.64 402 GLY A N 1
ATOM 3323 C CA . GLY A 1 402 ? -14.088 -21.667 21.831 1.00 29.64 402 GLY A CA 1
ATOM 3324 C C . GLY A 1 402 ? -14.673 -22.596 22.880 1.00 29.64 402 GLY A C 1
ATOM 3325 O O . GLY A 1 402 ? -13.954 -23.534 23.287 1.00 29.64 402 GLY A O 1
#

Solvent-accessible surface area (backbone atoms only — not comparable to full-atom values): 22491 Å² total; per-residue (Å²): 128,68,63,69,49,52,51,48,53,52,49,38,76,75,50,75,72,82,88,82,83,91,80,88,83,89,84,84,85,87,89,80,87,86,86,90,60,77,76,67,47,55,59,55,54,50,53,53,48,53,54,50,50,51,43,52,51,50,53,58,48,67,70,36,65,59,36,59,64,66,61,52,30,61,53,24,47,78,38,60,54,78,93,50,33,43,60,50,51,35,39,59,64,62,68,35,57,53,40,55,92,49,31,64,62,48,47,52,52,52,42,52,51,42,54,51,49,48,60,66,52,60,73,56,50,81,79,52,53,68,66,53,51,51,49,68,61,46,57,87,69,61,72,63,38,84,62,50,69,59,43,80,72,35,64,67,56,46,50,37,51,51,52,37,52,51,52,50,25,71,75,29,91,53,42,56,82,54,93,34,50,64,52,47,49,48,54,48,39,50,47,52,41,44,78,83,42,50,52,60,73,42,56,87,81,74,64,53,74,66,55,49,56,49,52,38,34,51,31,40,51,52,46,52,54,60,46,60,27,50,44,85,36,44,36,79,52,43,66,60,23,40,49,54,50,48,47,53,20,47,53,53,36,45,66,67,44,44,74,50,52,56,44,27,63,74,49,67,55,54,64,77,81,44,47,51,58,37,67,55,22,70,39,43,86,60,32,32,53,67,53,40,50,43,54,45,29,28,37,47,40,58,27,54,94,39,26,46,64,50,48,31,29,36,56,24,34,56,55,58,74,45,42,79,59,48,67,72,42,53,44,70,56,35,51,52,41,67,69,55,60,91,38,86,81,58,53,73,65,56,51,51,49,42,54,49,47,11,54,52,52,46,53,51,50,54,50,43,54,54,30,59,77,72,66,38,60,70,58,43,54,51,51,46,49,48,54,46,48,58,61,54,52,56,61,57,57,61,69,72,78,113

pLDDT: mean 83.1, std 21.45, range [24.23, 98.69]

Nearest PDB structures (foldseek):
  1fkm-assembly1_A  TM=9.311E-01  e=1.735E-17  Saccharomyces cerevisiae
  2qfz-assembly2_B  TM=9.532E-01  e=6.508E-17  Homo sapiens
  2qfz-assembly1_A  TM=9.482E-01  e=4.008E-16  Homo sapiens
  6d0s-assembly1_A  TM=9.326E-01  e=3.198E-14  Homo sapiens
  3qyb-assembly1_A  TM=7.322E-01  e=9.419E-06  Homo sapiens

Secondary structure (DSSP, 8-state):
--HHHHHHHHHHHHS------------PPPP----S-TTHHHHHHHHHHHHHHHHHHHHHHHTSSB--HHHHHHHHHT---TTTHHHHHHHHTTSS-SBHHHHHHHHHHHHHHHHHHHHHHSSSTTS-HHHHHHHHHHGGG---TT--S-GGG-HHHHHHHHHHHHHHHHH-SS----TTHHHHHHHHHHHHHTTTS-GGG--TT-S-HHHHHHHHHHHHHHHHHHHHTTGGGS-SSHHHHHHHHHHHHHHHHHHHHHHHHHHHHHHT--GGGTHHHHHHTTTTTTS-HHHHHHHHHHHHHH-TTTHHHHHHHHHHHHHHHTHHHHTT--HHHHHHHHHS-S-TT--HHHHHHHHHHHHHHHHHHHHHHHHHHTT-HHHHHHHHHHHHHHHHHHHHHGGG--

Sequence (402 aa):
MNKLWRLQTFIQDFFPKGQKRRTDGQLSPPSVRTQNLQESCLSVAVVNQDEERKLDAFLQILARPVIDFEELRSASWKGIPEQVRPLCWQILLGYVPCESQYRLQALERKRSRYFELTLSYFKDAAEDESTMMQIDLDIPRTIPRGLEGNCLEDVRLQQIMRRTLYIWSMENEYTTYFQGLTDVCCQMMLVLLSWYVEPSRYSENMLDAQSCSQLEADTYWCFSIFMDGMKHYHTDNLNIGMEAALHRVRDVVETIDEPLLEHFDREGVMMMQFAVRWMLCLLTREFDLSSVSRIWDTYIAEGEHHMSDFHFHLCASLILKFRHQLKQMDFSEALTMLQHLPTQEWKTEETEELIWRACVSREVQRRIQYLCLIGAVTQITALRAMVKMMEQAETITSKKEG